Protein AF-0000000066310706 (afdb_homodimer)

Structure (mmCIF, N/CA/C/O backbone):
data_AF-0000000066310706-model_v1
#
loop_
_entity.id
_entity.type
_entity.pdbx_description
1 polymer 'Zinc-type alcohol dehydrogenase-like protein C337.11'
#
loop_
_atom_site.group_PDB
_atom_site.id
_atom_site.type_symbol
_atom_site.label_atom_id
_atom_site.label_alt_id
_atom_site.label_comp_id
_atom_site.label_asym_id
_atom_site.label_entity_id
_atom_site.label_seq_id
_atom_site.pdbx_PDB_ins_code
_atom_site.Cartn_x
_atom_site.Cartn_y
_atom_site.Cartn_z
_atom_site.occupancy
_atom_site.B_iso_or_equiv
_atom_site.auth_seq_id
_atom_site.auth_comp_id
_atom_site.auth_asym_id
_atom_site.auth_atom_id
_atom_site.pdbx_PDB_model_num
ATOM 1 N N . MET A 1 1 ? 26.797 -47.5 -22.453 1 39.91 1 MET A N 1
ATOM 2 C CA . MET A 1 1 ? 25.828 -46.438 -22.766 1 39.91 1 MET A CA 1
ATOM 3 C C . MET A 1 1 ? 24.766 -46.344 -21.688 1 39.91 1 MET A C 1
ATOM 5 O O . MET A 1 1 ? 24.047 -47.312 -21.422 1 39.91 1 MET A O 1
ATOM 9 N N . GLN A 1 2 ? 25 -45.625 -20.641 1 48.75 2 GLN A N 1
ATOM 10 C CA . GLN A 1 2 ? 24.094 -45.625 -19.484 1 48.75 2 GLN A CA 1
ATOM 11 C C . GLN A 1 2 ? 22.641 -45.406 -19.922 1 48.75 2 GLN A C 1
ATOM 13 O O . GLN A 1 2 ? 22.328 -44.438 -20.609 1 48.75 2 GLN A O 1
ATOM 18 N N . TYR A 1 3 ? 21.875 -46.469 -20.219 1 56.34 3 TYR A N 1
ATOM 19 C CA . TYR A 1 3 ? 20.484 -46.5 -20.656 1 56.34 3 TYR A CA 1
ATOM 20 C C . TYR A 1 3 ? 19.609 -45.625 -19.75 1 56.34 3 TYR A C 1
ATOM 22 O O . TYR A 1 3 ? 19.453 -45.938 -18.562 1 56.34 3 TYR A O 1
ATOM 30 N N . TYR A 1 4 ? 19.516 -44.25 -20.109 1 77.44 4 TYR A N 1
ATOM 31 C CA . TYR A 1 4 ? 18.641 -43.406 -19.297 1 77.44 4 TYR A CA 1
ATOM 32 C C . TYR A 1 4 ? 17.172 -43.688 -19.578 1 77.44 4 TYR A C 1
ATOM 34 O O . TYR A 1 4 ? 16.797 -43.938 -20.734 1 77.44 4 TYR A O 1
ATOM 42 N N . GLN A 1 5 ? 16.484 -44.031 -18.547 1 92 5 GLN A N 1
ATOM 43 C CA . GLN A 1 5 ? 15.039 -44.094 -18.703 1 92 5 GLN A CA 1
ATOM 44 C C . GLN A 1 5 ? 14.484 -42.75 -19.156 1 92 5 GLN A C 1
ATOM 46 O O . GLN A 1 5 ? 14.992 -41.688 -18.734 1 92 5 GLN A O 1
ATOM 51 N N . MET A 1 6 ? 13.594 -42.75 -20.109 1 96.88 6 MET A N 1
ATOM 52 C CA . MET A 1 6 ? 13.039 -41.531 -20.688 1 96.88 6 MET A CA 1
ATOM 53 C C . MET A 1 6 ? 11.656 -41.25 -20.125 1 96.88 6 MET A C 1
ATOM 55 O O . MET A 1 6 ? 10.992 -42.125 -19.594 1 96.88 6 MET A O 1
ATOM 59 N N . MET A 1 7 ? 11.289 -40.031 -20.219 1 96.75 7 MET A N 1
ATOM 60 C CA . MET A 1 7 ? 9.945 -39.625 -19.844 1 96.75 7 MET A CA 1
ATOM 61 C C . MET A 1 7 ? 9.367 -38.656 -20.859 1 96.75 7 MET A C 1
ATOM 63 O O . MET A 1 7 ? 10.117 -38 -21.578 1 96.75 7 MET A O 1
ATOM 67 N N . LYS A 1 8 ? 8.016 -38.594 -20.828 1 97.31 8 LYS A N 1
ATOM 68 C CA . LYS A 1 8 ? 7.316 -37.531 -21.562 1 97.31 8 LYS A CA 1
ATOM 69 C C . LYS A 1 8 ? 7.277 -36.219 -20.75 1 97.31 8 LYS A C 1
ATOM 71 O O . LYS A 1 8 ? 7.078 -36.25 -19.531 1 97.31 8 LYS A O 1
ATOM 76 N N . ALA A 1 9 ? 7.477 -35.125 -21.438 1 98.31 9 ALA A N 1
ATOM 77 C CA . ALA A 1 9 ? 7.414 -33.812 -20.812 1 98.31 9 ALA A CA 1
ATOM 78 C C . ALA A 1 9 ? 6.949 -32.75 -21.797 1 98.31 9 ALA A C 1
ATOM 80 O O . ALA A 1 9 ? 7.125 -32.875 -23 1 98.31 9 ALA A O 1
ATOM 81 N N . LEU A 1 10 ? 6.281 -31.766 -21.281 1 98.5 10 LEU A N 1
ATOM 82 C CA . LEU A 1 10 ? 5.934 -30.578 -22.047 1 98.5 10 LEU A CA 1
ATOM 83 C C . LEU A 1 10 ? 7.027 -29.516 -21.922 1 98.5 10 LEU A C 1
ATOM 85 O O . LEU A 1 10 ? 7.23 -28.953 -20.859 1 98.5 10 LEU A O 1
ATOM 89 N N . ARG A 1 11 ? 7.695 -29.172 -22.984 1 97.94 11 ARG A N 1
ATOM 90 C CA . ARG A 1 11 ? 8.93 -28.391 -22.922 1 97.94 11 ARG A CA 1
ATOM 91 C C . ARG A 1 11 ? 8.844 -27.172 -23.828 1 97.94 11 ARG A C 1
ATOM 93 O O . ARG A 1 11 ? 8.227 -27.219 -24.891 1 97.94 11 ARG A O 1
ATOM 100 N N . MET A 1 12 ? 9.398 -26.094 -23.359 1 97.88 12 MET A N 1
ATOM 101 C CA . MET A 1 12 ? 9.75 -24.938 -24.188 1 97.88 12 MET A CA 1
ATOM 102 C C . MET A 1 12 ? 11.219 -24.984 -24.578 1 97.88 12 MET A C 1
ATOM 104 O O . MET A 1 12 ? 12.102 -24.906 -23.719 1 97.88 12 MET A O 1
ATOM 108 N N . LEU A 1 13 ? 11.508 -25 -25.812 1 97.69 13 LEU A N 1
ATOM 109 C CA . LEU A 1 13 ? 12.883 -25.172 -26.266 1 97.69 13 LEU A CA 1
ATOM 110 C C . LEU A 1 13 ? 13.586 -23.812 -26.359 1 97.69 13 LEU A C 1
ATOM 112 O O . LEU A 1 13 ? 14.805 -23.734 -26.188 1 97.69 13 LEU A O 1
ATOM 116 N N . LYS A 1 14 ? 12.867 -22.812 -26.703 1 96.88 14 LYS A N 1
ATOM 117 C CA . LYS A 1 14 ? 13.336 -21.438 -26.797 1 96.88 14 LYS A CA 1
ATOM 118 C C . LYS A 1 14 ? 12.219 -20.453 -26.453 1 96.88 14 LYS A C 1
ATOM 120 O O . LYS A 1 14 ? 11.062 -20.844 -26.312 1 96.88 14 LYS A O 1
ATOM 125 N N . LYS A 1 15 ? 12.57 -19.234 -26.297 1 96.06 15 LYS A N 1
ATOM 126 C CA . LYS A 1 15 ? 11.562 -18.203 -26.031 1 96.06 15 LYS A CA 1
ATOM 127 C C . LYS A 1 15 ? 10.516 -18.156 -27.141 1 96.06 15 LYS A C 1
ATOM 129 O O . LYS A 1 15 ? 10.859 -18 -28.312 1 96.06 15 LYS A O 1
ATOM 134 N N . PRO A 1 16 ? 9.328 -18.328 -26.734 1 95.75 16 PRO A N 1
ATOM 135 C CA . PRO A 1 16 ? 8.289 -18.266 -27.781 1 95.75 16 PRO A CA 1
ATOM 136 C C . PRO A 1 16 ? 8.148 -16.859 -28.375 1 95.75 16 PRO A C 1
ATOM 138 O O . PRO A 1 16 ? 8.5 -15.867 -27.734 1 95.75 16 PRO A O 1
ATOM 141 N N . LYS A 1 17 ? 7.605 -16.844 -29.641 1 89.88 17 LYS A N 1
ATOM 142 C CA . LYS A 1 17 ? 7.184 -15.57 -30.203 1 89.88 17 LYS A CA 1
ATOM 143 C C . LYS A 1 17 ? 5.949 -15.031 -29.484 1 89.88 17 LYS A C 1
ATOM 145 O O . LYS A 1 17 ? 5.074 -15.797 -29.094 1 89.88 17 LYS A O 1
ATOM 150 N N . PRO A 1 18 ? 5.988 -13.789 -29.281 1 79 18 PRO A N 1
ATOM 151 C CA . PRO A 1 18 ? 4.832 -13.234 -28.562 1 79 18 PRO A CA 1
ATOM 152 C C . PRO A 1 18 ? 3.502 -13.695 -29.172 1 79 18 PRO A C 1
ATOM 154 O O . PRO A 1 18 ? 3.311 -13.617 -30.375 1 79 18 PRO A O 1
ATOM 157 N N . GLY A 1 19 ? 2.729 -14.18 -28.328 1 77.94 19 GLY A N 1
ATOM 158 C CA . GLY A 1 19 ? 1.392 -14.57 -28.75 1 77.94 19 GLY A CA 1
ATOM 159 C C . GLY A 1 19 ? 1.319 -16 -29.266 1 77.94 19 GLY A C 1
ATOM 160 O O . GLY A 1 19 ? 0.232 -16.5 -29.531 1 77.94 19 GLY A O 1
ATOM 161 N N . CYS A 1 20 ? 2.34 -16.672 -29.359 1 91.38 20 CYS A N 1
ATOM 162 C CA . CYS A 1 20 ? 2.381 -18.047 -29.828 1 91.38 20 CYS A CA 1
ATOM 163 C C . CYS A 1 20 ? 2.715 -19 -28.688 1 91.38 20 CYS A C 1
ATOM 165 O O . CYS A 1 20 ? 3.52 -18.688 -27.828 1 91.38 20 CYS A O 1
ATOM 167 N N . LEU A 1 21 ? 2.055 -20.125 -28.812 1 95.38 21 LEU A N 1
ATOM 168 C CA . LEU A 1 21 ? 2.385 -21.172 -27.844 1 95.38 21 LEU A CA 1
ATOM 169 C C . LEU A 1 21 ? 3.717 -21.828 -28.188 1 95.38 21 LEU A C 1
ATOM 171 O O . LEU A 1 21 ? 3.914 -22.281 -29.312 1 95.38 21 LEU A O 1
ATOM 175 N N . GLY A 1 22 ? 4.645 -21.812 -27.297 1 96.69 22 GLY A N 1
ATOM 176 C CA . GLY A 1 22 ? 5.973 -22.344 -27.547 1 96.69 22 GLY A CA 1
ATOM 177 C C . GLY A 1 22 ? 6.242 -23.656 -26.828 1 96.69 22 GLY A C 1
ATOM 178 O O . GLY A 1 22 ? 7.363 -23.906 -26.391 1 96.69 22 GLY A O 1
ATOM 179 N N . ILE A 1 23 ? 5.219 -24.484 -26.672 1 97.88 23 ILE A N 1
ATOM 180 C CA . ILE A 1 23 ? 5.406 -25.734 -25.938 1 97.88 23 ILE A CA 1
ATOM 181 C C . ILE A 1 23 ? 5.25 -26.922 -26.875 1 97.88 23 ILE A C 1
ATOM 183 O O . ILE A 1 23 ? 4.453 -26.875 -27.812 1 97.88 23 ILE A O 1
ATOM 187 N N . GLU A 1 24 ? 5.961 -27.969 -26.594 1 97.5 24 GLU A N 1
ATOM 188 C CA . GLU A 1 24 ? 5.879 -29.219 -27.344 1 97.5 24 GLU A CA 1
ATOM 189 C C . GLU A 1 24 ? 6.129 -30.422 -26.438 1 97.5 24 GLU A C 1
ATOM 191 O O . GLU A 1 24 ? 6.852 -30.312 -25.438 1 97.5 24 GLU A O 1
ATOM 196 N N . ILE A 1 25 ? 5.566 -31.562 -26.812 1 97.31 25 ILE A N 1
ATOM 197 C CA . ILE A 1 25 ? 5.812 -32.812 -26.094 1 97.31 25 ILE A CA 1
ATOM 198 C C . ILE A 1 25 ? 7.156 -33.406 -26.531 1 97.31 25 ILE A C 1
ATOM 200 O O . ILE A 1 25 ? 7.434 -33.5 -27.719 1 97.31 25 ILE A O 1
ATOM 204 N N . GLN A 1 26 ? 7.953 -33.719 -25.547 1 97.06 26 GLN A N 1
ATOM 205 C CA . GLN A 1 26 ? 9.258 -34.312 -25.812 1 97.06 26 GLN A CA 1
ATOM 206 C C . GLN A 1 26 ? 9.5 -35.531 -24.922 1 97.06 26 GLN A C 1
ATOM 208 O O . GLN A 1 26 ? 8.914 -35.656 -23.844 1 97.06 26 GLN A O 1
ATOM 213 N N . SER A 1 27 ? 10.305 -36.406 -25.5 1 96.81 27 SER A N 1
ATOM 214 C CA . SER A 1 27 ? 10.891 -37.469 -24.672 1 96.81 27 SER A CA 1
ATOM 215 C C . SER A 1 27 ? 12.266 -37.062 -24.141 1 96.81 27 SER A C 1
ATOM 217 O O . SER A 1 27 ? 13.172 -36.75 -24.922 1 96.81 27 SER A O 1
ATOM 219 N N . VAL A 1 28 ? 12.383 -36.969 -22.859 1 97.38 28 VAL A N 1
ATOM 220 C CA . VAL A 1 28 ? 13.633 -36.531 -22.25 1 97.38 28 VAL A CA 1
ATOM 221 C C . VAL A 1 28 ? 14.055 -37.531 -21.156 1 97.38 28 VAL A C 1
ATOM 223 O O . VAL A 1 28 ? 13.227 -38.281 -20.672 1 97.38 28 VAL A O 1
ATOM 226 N N . PRO A 1 29 ? 15.266 -37.531 -20.781 1 97.25 29 PRO A N 1
ATOM 227 C CA . PRO A 1 29 ? 15.688 -38.438 -19.703 1 97.25 29 PRO A CA 1
ATOM 228 C C . PRO A 1 29 ? 15.016 -38.156 -18.375 1 97.25 29 PRO A C 1
ATOM 230 O O . PRO A 1 29 ? 14.805 -36.969 -18.031 1 97.25 29 PRO A O 1
ATOM 233 N N . ILE A 1 30 ? 14.641 -39.219 -17.703 1 97.94 30 ILE A N 1
ATOM 234 C CA . ILE A 1 30 ? 14.188 -39.031 -16.328 1 97.94 30 ILE A CA 1
ATOM 235 C C . ILE A 1 30 ? 15.32 -38.438 -15.477 1 97.94 30 ILE A C 1
ATOM 237 O O . ILE A 1 30 ? 16.438 -39 -15.469 1 97.94 30 ILE A O 1
ATOM 241 N N . PRO A 1 31 ? 15.07 -37.375 -14.766 1 97.44 31 PRO A N 1
ATOM 242 C CA . PRO A 1 31 ? 16.156 -36.781 -13.977 1 97.44 31 PRO A CA 1
ATOM 243 C C . PRO A 1 31 ? 16.5 -37.625 -12.75 1 97.44 31 PRO A C 1
ATOM 245 O O . PRO A 1 31 ? 15.664 -38.375 -12.242 1 97.44 31 PRO A O 1
ATOM 248 N N . GLN A 1 32 ? 17.703 -37.469 -12.336 1 96.19 32 GLN A N 1
ATOM 249 C CA . GLN A 1 32 ? 18.188 -38.125 -11.125 1 96.19 32 GLN A CA 1
ATOM 250 C C . GLN A 1 32 ? 18.344 -37.094 -9.984 1 96.19 32 GLN A C 1
ATOM 252 O O . GLN A 1 32 ? 19.047 -36.094 -10.141 1 96.19 32 GLN A O 1
ATOM 257 N N . PRO A 1 33 ? 17.719 -37.406 -8.867 1 97.06 33 PRO A N 1
ATOM 258 C CA . PRO A 1 33 ? 17.844 -36.438 -7.762 1 97.06 33 PRO A CA 1
ATOM 259 C C . PRO A 1 33 ? 19.25 -36.406 -7.156 1 97.06 33 PRO A C 1
ATOM 261 O O . PRO A 1 33 ? 19.891 -37.469 -7.027 1 97.06 33 PRO A O 1
ATOM 264 N N . LYS A 1 34 ? 19.703 -35.219 -6.824 1 97 34 LYS A N 1
ATOM 265 C CA . LYS A 1 34 ? 20.922 -35.031 -6.039 1 97 34 LYS A CA 1
ATOM 266 C C . LYS A 1 34 ? 20.609 -35.062 -4.543 1 97 34 LYS A C 1
ATOM 268 O O . LYS A 1 34 ? 19.469 -35.281 -4.141 1 97 34 LYS A O 1
ATOM 273 N N . ASN A 1 35 ? 21.703 -34.938 -3.785 1 96.44 35 ASN A N 1
ATOM 274 C CA . ASN A 1 35 ? 21.5 -34.844 -2.344 1 96.44 35 ASN A CA 1
ATOM 275 C C . ASN A 1 35 ? 20.578 -33.688 -1.982 1 96.44 35 ASN A C 1
ATOM 277 O O . ASN A 1 35 ? 20.766 -32.562 -2.463 1 96.44 35 ASN A O 1
ATOM 281 N N . GLY A 1 36 ? 19.578 -34 -1.167 1 98 36 GLY A N 1
ATOM 282 C CA . GLY A 1 36 ? 18.656 -32.969 -0.749 1 98 36 GLY A CA 1
ATOM 283 C C . GLY A 1 36 ? 17.5 -32.781 -1.71 1 98 36 GLY A C 1
ATOM 284 O O . GLY A 1 36 ? 16.656 -31.891 -1.507 1 98 36 GLY A O 1
ATOM 285 N N . GLU A 1 37 ? 17.484 -33.656 -2.684 1 98.5 37 GLU A N 1
ATOM 286 C CA . GLU A 1 37 ? 16.422 -33.562 -3.684 1 98.5 37 GLU A CA 1
ATOM 287 C C . GLU A 1 37 ? 15.578 -34.844 -3.701 1 98.5 37 GLU A C 1
ATOM 289 O O . GLU A 1 37 ? 16.031 -35.906 -3.242 1 98.5 37 GLU A O 1
ATOM 294 N N . LEU A 1 38 ? 14.383 -34.75 -4.199 1 98.75 38 LEU A N 1
ATOM 295 C CA . LEU A 1 38 ? 13.445 -35.844 -4.371 1 98.75 38 LEU A CA 1
ATOM 296 C C . LEU A 1 38 ? 13.008 -35.969 -5.824 1 98.75 38 LEU A C 1
ATOM 298 O O . LEU A 1 38 ? 12.789 -34.969 -6.496 1 98.75 38 LEU A O 1
ATOM 302 N N . LEU A 1 39 ? 12.875 -37.156 -6.227 1 98.69 39 LEU A N 1
ATOM 303 C CA . LEU A 1 39 ? 12.172 -37.406 -7.48 1 98.69 39 LEU A CA 1
ATOM 304 C C . LEU A 1 39 ? 10.711 -37.75 -7.223 1 98.69 39 LEU A C 1
ATOM 306 O O . LEU A 1 39 ? 10.414 -38.688 -6.477 1 98.69 39 LEU A O 1
ATOM 310 N N . VAL A 1 40 ? 9.906 -37.031 -7.789 1 98.81 40 VAL A N 1
ATOM 311 C CA . VAL A 1 40 ? 8.469 -37.25 -7.629 1 98.81 40 VAL A CA 1
ATOM 312 C C . VAL A 1 40 ? 7.887 -37.812 -8.93 1 98.81 40 VAL A C 1
ATOM 314 O O . VAL A 1 40 ? 8.109 -37.219 -10 1 98.81 40 VAL A O 1
ATOM 317 N N . LYS A 1 41 ? 7.238 -38.906 -8.859 1 98.75 41 LYS A N 1
ATOM 318 C CA . LYS A 1 41 ? 6.375 -39.312 -9.953 1 98.75 41 LYS A CA 1
ATOM 319 C C . LYS A 1 41 ? 5.074 -38.531 -9.977 1 98.75 41 LYS A C 1
ATOM 321 O O . LYS A 1 41 ? 4.227 -38.688 -9.094 1 98.75 41 LYS A O 1
ATOM 326 N N . ILE A 1 42 ? 4.914 -37.719 -10.945 1 98.81 42 ILE A N 1
ATOM 327 C CA . ILE A 1 42 ? 3.766 -36.844 -11.016 1 98.81 42 ILE A CA 1
ATOM 328 C C . ILE A 1 42 ? 2.529 -37.625 -11.453 1 98.81 42 ILE A C 1
ATOM 330 O O . ILE A 1 42 ? 2.561 -38.312 -12.461 1 98.81 42 ILE A O 1
ATOM 334 N N . GLU A 1 43 ? 1.497 -37.469 -10.68 1 98.56 43 GLU A N 1
ATOM 335 C CA . GLU A 1 43 ? 0.221 -38.094 -11.031 1 98.56 43 GLU A CA 1
ATOM 336 C C . GLU A 1 43 ? -0.72 -37.062 -11.68 1 98.56 43 GLU A C 1
ATOM 338 O O . GLU A 1 43 ? -1.498 -37.438 -12.57 1 98.56 43 GLU A O 1
ATOM 343 N N . ALA A 1 44 ? -0.683 -35.906 -11.234 1 98.38 44 ALA A N 1
ATOM 344 C CA . ALA A 1 44 ? -1.513 -34.812 -11.75 1 98.38 44 ALA A CA 1
ATOM 345 C C . ALA A 1 44 ? -0.792 -33.469 -11.648 1 98.38 44 ALA A C 1
ATOM 347 O O . ALA A 1 44 ? -0.032 -33.25 -10.703 1 98.38 44 ALA A O 1
ATOM 348 N N . ALA A 1 45 ? -0.974 -32.562 -12.578 1 98.69 45 ALA A N 1
ATOM 349 C CA . ALA A 1 45 ? -0.413 -31.219 -12.625 1 98.69 45 ALA A CA 1
ATOM 350 C C . ALA A 1 45 ? -1.382 -30.234 -13.281 1 98.69 45 ALA A C 1
ATOM 352 O O . ALA A 1 45 ? -1.805 -30.453 -14.422 1 98.69 45 ALA A O 1
ATOM 353 N N . ALA A 1 46 ? -1.687 -29.203 -12.617 1 97.38 46 ALA A N 1
ATOM 354 C CA . ALA A 1 46 ? -2.688 -28.266 -13.125 1 97.38 46 ALA A CA 1
ATOM 355 C C . ALA A 1 46 ? -2.066 -27.266 -14.102 1 97.38 46 ALA A C 1
ATOM 357 O O . ALA A 1 46 ? -0.861 -27.016 -14.055 1 97.38 46 ALA A O 1
ATOM 358 N N . ILE A 1 47 ? -2.908 -26.75 -14.984 1 97.5 47 ILE A N 1
ATOM 359 C CA . ILE A 1 47 ? -2.537 -25.641 -15.859 1 97.5 47 ILE A CA 1
ATOM 360 C C . ILE A 1 47 ? -3.145 -24.344 -15.328 1 97.5 47 ILE A C 1
ATOM 362 O O . ILE A 1 47 ? -4.367 -24.188 -15.32 1 97.5 47 ILE A O 1
ATOM 366 N N . ASN A 1 48 ? -2.307 -23.469 -14.867 1 96.25 48 ASN A N 1
ATOM 367 C CA . ASN A 1 48 ? -2.73 -22.156 -14.367 1 96.25 48 ASN A CA 1
ATOM 368 C C . ASN A 1 48 ? -2.568 -21.078 -15.43 1 96.25 48 ASN A C 1
ATOM 370 O O . ASN A 1 48 ? -1.809 -21.234 -16.391 1 96.25 48 ASN A O 1
ATOM 374 N N . PRO A 1 49 ? -3.268 -19.938 -15.227 1 94.75 49 PRO A N 1
ATOM 375 C CA . PRO A 1 49 ? -3.041 -18.812 -16.141 1 94.75 49 PRO A CA 1
ATOM 376 C C . PRO A 1 49 ? -1.569 -18.422 -16.234 1 94.75 49 PRO A C 1
ATOM 378 O O . PRO A 1 49 ? -1.1 -18.031 -17.297 1 94.75 49 PRO A O 1
ATOM 381 N N . SER A 1 50 ? -0.84 -18.562 -15.164 1 95.88 50 SER A N 1
ATOM 382 C CA . SER A 1 50 ? 0.586 -18.25 -15.18 1 95.88 50 SER A CA 1
ATOM 383 C C . SER A 1 50 ? 1.357 -19.25 -16.047 1 95.88 50 SER A C 1
ATOM 385 O O . SER A 1 50 ? 2.396 -18.906 -16.609 1 95.88 50 SER A O 1
ATOM 387 N N . ASP A 1 51 ? 0.876 -20.484 -16.156 1 97.44 51 ASP A N 1
ATOM 388 C CA . ASP A 1 51 ? 1.49 -21.453 -17.062 1 97.44 51 ASP A CA 1
ATOM 389 C C . ASP A 1 51 ? 1.319 -21.031 -18.516 1 97.44 51 ASP A C 1
ATOM 391 O O . ASP A 1 51 ? 2.258 -21.141 -19.312 1 97.44 51 ASP A O 1
ATOM 395 N N . LEU A 1 52 ? 0.108 -20.625 -18.828 1 96.06 52 LEU A N 1
ATOM 396 C CA . LEU A 1 52 ? -0.135 -20.125 -20.172 1 96.06 52 LEU A CA 1
ATOM 397 C C . LEU A 1 52 ? 0.757 -18.938 -20.484 1 96.06 52 LEU A C 1
ATOM 399 O O . LEU A 1 52 ? 1.334 -18.844 -21.562 1 96.06 52 LEU A O 1
ATOM 403 N N . MET A 1 53 ? 0.876 -18.031 -19.516 1 94.31 53 MET A N 1
ATOM 404 C CA . MET A 1 53 ? 1.729 -16.859 -19.703 1 94.31 53 MET A CA 1
ATOM 405 C C . MET A 1 53 ? 3.174 -17.281 -19.953 1 94.31 53 MET A C 1
ATOM 407 O O . MET A 1 53 ? 3.84 -16.719 -20.828 1 94.31 53 MET A O 1
ATOM 411 N N . ASN A 1 54 ? 3.637 -18.203 -19.25 1 96.19 54 ASN A N 1
ATOM 412 C CA . ASN A 1 54 ? 4.996 -18.688 -19.469 1 96.19 54 ASN A CA 1
ATOM 413 C C . ASN A 1 54 ? 5.141 -19.344 -20.844 1 96.19 54 ASN A C 1
ATOM 415 O O . ASN A 1 54 ? 6.102 -19.078 -21.562 1 96.19 54 ASN A O 1
ATOM 419 N N . ALA A 1 55 ? 4.168 -20.109 -21.203 1 97.12 55 ALA A N 1
ATOM 420 C CA . ALA A 1 55 ? 4.18 -20.875 -22.453 1 97.12 55 ALA A CA 1
ATOM 421 C C . ALA A 1 55 ? 4.137 -19.938 -23.656 1 97.12 55 ALA A C 1
ATOM 423 O O . ALA A 1 55 ? 4.383 -20.359 -24.797 1 97.12 55 ALA A O 1
ATOM 424 N N . THR A 1 56 ? 3.818 -18.703 -23.406 1 95.25 56 THR A N 1
ATOM 425 C CA . THR A 1 56 ? 3.756 -17.719 -24.484 1 95.25 56 THR A CA 1
ATOM 426 C C . THR A 1 56 ? 4.848 -16.672 -24.312 1 95.25 56 THR A C 1
ATOM 428 O O . THR A 1 56 ? 4.781 -15.594 -24.922 1 95.25 56 THR A O 1
ATOM 431 N N . GLY A 1 57 ? 5.777 -16.859 -23.438 1 93.75 57 GLY A N 1
ATOM 432 C CA . GLY A 1 57 ? 6.965 -16.016 -23.328 1 93.75 57 GLY A CA 1
ATOM 433 C C . GLY A 1 57 ? 6.766 -14.828 -22.406 1 93.75 57 GLY A C 1
ATOM 434 O O . GLY A 1 57 ? 7.426 -13.805 -22.562 1 93.75 57 GLY A O 1
ATOM 435 N N . GLY A 1 58 ? 5.906 -14.961 -21.469 1 91.81 58 GLY A N 1
ATOM 436 C CA . GLY A 1 58 ? 5.508 -13.805 -20.672 1 91.81 58 GLY A CA 1
ATOM 437 C C . GLY A 1 58 ? 6.379 -13.594 -19.453 1 91.81 58 GLY A C 1
ATOM 438 O O . GLY A 1 58 ? 6.172 -12.641 -18.688 1 91.81 58 GLY A O 1
ATOM 439 N N . PHE A 1 59 ? 7.41 -14.453 -19.203 1 93.94 59 PHE A N 1
ATOM 440 C CA . PHE A 1 59 ? 8.312 -14.312 -18.078 1 93.94 59 PHE A CA 1
ATOM 441 C C . PHE A 1 59 ? 9.766 -14.242 -18.531 1 93.94 59 PHE A C 1
ATOM 443 O O . PHE A 1 59 ? 10.359 -15.266 -18.875 1 93.94 59 PHE A O 1
ATOM 450 N N . PRO A 1 60 ? 10.352 -13.062 -18.375 1 91.19 60 PRO A N 1
ATOM 451 C CA . PRO A 1 60 ? 11.672 -12.828 -18.969 1 91.19 60 PRO A CA 1
ATOM 452 C C . PRO A 1 60 ? 12.773 -13.625 -18.266 1 91.19 60 PRO A C 1
ATOM 454 O O . PRO A 1 60 ? 13.844 -13.844 -18.844 1 91.19 60 PRO A O 1
ATOM 457 N N . TYR A 1 61 ? 12.586 -14.125 -17.141 1 94.06 61 TYR A N 1
ATOM 458 C CA . TYR A 1 61 ? 13.664 -14.789 -16.406 1 94.06 61 TYR A CA 1
ATOM 459 C C . TYR A 1 61 ? 13.641 -16.297 -16.641 1 94.06 61 TYR A C 1
ATOM 461 O O . TYR A 1 61 ? 14.469 -17.031 -16.109 1 94.06 61 TYR A O 1
ATOM 469 N N . THR A 1 62 ? 12.688 -16.734 -17.453 1 97.31 62 THR A N 1
ATOM 470 C CA . THR A 1 62 ? 12.648 -18.156 -17.781 1 97.31 62 THR A CA 1
ATOM 471 C C . THR A 1 62 ? 13.898 -18.562 -18.562 1 97.31 62 THR A C 1
ATOM 473 O O . THR A 1 62 ? 14.328 -17.859 -19.469 1 97.31 62 THR A O 1
ATOM 476 N N . VAL A 1 63 ? 14.492 -19.672 -18.141 1 98.31 63 VAL A N 1
ATOM 477 C CA . VAL A 1 63 ? 15.656 -20.219 -18.812 1 98.31 63 VAL A CA 1
ATOM 478 C C . VAL A 1 63 ? 15.227 -21.375 -19.734 1 98.31 63 VAL A C 1
ATOM 480 O O . VAL A 1 63 ? 14.414 -22.203 -19.344 1 98.31 63 VAL A O 1
ATOM 483 N N . TYR A 1 64 ? 15.812 -21.422 -20.891 1 97.5 64 TYR A N 1
ATOM 484 C CA . TYR A 1 64 ? 15.43 -22.422 -21.891 1 97.5 64 TYR A CA 1
ATOM 485 C C . TYR A 1 64 ? 16.578 -23.406 -22.125 1 97.5 64 TYR A C 1
ATOM 487 O O . TYR A 1 64 ? 17.75 -23.031 -22.031 1 97.5 64 TYR A O 1
ATOM 495 N N . PRO A 1 65 ? 16.359 -24.688 -22.547 1 98.19 65 PRO A N 1
ATOM 496 C CA . PRO A 1 65 ? 15.016 -25.281 -22.594 1 98.19 65 PRO A CA 1
ATOM 497 C C . PRO A 1 65 ? 14.422 -25.516 -21.203 1 98.19 65 PRO A C 1
ATOM 499 O O . PRO A 1 65 ? 15.164 -25.641 -20.219 1 98.19 65 PRO A O 1
ATOM 502 N N . ARG A 1 66 ? 13.07 -25.531 -21.125 1 98.56 66 ARG A N 1
ATOM 503 C CA . ARG A 1 66 ? 12.422 -25.609 -19.828 1 98.56 66 ARG A CA 1
ATOM 504 C C . ARG A 1 66 ? 11.156 -26.453 -19.891 1 98.56 66 ARG A C 1
ATOM 506 O O . ARG A 1 66 ? 10.328 -26.266 -20.797 1 98.56 66 ARG A O 1
ATOM 513 N N . ILE A 1 67 ? 11.023 -27.453 -19 1 98.81 67 ILE A N 1
ATOM 514 C CA . ILE A 1 67 ? 9.727 -28.062 -18.781 1 98.81 67 ILE A CA 1
ATOM 515 C C . ILE A 1 67 ? 8.812 -27.109 -18.031 1 98.81 67 ILE A C 1
ATOM 517 O O . ILE A 1 67 ? 9.211 -26.547 -17 1 98.81 67 ILE A O 1
ATOM 521 N N . VAL A 1 68 ? 7.566 -26.922 -18.5 1 98.56 68 VAL A N 1
ATOM 522 C CA . VAL A 1 68 ? 6.664 -25.953 -17.891 1 98.56 68 VAL A CA 1
ATOM 523 C C . VAL A 1 68 ? 5.809 -26.641 -16.844 1 98.56 68 VAL A C 1
ATOM 525 O O . VAL A 1 68 ? 5.941 -27.844 -16.609 1 98.56 68 VAL A O 1
ATOM 528 N N . GLY A 1 69 ? 5.008 -25.812 -16.125 1 98.81 69 GLY A N 1
ATOM 529 C CA . GLY A 1 69 ? 4.098 -26.312 -15.102 1 98.81 69 GLY A CA 1
ATOM 530 C C . GLY A 1 69 ? 4.508 -25.906 -13.703 1 98.81 69 GLY A C 1
ATOM 531 O O . GLY A 1 69 ? 5.676 -26.016 -13.328 1 98.81 69 GLY A O 1
ATOM 532 N N . ARG A 1 70 ? 3.521 -25.5 -12.891 1 98.88 70 ARG A N 1
ATOM 533 C CA . ARG A 1 70 ? 3.791 -25.016 -11.539 1 98.88 70 ARG A CA 1
ATOM 534 C C . ARG A 1 70 ? 3.229 -25.969 -10.492 1 98.88 70 ARG A C 1
ATOM 536 O O . ARG A 1 70 ? 3.967 -26.484 -9.648 1 98.88 70 ARG A O 1
ATOM 543 N N . ASP A 1 71 ? 2.016 -26.344 -10.539 1 98.75 71 ASP A N 1
ATOM 544 C CA . ASP A 1 71 ? 1.323 -27.141 -9.523 1 98.75 71 ASP A CA 1
ATOM 545 C C . ASP A 1 71 ? 1.479 -28.625 -9.781 1 98.75 71 ASP A C 1
ATOM 547 O O . ASP A 1 71 ? 1.522 -29.062 -10.938 1 98.75 71 ASP A O 1
ATOM 551 N N . TYR A 1 72 ? 1.47 -29.406 -8.641 1 98.69 72 TYR A N 1
ATOM 552 C CA . TYR A 1 72 ? 1.654 -30.844 -8.844 1 98.69 72 TYR A CA 1
ATOM 553 C C . TYR A 1 72 ? 1.129 -31.641 -7.652 1 98.69 72 TYR A C 1
ATOM 555 O O . TYR A 1 72 ? 0.989 -31.094 -6.555 1 98.69 72 TYR A O 1
ATOM 563 N N . ALA A 1 73 ? 0.812 -32.875 -7.883 1 98.75 73 ALA A N 1
ATOM 564 C CA . ALA A 1 73 ? 0.605 -33.938 -6.898 1 98.75 73 ALA A CA 1
ATOM 565 C C . ALA A 1 73 ? 1.142 -35.281 -7.406 1 98.75 73 ALA A C 1
ATOM 567 O O . ALA A 1 73 ? 0.999 -35.594 -8.586 1 98.75 73 ALA A O 1
ATOM 568 N N . GLY A 1 74 ? 1.783 -35.969 -6.547 1 98.62 74 GLY A N 1
ATOM 569 C CA . GLY A 1 74 ? 2.383 -37.25 -6.941 1 98.62 74 GLY A CA 1
ATOM 570 C C . GLY A 1 74 ? 2.988 -38 -5.777 1 98.62 74 GLY A C 1
ATOM 571 O O . GLY A 1 74 ? 2.621 -37.781 -4.621 1 98.62 74 GLY A O 1
ATOM 572 N N . THR A 1 75 ? 3.873 -38.938 -6.164 1 98.69 75 THR A N 1
ATOM 573 C CA . THR A 1 75 ? 4.484 -39.812 -5.168 1 98.69 75 THR A CA 1
ATOM 574 C C . THR A 1 75 ? 6.008 -39.719 -5.23 1 98.69 75 THR A C 1
ATOM 576 O O . THR A 1 75 ? 6.59 -39.75 -6.316 1 98.69 75 THR A O 1
ATOM 579 N N . VAL A 1 76 ? 6.594 -39.562 -4.062 1 98.81 76 VAL A N 1
ATOM 580 C CA . VAL A 1 76 ? 8.055 -39.594 -4.012 1 98.81 76 VAL A CA 1
ATOM 581 C C . VAL A 1 76 ? 8.562 -41 -4.336 1 98.81 76 VAL A C 1
ATOM 583 O O . VAL A 1 76 ? 8.164 -41.969 -3.693 1 98.81 76 VAL A O 1
ATOM 586 N N . ILE A 1 77 ? 9.523 -41.094 -5.285 1 98.31 77 ILE A N 1
ATOM 587 C CA . ILE A 1 77 ? 9.969 -42.438 -5.668 1 98.31 77 ILE A CA 1
ATOM 588 C C . ILE A 1 77 ? 11.477 -42.562 -5.441 1 98.31 77 ILE A C 1
ATOM 590 O O . ILE A 1 77 ? 12.023 -43.688 -5.469 1 98.31 77 ILE A O 1
ATOM 594 N N . SER A 1 78 ? 12.188 -41.469 -5.289 1 97.81 78 SER A N 1
ATOM 595 C CA . SER A 1 78 ? 13.617 -41.5 -5.012 1 97.81 78 SER A CA 1
ATOM 596 C C . SER A 1 78 ? 14.039 -40.281 -4.191 1 97.81 78 SER A C 1
ATOM 598 O O . SER A 1 78 ? 13.406 -39.25 -4.262 1 97.81 78 SER A O 1
ATOM 600 N N . GLY A 1 79 ? 15.18 -40.375 -3.443 1 97.12 79 GLY A N 1
ATOM 601 C CA . GLY A 1 79 ? 15.695 -39.375 -2.527 1 97.12 79 GLY A CA 1
ATOM 602 C C . GLY A 1 79 ? 15.812 -39.844 -1.1 1 97.12 79 GLY A C 1
ATOM 603 O O . GLY A 1 79 ? 16.297 -40.969 -0.859 1 97.12 79 GLY A O 1
ATOM 604 N N . ALA A 1 80 ? 15.375 -39 -0.127 1 96.12 80 ALA A N 1
ATOM 605 C CA . ALA A 1 80 ? 15.43 -39.375 1.276 1 96.12 80 ALA A CA 1
ATOM 606 C C . ALA A 1 80 ? 14.539 -40.594 1.531 1 96.12 80 ALA A C 1
ATOM 608 O O . ALA A 1 80 ? 13.336 -40.562 1.289 1 96.12 80 ALA A O 1
ATOM 609 N N . SER A 1 81 ? 15.07 -41.562 2.152 1 96.31 81 SER A N 1
ATOM 610 C CA . SER A 1 81 ? 14.422 -42.875 2.283 1 96.31 81 SER A CA 1
ATOM 611 C C . SER A 1 81 ? 13.109 -42.75 3.051 1 96.31 81 SER A C 1
ATOM 613 O O . SER A 1 81 ? 12.133 -43.438 2.715 1 96.31 81 SER A O 1
ATOM 615 N N . HIS A 1 82 ? 13.078 -41.938 4 1 97 82 HIS A N 1
ATOM 616 C CA . HIS A 1 82 ? 11.898 -41.844 4.855 1 97 82 HIS A CA 1
ATOM 617 C C . HIS A 1 82 ? 10.734 -41.188 4.121 1 97 82 HIS A C 1
ATOM 619 O O . HIS A 1 82 ? 9.594 -41.219 4.582 1 97 82 HIS A O 1
ATOM 625 N N . LEU A 1 83 ? 10.977 -40.562 2.943 1 98.06 83 LEU A N 1
ATOM 626 C CA . LEU A 1 83 ? 9.922 -39.875 2.197 1 98.06 83 LEU A CA 1
ATOM 627 C C . LEU A 1 83 ? 9.484 -40.688 0.995 1 98.06 83 LEU A C 1
ATOM 629 O O . LEU A 1 83 ? 8.453 -40.406 0.381 1 98.06 83 LEU A O 1
ATOM 633 N N . VAL A 1 84 ? 10.258 -41.719 0.615 1 98.25 84 VAL A N 1
ATOM 634 C CA . VAL A 1 84 ? 9.891 -42.562 -0.524 1 98.25 84 VAL A CA 1
ATOM 635 C C . VAL A 1 84 ? 8.539 -43.219 -0.265 1 98.25 84 VAL A C 1
ATOM 637 O O . VAL A 1 84 ? 8.312 -43.781 0.812 1 98.25 84 VAL A O 1
ATOM 640 N N . GLY A 1 85 ? 7.637 -43.062 -1.227 1 98.38 85 GLY A N 1
ATOM 641 C CA . GLY A 1 85 ? 6.293 -43.625 -1.096 1 98.38 85 GLY A CA 1
ATOM 642 C C . GLY A 1 85 ? 5.277 -42.594 -0.633 1 98.38 85 GLY A C 1
ATOM 643 O O . GLY A 1 85 ? 4.07 -42.812 -0.739 1 98.38 85 GLY A O 1
ATOM 644 N N . THR A 1 86 ? 5.758 -41.469 -0.114 1 98.5 86 THR A N 1
ATOM 645 C CA . THR A 1 86 ? 4.875 -40.438 0.399 1 98.5 86 THR A CA 1
ATOM 646 C C . THR A 1 86 ? 4.18 -39.688 -0.745 1 98.5 86 THR A C 1
ATOM 648 O O . THR A 1 86 ? 4.812 -39.344 -1.745 1 98.5 86 THR A O 1
ATOM 651 N N . ARG A 1 87 ? 2.848 -39.5 -0.642 1 98.75 87 ARG A N 1
ATOM 652 C CA . ARG A 1 87 ? 2.096 -38.656 -1.552 1 98.75 87 ARG A CA 1
ATOM 653 C C . ARG A 1 87 ? 2.299 -37.188 -1.21 1 98.75 87 ARG A C 1
ATOM 655 O O . ARG A 1 87 ? 2.059 -36.75 -0.076 1 98.75 87 ARG A O 1
ATOM 662 N N . VAL A 1 88 ? 2.764 -36.406 -2.18 1 98.88 88 VAL A N 1
ATOM 663 C CA . VAL A 1 88 ? 3.082 -35 -1.942 1 98.88 88 VAL A CA 1
ATOM 664 C C . VAL A 1 88 ? 2.344 -34.125 -2.951 1 98.88 88 VAL A C 1
ATOM 666 O O . VAL A 1 88 ? 1.88 -34.594 -3.984 1 98.88 88 VAL A O 1
ATOM 669 N N . PHE A 1 89 ? 2.131 -32.906 -2.635 1 98.88 89 PHE A N 1
ATOM 670 C CA . PHE A 1 89 ? 1.637 -31.875 -3.535 1 98.88 89 PHE A CA 1
ATOM 671 C C . PHE A 1 89 ? 2.35 -30.547 -3.285 1 98.88 89 PHE A C 1
ATOM 673 O O . PHE A 1 89 ? 3.047 -30.391 -2.281 1 98.88 89 PHE A O 1
ATOM 680 N N . GLY A 1 90 ? 2.256 -29.656 -4.223 1 98.81 90 GLY A N 1
ATOM 681 C CA . GLY A 1 90 ? 2.924 -28.375 -4.062 1 98.81 90 GLY A CA 1
ATOM 682 C C . GLY A 1 90 ? 2.801 -27.469 -5.281 1 98.81 90 GLY A C 1
ATOM 683 O O . GLY A 1 90 ? 1.941 -27.703 -6.137 1 98.81 90 GLY A O 1
ATOM 684 N N . THR A 1 91 ? 3.596 -26.375 -5.25 1 98.81 91 THR A N 1
ATOM 685 C CA . THR A 1 91 ? 3.658 -25.391 -6.332 1 98.81 91 THR A CA 1
ATOM 686 C C . THR A 1 91 ? 5.094 -24.922 -6.555 1 98.81 91 THR A C 1
ATOM 688 O O . THR A 1 91 ? 6.012 -25.375 -5.871 1 98.81 91 THR A O 1
ATOM 691 N N . SER A 1 92 ? 5.316 -24.078 -7.457 1 97.88 92 SER A N 1
ATOM 692 C CA . SER A 1 92 ? 6.617 -23.844 -8.078 1 97.88 92 SER A CA 1
ATOM 693 C C . SER A 1 92 ? 7.434 -22.828 -7.297 1 97.88 92 SER A C 1
ATOM 695 O O . SER A 1 92 ? 8.664 -22.859 -7.324 1 97.88 92 SER A O 1
ATOM 697 N N . GLY A 1 93 ? 6.758 -21.922 -6.59 1 95.62 93 GLY A N 1
ATOM 698 C CA . GLY A 1 93 ? 7.465 -20.688 -6.301 1 95.62 93 GLY A CA 1
ATOM 699 C C . GLY A 1 93 ? 8.062 -20.031 -7.535 1 95.62 93 GLY A C 1
ATOM 700 O O . GLY A 1 93 ? 7.457 -20.062 -8.609 1 95.62 93 GLY A O 1
ATOM 701 N N . SER A 1 94 ? 9.242 -19.516 -7.355 1 96.69 94 SER A N 1
ATOM 702 C CA . SER A 1 94 ? 9.891 -18.812 -8.461 1 96.69 94 SER A CA 1
ATOM 703 C C . SER A 1 94 ? 10.742 -19.766 -9.289 1 96.69 94 SER A C 1
ATOM 705 O O . SER A 1 94 ? 11.414 -19.328 -10.234 1 96.69 94 SER A O 1
ATOM 707 N N . GLU A 1 95 ? 10.742 -21.078 -9.008 1 98.12 95 GLU A N 1
ATOM 708 C CA . GLU A 1 95 ? 11.781 -21.953 -9.547 1 98.12 95 GLU A CA 1
ATOM 709 C C . GLU A 1 95 ? 11.219 -22.891 -10.609 1 98.12 95 GLU A C 1
ATOM 711 O O . GLU A 1 95 ? 11.602 -22.812 -11.781 1 98.12 95 GLU A O 1
ATOM 716 N N . LEU A 1 96 ? 10.312 -23.812 -10.203 1 98.44 96 LEU A N 1
ATOM 717 C CA . LEU A 1 96 ? 9.789 -24.766 -11.172 1 98.44 96 LEU A CA 1
ATOM 718 C C . LEU A 1 96 ? 9.094 -24.047 -12.328 1 98.44 96 LEU A C 1
ATOM 720 O O . LEU A 1 96 ? 8.367 -23.062 -12.109 1 98.44 96 LEU A O 1
ATOM 724 N N . SER A 1 97 ? 9.281 -24.547 -13.586 1 98.5 97 SER A N 1
ATOM 725 C CA . SER A 1 97 ? 8.664 -24.016 -14.789 1 98.5 97 SER A CA 1
ATOM 726 C C . SER A 1 97 ? 9.469 -22.844 -15.352 1 98.5 97 SER A C 1
ATOM 728 O O . SER A 1 97 ? 9.273 -22.438 -16.5 1 98.5 97 SER A O 1
ATOM 730 N N . PHE A 1 98 ? 10.438 -22.219 -14.523 1 98.38 98 PHE A N 1
ATOM 731 C CA . PHE A 1 98 ? 11.078 -20.969 -14.914 1 98.38 98 PHE A CA 1
ATOM 732 C C . PHE A 1 98 ? 12.594 -21.141 -14.961 1 98.38 98 PHE A C 1
ATOM 734 O O . PHE A 1 98 ? 13.203 -21.016 -16.031 1 98.38 98 PHE A O 1
ATOM 741 N N . THR A 1 99 ? 13.219 -21.5 -13.812 1 98.25 99 THR A N 1
ATOM 742 C CA . THR A 1 99 ? 14.664 -21.656 -13.766 1 98.25 99 THR A CA 1
ATOM 743 C C . THR A 1 99 ? 15.039 -23.125 -13.5 1 98.25 99 THR A C 1
ATOM 745 O O . THR A 1 99 ? 16.203 -23.5 -13.633 1 98.25 99 THR A O 1
ATOM 748 N N . LYS A 1 100 ? 14.109 -23.891 -13.102 1 98.38 100 LYS A N 1
ATOM 749 C CA . LYS A 1 100 ? 14.188 -25.344 -12.992 1 98.38 100 LYS A CA 1
ATOM 750 C C . LYS A 1 100 ? 13.039 -26.016 -13.742 1 98.38 100 LYS A C 1
ATOM 752 O O . LYS A 1 100 ? 11.992 -25.406 -13.961 1 98.38 100 LYS A O 1
ATOM 757 N N . ASP A 1 101 ? 13.203 -27.203 -14.094 1 98.75 101 ASP A N 1
ATOM 758 C CA . ASP A 1 101 ? 12.172 -27.922 -14.844 1 98.75 101 ASP A CA 1
ATOM 759 C C . ASP A 1 101 ? 10.906 -28.078 -14.008 1 98.75 101 ASP A C 1
ATOM 761 O O . ASP A 1 101 ? 10.977 -28.375 -12.805 1 98.75 101 ASP A O 1
ATOM 765 N N . GLY A 1 102 ? 9.766 -27.969 -14.711 1 98.81 102 GLY A N 1
ATOM 766 C CA . GLY A 1 102 ? 8.484 -27.906 -14.023 1 98.81 102 GLY A CA 1
ATOM 767 C C . GLY A 1 102 ? 7.77 -29.234 -13.953 1 98.81 102 GLY A C 1
ATOM 768 O O . GLY A 1 102 ? 8.414 -30.297 -13.969 1 98.81 102 GLY A O 1
ATOM 769 N N . THR A 1 103 ? 6.48 -29.156 -13.812 1 98.88 103 THR A N 1
ATOM 770 C CA . THR A 1 103 ? 5.719 -30.297 -13.328 1 98.88 103 THR A CA 1
ATOM 771 C C . THR A 1 103 ? 4.875 -30.906 -14.453 1 98.88 103 THR A C 1
ATOM 773 O O . THR A 1 103 ? 4.219 -31.922 -14.266 1 98.88 103 THR A O 1
ATOM 776 N N . HIS A 1 104 ? 4.816 -30.25 -15.594 1 98.81 104 HIS A N 1
ATOM 777 C CA . HIS A 1 104 ? 4.137 -30.859 -16.734 1 98.81 104 HIS A CA 1
ATOM 778 C C . HIS A 1 104 ? 5.016 -31.922 -17.391 1 98.81 104 HIS A C 1
ATOM 780 O O . HIS A 1 104 ? 5.352 -31.812 -18.562 1 98.81 104 HIS A O 1
ATOM 786 N N . ALA A 1 105 ? 5.301 -32.938 -16.641 1 98.62 105 ALA A N 1
ATOM 787 C CA . ALA A 1 105 ? 6.156 -34.062 -16.953 1 98.62 105 ALA A CA 1
ATOM 788 C C . ALA A 1 105 ? 5.801 -35.281 -16.094 1 98.62 105 ALA A C 1
ATOM 790 O O . ALA A 1 105 ? 5.145 -35.125 -15.055 1 98.62 105 ALA A O 1
ATOM 791 N N . GLU A 1 106 ? 6.242 -36.406 -16.516 1 98.44 106 GLU A N 1
ATOM 792 C CA . GLU A 1 106 ? 5.938 -37.625 -15.766 1 98.44 106 GLU A CA 1
ATOM 793 C C . GLU A 1 106 ? 6.699 -37.656 -14.445 1 98.44 106 GLU A C 1
ATOM 795 O O . GLU A 1 106 ? 6.25 -38.281 -13.484 1 98.44 106 GLU A O 1
ATOM 800 N N . TYR A 1 107 ? 7.855 -37 -14.406 1 98.5 107 TYR A N 1
ATOM 801 C CA . TYR A 1 107 ? 8.672 -36.906 -13.203 1 98.5 107 TYR A CA 1
ATOM 802 C C . TYR A 1 107 ? 9.203 -35.469 -13.008 1 98.5 107 TYR A C 1
ATOM 804 O O . TYR A 1 107 ? 9.445 -34.781 -13.984 1 98.5 107 TYR A O 1
ATOM 812 N N . CYS A 1 108 ? 9.422 -35.125 -11.789 1 98.69 108 CYS A N 1
ATOM 813 C CA . CYS A 1 108 ? 9.961 -33.812 -11.469 1 98.69 108 CYS A CA 1
ATOM 814 C C . CYS A 1 108 ? 10.828 -33.875 -10.211 1 98.69 108 CYS A C 1
ATOM 816 O O . CYS A 1 108 ? 10.516 -34.625 -9.273 1 98.69 108 CYS A O 1
ATOM 818 N N . ILE A 1 109 ? 11.859 -33.094 -10.219 1 98.75 109 ILE A N 1
ATOM 819 C CA . ILE A 1 109 ? 12.711 -32.969 -9.039 1 98.75 109 ILE A CA 1
ATOM 820 C C . ILE A 1 109 ? 12.211 -31.828 -8.156 1 98.75 109 ILE A C 1
ATOM 822 O O . ILE A 1 109 ? 11.953 -30.719 -8.633 1 98.75 109 ILE A O 1
ATOM 826 N N . ILE A 1 110 ? 12.086 -32.062 -6.816 1 98.62 110 ILE A N 1
ATOM 827 C CA . ILE A 1 110 ? 11.836 -31 -5.859 1 98.62 110 ILE A CA 1
ATOM 828 C C . ILE A 1 110 ? 12.828 -31.109 -4.699 1 98.62 110 ILE A C 1
ATOM 830 O O . ILE A 1 110 ? 13.336 -32.188 -4.406 1 98.62 110 ILE A O 1
ATOM 834 N N . PRO A 1 111 ? 13.109 -29.938 -4.059 1 98.44 111 PRO A N 1
ATOM 835 C CA . PRO A 1 111 ? 13.906 -30.016 -2.834 1 98.44 111 PRO A CA 1
ATOM 836 C C . PRO A 1 111 ? 13.195 -30.781 -1.721 1 98.44 111 PRO A C 1
ATOM 838 O O . PRO A 1 111 ? 11.984 -30.656 -1.557 1 98.44 111 PRO A O 1
ATOM 841 N N . GLU A 1 112 ? 13.961 -31.547 -1.021 1 98.56 112 GLU A N 1
ATOM 842 C CA . GLU A 1 112 ? 13.406 -32.281 0.113 1 98.56 112 GLU A CA 1
ATOM 843 C C . GLU A 1 112 ? 12.68 -31.344 1.074 1 98.56 112 GLU A C 1
ATOM 845 O O . GLU A 1 112 ? 11.617 -31.688 1.592 1 98.56 112 GLU A O 1
ATOM 850 N N . LYS A 1 113 ? 13.195 -30.156 1.279 1 98.19 113 LYS A N 1
ATOM 851 C CA . LYS A 1 113 ? 12.664 -29.172 2.227 1 98.19 113 LYS A CA 1
ATOM 852 C C . LYS A 1 113 ? 11.312 -28.641 1.758 1 98.19 113 LYS A C 1
ATOM 854 O O . LYS A 1 113 ? 10.578 -28.031 2.535 1 98.19 113 LYS A O 1
ATOM 859 N N . ALA A 1 114 ? 11 -28.906 0.501 1 98.31 114 ALA A N 1
ATOM 860 C CA . ALA A 1 114 ? 9.766 -28.375 -0.061 1 98.31 114 ALA A CA 1
ATOM 861 C C . ALA A 1 114 ? 8.664 -29.422 -0.066 1 98.31 114 ALA A C 1
ATOM 863 O O . ALA A 1 114 ? 7.531 -29.156 -0.475 1 98.31 114 ALA A O 1
ATOM 864 N N . ALA A 1 115 ? 8.945 -30.625 0.367 1 98.69 115 ALA A N 1
ATOM 865 C CA . ALA A 1 115 ? 7.973 -31.703 0.322 1 98.69 115 ALA A CA 1
ATOM 866 C C . ALA A 1 115 ? 6.84 -31.469 1.315 1 98.69 115 ALA A C 1
ATOM 868 O O . ALA A 1 115 ? 7.086 -31.203 2.494 1 98.69 115 ALA A O 1
ATOM 869 N N . VAL A 1 116 ? 5.656 -31.484 0.86 1 98.88 116 VAL A N 1
ATOM 870 C CA . VAL A 1 116 ? 4.457 -31.391 1.683 1 98.88 116 VAL A CA 1
ATOM 871 C C . VAL A 1 116 ? 3.553 -32.594 1.437 1 98.88 116 VAL A C 1
ATOM 873 O O . VAL A 1 116 ? 3.16 -32.875 0.298 1 98.88 116 VAL A O 1
ATOM 876 N N . ARG A 1 117 ? 3.229 -33.281 2.461 1 98.69 117 ARG A N 1
ATOM 877 C CA . ARG A 1 117 ? 2.279 -34.375 2.326 1 98.69 117 ARG A CA 1
ATOM 878 C C . ARG A 1 117 ? 0.912 -33.875 1.883 1 98.69 117 ARG A C 1
ATOM 880 O O . ARG A 1 117 ? 0.404 -32.906 2.422 1 98.69 117 ARG A O 1
ATOM 887 N N . MET A 1 118 ? 0.379 -34.5 0.908 1 98 118 MET A N 1
ATOM 888 C CA . MET A 1 118 ? -0.918 -34.031 0.443 1 98 118 MET A CA 1
ATOM 889 C C . MET A 1 118 ? -2.021 -34.375 1.428 1 98 118 MET A C 1
ATOM 891 O O . MET A 1 118 ? -1.916 -35.375 2.137 1 98 118 MET A O 1
ATOM 895 N N . PRO A 1 119 ? -3.066 -33.625 1.533 1 98.5 119 PRO A N 1
ATOM 896 C CA . PRO A 1 119 ? -4.211 -34 2.367 1 98.5 119 PRO A CA 1
ATOM 897 C C . PRO A 1 119 ? -4.758 -35.375 2.027 1 98.5 119 PRO A C 1
ATOM 899 O O . PRO A 1 119 ? -4.914 -35.719 0.849 1 98.5 119 PRO A O 1
ATOM 902 N N . SER A 1 120 ? -5.121 -36.125 3.01 1 97.75 120 SER A N 1
ATOM 903 C CA . SER A 1 120 ? -5.488 -37.531 2.838 1 97.75 120 SER A CA 1
ATOM 904 C C . SER A 1 120 ? -6.816 -37.688 2.105 1 97.75 120 SER A C 1
ATOM 906 O O . SER A 1 120 ? -7.086 -38.719 1.49 1 97.75 120 SER A O 1
ATOM 908 N N . ASN A 1 121 ? -7.594 -36.656 2.158 1 97.44 121 ASN A N 1
ATOM 909 C CA . ASN A 1 121 ? -8.938 -36.75 1.596 1 97.44 121 ASN A CA 1
ATOM 910 C C . ASN A 1 121 ? -9.008 -36.125 0.205 1 97.44 121 ASN A C 1
ATOM 912 O O . ASN A 1 121 ? -10.102 -35.969 -0.344 1 97.44 121 ASN A O 1
ATOM 916 N N . LEU A 1 122 ? -7.922 -35.75 -0.374 1 97.06 122 LEU A N 1
ATOM 917 C CA . LEU A 1 122 ? -7.93 -35.188 -1.721 1 97.06 122 LEU A CA 1
ATOM 918 C C . LEU A 1 122 ? -7.371 -36.188 -2.727 1 97.06 122 LEU A C 1
ATOM 920 O O . LEU A 1 122 ? -6.41 -36.906 -2.432 1 97.06 122 LEU A O 1
ATOM 924 N N . SER A 1 123 ? -8.023 -36.219 -3.918 1 96.44 123 SER A N 1
ATOM 925 C CA . SER A 1 123 ? -7.43 -36.938 -5.043 1 96.44 123 SER A CA 1
ATOM 926 C C . SER A 1 123 ? -6.199 -36.188 -5.57 1 96.44 123 SER A C 1
ATOM 928 O O . SER A 1 123 ? -5.98 -35.031 -5.25 1 96.44 123 SER A O 1
ATOM 930 N N . PHE A 1 124 ? -5.379 -36.875 -6.328 1 97 124 PHE A N 1
ATOM 931 C CA . PHE A 1 124 ? -4.227 -36.219 -6.945 1 97 124 PHE A CA 1
ATOM 932 C C . PHE A 1 124 ? -4.656 -35.031 -7.785 1 97 124 PHE A C 1
ATOM 934 O O . PHE A 1 124 ? -4.016 -34 -7.75 1 97 124 PHE A O 1
ATOM 941 N N . THR A 1 125 ? -5.773 -35.219 -8.523 1 96.25 125 THR A N 1
ATOM 942 C CA . THR A 1 125 ? -6.281 -34.125 -9.375 1 96.25 125 THR A CA 1
ATOM 943 C C . THR A 1 125 ? -6.695 -32.938 -8.539 1 96.25 125 THR A C 1
ATOM 945 O O . THR A 1 125 ? -6.355 -31.797 -8.867 1 96.25 125 THR A O 1
ATOM 948 N N . GLU A 1 126 ? -7.363 -33.156 -7.477 1 96.19 126 GLU A N 1
ATOM 949 C CA . GLU A 1 126 ? -7.762 -32.094 -6.582 1 96.19 126 GLU A CA 1
ATOM 950 C C . GLU A 1 126 ? -6.543 -31.406 -5.953 1 96.19 126 GLU A C 1
ATOM 952 O O . GLU A 1 126 ? -6.441 -30.188 -5.953 1 96.19 126 GLU A O 1
ATOM 957 N N . ALA A 1 127 ? -5.637 -32.219 -5.461 1 97.5 127 ALA A N 1
ATOM 958 C CA . ALA A 1 127 ? -4.449 -31.672 -4.789 1 97.5 127 ALA A CA 1
ATOM 959 C C . ALA A 1 127 ? -3.611 -30.828 -5.738 1 97.5 127 ALA A C 1
ATOM 961 O O . ALA A 1 127 ? -3.088 -29.781 -5.352 1 97.5 127 ALA A O 1
ATOM 962 N N . ALA A 1 128 ? -3.52 -31.25 -6.973 1 97.56 128 ALA A N 1
ATOM 963 C CA . ALA A 1 128 ? -2.729 -30.531 -7.973 1 97.56 128 ALA A CA 1
ATOM 964 C C . ALA A 1 128 ? -3.359 -29.188 -8.312 1 97.56 128 ALA A C 1
ATOM 966 O O . ALA A 1 128 ? -2.725 -28.344 -8.945 1 97.56 128 ALA A O 1
ATOM 967 N N . SER A 1 129 ? -4.582 -28.984 -7.898 1 96.62 129 SER A N 1
ATOM 968 C CA . SER A 1 129 ? -5.297 -27.75 -8.234 1 96.62 129 SER A CA 1
ATOM 969 C C . SER A 1 129 ? -5.254 -26.75 -7.082 1 96.62 129 SER A C 1
ATOM 971 O O . SER A 1 129 ? -5.867 -25.688 -7.156 1 96.62 129 SER A O 1
ATOM 973 N N . VAL A 1 130 ? -4.469 -27.016 -6.051 1 97.75 130 VAL A N 1
ATOM 974 C CA . VAL A 1 130 ? -4.5 -26.234 -4.824 1 97.75 130 VAL A CA 1
ATOM 975 C C . VAL A 1 130 ? -3.389 -25.188 -4.852 1 97.75 130 VAL A C 1
ATOM 977 O O . VAL A 1 130 ? -3.584 -24.047 -4.402 1 97.75 130 VAL A O 1
ATOM 980 N N . GLY A 1 131 ? -2.215 -25.453 -5.371 1 98.25 131 GLY A N 1
ATOM 981 C CA . GLY A 1 131 ? -0.958 -24.75 -5.18 1 98.25 131 GLY A CA 1
ATOM 982 C C . GLY A 1 131 ? -1.062 -23.266 -5.457 1 98.25 131 GLY A C 1
ATOM 983 O O . GLY A 1 131 ? -1.234 -22.453 -4.531 1 98.25 131 GLY A O 1
ATOM 984 N N . VAL A 1 132 ? -1.121 -22.906 -6.707 1 98.19 132 VAL A N 1
ATOM 985 C CA . VAL A 1 132 ? -1.111 -21.5 -7.125 1 98.19 132 VAL A CA 1
ATOM 986 C C . VAL A 1 132 ? -2.342 -20.781 -6.57 1 98.19 132 VAL A C 1
ATOM 988 O O . VAL A 1 132 ? -2.227 -19.734 -5.945 1 98.19 132 VAL A O 1
ATOM 991 N N . PRO A 1 133 ? -3.537 -21.375 -6.645 1 97.62 133 PRO A N 1
ATOM 992 C CA . PRO A 1 133 ? -4.723 -20.656 -6.176 1 97.62 133 PRO A CA 1
ATOM 993 C C . PRO A 1 133 ? -4.648 -20.297 -4.691 1 97.62 133 PRO A C 1
ATOM 995 O O . PRO A 1 133 ? -4.816 -19.125 -4.324 1 97.62 133 PRO A O 1
ATOM 998 N N . PHE A 1 134 ? -4.25 -21.203 -3.854 1 98.62 134 PHE A N 1
ATOM 999 C CA . PHE A 1 134 ? -4.34 -20.969 -2.418 1 98.62 134 PHE A CA 1
ATOM 1000 C C . PHE A 1 134 ? -3.143 -20.156 -1.922 1 98.62 134 PHE A C 1
ATOM 1002 O O . PHE A 1 134 ? -3.268 -19.344 -1.002 1 98.62 134 PHE A O 1
ATOM 1009 N N . THR A 1 135 ? -1.935 -20.391 -2.504 1 98.75 135 THR A N 1
ATOM 1010 C CA . THR A 1 135 ? -0.787 -19.594 -2.08 1 98.75 135 THR A CA 1
ATOM 1011 C C . THR A 1 135 ? -0.935 -18.141 -2.535 1 98.75 135 THR A C 1
ATOM 1013 O O . THR A 1 135 ? -0.587 -17.219 -1.799 1 98.75 135 THR A O 1
ATOM 1016 N N . THR A 1 136 ? -1.47 -17.953 -3.73 1 98.75 136 THR A N 1
ATOM 1017 C CA . THR A 1 136 ? -1.712 -16.609 -4.23 1 98.75 136 THR A CA 1
ATOM 1018 C C . THR A 1 136 ? -2.785 -15.906 -3.402 1 98.75 136 THR A C 1
ATOM 1020 O O . THR A 1 136 ? -2.648 -14.727 -3.068 1 98.75 136 THR A O 1
ATOM 1023 N N . ALA A 1 137 ? -3.834 -16.641 -3.074 1 98.88 137 ALA A N 1
ATOM 1024 C CA . ALA A 1 137 ? -4.898 -16.094 -2.232 1 98.88 137 ALA A CA 1
ATOM 1025 C C . ALA A 1 137 ? -4.352 -15.672 -0.873 1 98.88 137 ALA A C 1
ATOM 1027 O O . ALA A 1 137 ? -4.629 -14.555 -0.412 1 98.88 137 ALA A O 1
ATOM 1028 N N . TYR A 1 138 ? -3.615 -16.578 -0.275 1 98.88 138 TYR A N 1
ATOM 1029 C CA . TYR A 1 138 ? -3.029 -16.266 1.024 1 98.88 138 TYR A CA 1
ATOM 1030 C C . TYR A 1 138 ? -2.154 -15.023 0.943 1 98.88 138 TYR A C 1
ATOM 1032 O O . TYR A 1 138 ? -2.227 -14.148 1.809 1 98.88 138 TYR A O 1
ATOM 1040 N N . LEU A 1 139 ? -1.346 -14.969 -0.07 1 98.81 139 LEU A N 1
ATOM 1041 C CA . LEU A 1 139 ? -0.445 -13.836 -0.256 1 98.81 139 LEU A CA 1
ATOM 1042 C C . LEU A 1 139 ? -1.229 -12.539 -0.39 1 98.81 139 LEU A C 1
ATOM 1044 O O . LEU A 1 139 ? -0.88 -11.531 0.23 1 98.81 139 LEU A O 1
ATOM 1048 N N . ALA A 1 140 ? -2.256 -12.523 -1.199 1 98.94 140 ALA A N 1
ATOM 1049 C CA . ALA A 1 140 ? -3.053 -11.32 -1.43 1 98.94 140 ALA A CA 1
ATOM 1050 C C . ALA A 1 140 ? -3.686 -10.82 -0.132 1 98.94 140 ALA A C 1
ATOM 1052 O O . ALA A 1 140 ? -3.689 -9.617 0.145 1 98.94 140 ALA A O 1
ATOM 1053 N N . LEU A 1 141 ? -4.184 -11.742 0.661 1 98.94 141 LEU A N 1
ATOM 1054 C CA . LEU A 1 141 ? -4.797 -11.391 1.935 1 98.94 141 LEU A CA 1
ATOM 1055 C C . LEU A 1 141 ? -3.748 -10.883 2.92 1 98.94 141 LEU A C 1
ATOM 1057 O O . LEU A 1 141 ? -3.965 -9.875 3.602 1 98.94 141 LEU A O 1
ATOM 1061 N N . SER A 1 142 ? -2.654 -11.602 2.986 1 98.88 142 SER A N 1
ATOM 1062 C CA . SER A 1 142 ? -1.601 -11.242 3.932 1 98.88 142 SER A CA 1
ATOM 1063 C C . SER A 1 142 ? -0.998 -9.883 3.598 1 98.88 142 SER A C 1
ATOM 1065 O O . SER A 1 142 ? -0.861 -9.031 4.473 1 98.88 142 SER A O 1
ATOM 1067 N N . ARG A 1 143 ? -0.68 -9.656 2.338 1 98.81 143 ARG A N 1
ATOM 1068 C CA . ARG A 1 143 ? -0.124 -8.367 1.933 1 98.81 143 ARG A CA 1
ATOM 1069 C C . ARG A 1 143 ? -1.151 -7.25 2.094 1 98.81 143 ARG A C 1
ATOM 1071 O O . ARG A 1 143 ? -0.791 -6.102 2.357 1 98.81 143 ARG A O 1
ATOM 1078 N N . GLY A 1 144 ? -2.404 -7.613 1.95 1 98.81 144 GLY A N 1
ATOM 1079 C CA . GLY A 1 144 ? -3.479 -6.668 2.211 1 98.81 144 GLY A CA 1
ATOM 1080 C C . GLY A 1 144 ? -3.684 -6.387 3.688 1 98.81 144 GLY A C 1
ATOM 1081 O O . GLY A 1 144 ? -4.617 -5.68 4.066 1 98.81 144 GLY A O 1
ATOM 1082 N N . GLU A 1 145 ? -2.855 -7.004 4.539 1 98.75 145 GLU A N 1
ATOM 1083 C CA . GLU A 1 145 ? -2.932 -6.816 5.988 1 98.75 145 GLU A CA 1
ATOM 1084 C C . GLU A 1 145 ? -4.32 -7.168 6.516 1 98.75 145 GLU A C 1
ATOM 1086 O O . GLU A 1 145 ? -4.867 -6.457 7.363 1 98.75 145 GLU A O 1
ATOM 1091 N N . THR A 1 146 ? -4.926 -8.18 6.004 1 98.88 146 THR A N 1
ATOM 1092 C CA . THR A 1 146 ? -6.293 -8.555 6.332 1 98.88 146 THR A CA 1
ATOM 1093 C C . THR A 1 146 ? -6.379 -9.102 7.754 1 98.88 146 THR A C 1
ATOM 1095 O O . THR A 1 146 ? -5.539 -9.898 8.164 1 98.88 146 THR A O 1
ATOM 1098 N N . LYS A 1 147 ? -7.398 -8.633 8.469 1 98.44 147 LYS A N 1
ATOM 1099 C CA . LYS A 1 147 ? -7.684 -9.086 9.828 1 98.44 147 LYS A CA 1
ATOM 1100 C C . LYS A 1 147 ? -9.094 -9.656 9.93 1 98.44 147 LYS A C 1
ATOM 1102 O O . LYS A 1 147 ? -9.945 -9.367 9.094 1 98.44 147 LYS A O 1
ATOM 1107 N N . GLY A 1 148 ? -9.297 -10.453 10.961 1 98.31 148 GLY A N 1
ATOM 1108 C CA . GLY A 1 148 ? -10.57 -11.133 11.141 1 98.31 148 GLY A CA 1
ATOM 1109 C C . GLY A 1 148 ? -11.758 -10.188 11.195 1 98.31 148 GLY A C 1
ATOM 1110 O O . GLY A 1 148 ? -12.859 -10.547 10.781 1 98.31 148 GLY A O 1
ATOM 1111 N N . SER A 1 149 ? -11.594 -8.961 11.633 1 97.75 149 SER A N 1
ATOM 1112 C CA . SER A 1 149 ? -12.672 -7.996 11.773 1 97.75 149 SER A CA 1
ATOM 1113 C C . SER A 1 149 ? -12.984 -7.309 10.445 1 97.75 149 SER A C 1
ATOM 1115 O O . SER A 1 149 ? -13.953 -6.559 10.344 1 97.75 149 SER A O 1
ATOM 1117 N N . ASP A 1 150 ? -12.227 -7.598 9.398 1 98.75 150 ASP A N 1
ATOM 1118 C CA . ASP A 1 150 ? -12.352 -6.867 8.141 1 98.75 150 ASP A CA 1
ATOM 1119 C C . ASP A 1 150 ? -13.531 -7.379 7.32 1 98.75 150 ASP A C 1
ATOM 1121 O O . ASP A 1 150 ? -13.875 -8.562 7.395 1 98.75 150 ASP A O 1
ATOM 1125 N N . ILE A 1 151 ? -14.117 -6.492 6.594 1 98.94 151 ILE A N 1
ATOM 1126 C CA . ILE A 1 151 ? -15.008 -6.832 5.488 1 98.94 151 ILE A CA 1
ATOM 1127 C C . ILE A 1 151 ? -14.219 -6.887 4.188 1 98.94 151 ILE A C 1
ATOM 1129 O O . ILE A 1 151 ? -13.641 -5.883 3.76 1 98.94 151 ILE A O 1
ATOM 1133 N N . VAL A 1 152 ? -14.203 -8.062 3.549 1 98.94 152 VAL A N 1
ATOM 1134 C CA . VAL A 1 152 ? -13.383 -8.297 2.365 1 98.94 152 VAL A CA 1
ATOM 1135 C C . VAL A 1 152 ? -14.273 -8.406 1.131 1 98.94 152 VAL A C 1
ATOM 1137 O O . VAL A 1 152 ? -15.164 -9.258 1.072 1 98.94 152 VAL A O 1
ATOM 1140 N N . LEU A 1 153 ? -14.102 -7.508 0.184 1 98.94 153 LEU A N 1
ATOM 1141 C CA . LEU A 1 153 ? -14.734 -7.578 -1.128 1 98.94 153 LEU A CA 1
ATOM 1142 C C . LEU A 1 153 ? -13.867 -8.352 -2.111 1 98.94 153 LEU A C 1
ATOM 1144 O O . LEU A 1 153 ? -12.734 -7.945 -2.404 1 98.94 153 LEU A O 1
ATOM 1148 N N . VAL A 1 154 ? -14.367 -9.453 -2.609 1 98.88 154 VAL A N 1
ATOM 1149 C CA . VAL A 1 154 ? -13.578 -10.312 -3.479 1 98.88 154 VAL A CA 1
ATOM 1150 C C . VAL A 1 154 ? -14.078 -10.203 -4.914 1 98.88 154 VAL A C 1
ATOM 1152 O O . VAL A 1 154 ? -15.156 -10.703 -5.242 1 98.88 154 VAL A O 1
ATOM 1155 N N . VAL A 1 155 ? -13.289 -9.578 -5.773 1 98.62 155 VAL A N 1
ATOM 1156 C CA . VAL A 1 155 ? -13.586 -9.469 -7.199 1 98.62 155 VAL A CA 1
ATOM 1157 C C . VAL A 1 155 ? -13.039 -10.688 -7.938 1 98.62 155 VAL A C 1
ATOM 1159 O O . VAL A 1 155 ? -11.836 -10.938 -7.93 1 98.62 155 VAL A O 1
ATOM 1162 N N . GLY A 1 156 ? -13.922 -11.414 -8.617 1 96.62 156 GLY A N 1
ATOM 1163 C CA . GLY A 1 156 ? -13.562 -12.695 -9.195 1 96.62 156 GLY A CA 1
ATOM 1164 C C . GLY A 1 156 ? -13.711 -13.852 -8.227 1 96.62 156 GLY A C 1
ATOM 1165 O O . GLY A 1 156 ? -12.898 -14.773 -8.219 1 96.62 156 GLY A O 1
ATOM 1166 N N . ALA A 1 157 ? -14.789 -13.875 -7.473 1 96.75 157 ALA A N 1
ATOM 1167 C CA . ALA A 1 157 ? -14.945 -14.734 -6.305 1 96.75 157 ALA A CA 1
ATOM 1168 C C . ALA A 1 157 ? -15.156 -16.188 -6.723 1 96.75 157 ALA A C 1
ATOM 1170 O O . ALA A 1 157 ? -14.977 -17.109 -5.918 1 96.75 157 ALA A O 1
ATOM 1171 N N . LEU A 1 158 ? -15.5 -16.406 -7.953 1 93.44 158 LEU A N 1
ATOM 1172 C CA . LEU A 1 158 ? -15.836 -17.766 -8.367 1 93.44 158 LEU A CA 1
ATOM 1173 C C . LEU A 1 158 ? -14.664 -18.422 -9.094 1 93.44 158 LEU A C 1
ATOM 1175 O O . LEU A 1 158 ? -14.719 -19.609 -9.438 1 93.44 158 LEU A O 1
ATOM 1179 N N . GLY A 1 159 ? -13.602 -17.656 -9.297 1 93.5 159 GLY A N 1
ATOM 1180 C CA . GLY A 1 159 ? -12.414 -18.219 -9.914 1 93.5 159 GLY A CA 1
ATOM 1181 C C . GLY A 1 159 ? -11.57 -19.031 -8.945 1 93.5 159 GLY A C 1
ATOM 1182 O O . GLY A 1 159 ? -11.898 -19.125 -7.758 1 93.5 159 GLY A O 1
ATOM 1183 N N . ALA A 1 160 ? -10.508 -19.578 -9.484 1 94.5 160 ALA A N 1
ATOM 1184 C CA . ALA A 1 160 ? -9.648 -20.453 -8.68 1 94.5 160 ALA A CA 1
ATOM 1185 C C . ALA A 1 160 ? -9.039 -19.688 -7.508 1 94.5 160 ALA A C 1
ATOM 1187 O O . ALA A 1 160 ? -9.188 -20.109 -6.355 1 94.5 160 ALA A O 1
ATOM 1188 N N . VAL A 1 161 ? -8.422 -18.547 -7.801 1 97 161 VAL A N 1
ATOM 1189 C CA . VAL A 1 161 ? -7.801 -17.781 -6.73 1 97 161 VAL A CA 1
ATOM 1190 C C . VAL A 1 161 ? -8.883 -17.078 -5.902 1 97 161 VAL A C 1
ATOM 1192 O O . VAL A 1 161 ? -8.805 -17.062 -4.672 1 97 161 VAL A O 1
ATOM 1195 N N . GLY A 1 162 ? -9.906 -16.562 -6.555 1 97 162 GLY A N 1
ATOM 1196 C CA . GLY A 1 162 ? -10.969 -15.867 -5.863 1 97 162 GLY A CA 1
ATOM 1197 C C . GLY A 1 162 ? -11.695 -16.734 -4.848 1 97 162 GLY A C 1
ATOM 1198 O O . GLY A 1 162 ? -11.953 -16.297 -3.725 1 97 162 GLY A O 1
ATOM 1199 N N . SER A 1 163 ? -12.039 -17.938 -5.234 1 96.38 163 SER A N 1
ATOM 1200 C CA . SER A 1 163 ? -12.727 -18.828 -4.312 1 96.38 163 SER A CA 1
ATOM 1201 C C . SER A 1 163 ? -11.836 -19.203 -3.137 1 96.38 163 SER A C 1
ATOM 1203 O O . SER A 1 163 ? -12.312 -19.391 -2.014 1 96.38 163 SER A O 1
ATOM 1205 N N . ALA A 1 164 ? -10.531 -19.344 -3.412 1 98.12 164 ALA A N 1
ATOM 1206 C CA . ALA A 1 164 ? -9.578 -19.594 -2.332 1 98.12 164 ALA A CA 1
ATOM 1207 C C . ALA A 1 164 ? -9.516 -18.406 -1.374 1 98.12 164 ALA A C 1
ATOM 1209 O O . ALA A 1 164 ? -9.461 -18.594 -0.155 1 98.12 164 ALA A O 1
ATOM 1210 N N . VAL A 1 165 ? -9.547 -17.188 -1.886 1 98.75 165 VAL A N 1
ATOM 1211 C CA . VAL A 1 165 ? -9.562 -15.977 -1.065 1 98.75 165 VAL A CA 1
ATOM 1212 C C . VAL A 1 165 ? -10.773 -16 -0.133 1 98.75 165 VAL A C 1
ATOM 1214 O O . VAL A 1 165 ? -10.641 -15.75 1.067 1 98.75 165 VAL A O 1
ATOM 1217 N N . CYS A 1 166 ? -11.93 -16.344 -0.697 1 98.5 166 CYS A N 1
ATOM 1218 C CA . CYS A 1 166 ? -13.148 -16.375 0.101 1 98.5 166 CYS A CA 1
ATOM 1219 C C . CYS A 1 166 ? -13.008 -17.344 1.271 1 98.5 166 CYS A C 1
ATOM 1221 O O . CYS A 1 166 ? -13.312 -17 2.412 1 98.5 166 CYS A O 1
ATOM 1223 N N . GLN A 1 167 ? -12.508 -18.5 1.017 1 98.62 167 GLN A N 1
ATOM 1224 C CA . GLN A 1 167 ? -12.398 -19.531 2.043 1 98.62 167 GLN A CA 1
ATOM 1225 C C . GLN A 1 167 ? -11.398 -19.141 3.121 1 98.62 167 GLN A C 1
ATOM 1227 O O . GLN A 1 167 ? -11.672 -19.266 4.312 1 98.62 167 GLN A O 1
ATOM 1232 N N . ILE A 1 168 ? -10.227 -18.641 2.719 1 98.81 168 ILE A N 1
ATOM 1233 C CA . ILE A 1 168 ? -9.188 -18.266 3.672 1 98.81 168 ILE A CA 1
ATOM 1234 C C . ILE A 1 168 ? -9.656 -17.078 4.5 1 98.81 168 ILE A C 1
ATOM 1236 O O . ILE A 1 168 ? -9.484 -17.047 5.723 1 98.81 168 ILE A O 1
ATOM 1240 N N . ALA A 1 169 ? -10.273 -16.062 3.859 1 98.94 169 ALA A N 1
ATOM 1241 C CA . ALA A 1 169 ? -10.781 -14.891 4.574 1 98.94 169 ALA A CA 1
ATOM 1242 C C . ALA A 1 169 ? -11.828 -15.289 5.605 1 98.94 169 ALA A C 1
ATOM 1244 O O . ALA A 1 169 ? -11.812 -14.812 6.742 1 98.94 169 ALA A O 1
ATOM 1245 N N . GLU A 1 170 ? -12.742 -16.172 5.199 1 98.75 170 GLU A N 1
ATOM 1246 C CA . GLU A 1 170 ? -13.75 -16.656 6.137 1 98.75 170 GLU A CA 1
ATOM 1247 C C . GLU A 1 170 ? -13.109 -17.391 7.305 1 98.75 170 GLU A C 1
ATOM 1249 O O . GLU A 1 170 ? -13.516 -17.219 8.453 1 98.75 170 GLU A O 1
ATOM 1254 N N . ASP A 1 171 ? -12.172 -18.188 6.977 1 98.62 171 ASP A N 1
ATOM 1255 C CA . ASP A 1 171 ? -11.453 -18.922 8.016 1 98.62 171 ASP A CA 1
ATOM 1256 C C . ASP A 1 171 ? -10.773 -17.969 8.992 1 98.62 171 ASP A C 1
ATOM 1258 O O . ASP A 1 171 ? -10.633 -18.281 10.18 1 98.62 171 ASP A O 1
ATOM 1262 N N . TRP A 1 172 ? -10.32 -16.781 8.484 1 98.62 172 TRP A N 1
ATOM 1263 C CA . TRP A 1 172 ? -9.664 -15.781 9.312 1 98.62 172 TRP A CA 1
ATOM 1264 C C . TRP A 1 172 ? -10.68 -14.992 10.125 1 98.62 172 TRP A C 1
ATOM 1266 O O . TRP A 1 172 ? -10.312 -14.172 10.977 1 98.62 172 TRP A O 1
ATOM 1276 N N . GLY A 1 173 ? -11.938 -15.164 9.867 1 98.69 173 GLY A N 1
ATOM 1277 C CA . GLY A 1 173 ? -12.984 -14.516 10.641 1 98.69 173 GLY A CA 1
ATOM 1278 C C . GLY A 1 173 ? -13.602 -13.328 9.922 1 98.69 173 GLY A C 1
ATOM 1279 O O . GLY A 1 173 ? -14.445 -12.633 10.484 1 98.69 173 GLY A O 1
ATOM 1280 N N . CYS A 1 174 ? -13.305 -13.133 8.695 1 98.81 174 CYS A N 1
ATOM 1281 C CA . CYS A 1 174 ? -13.766 -11.961 7.953 1 98.81 174 CYS A CA 1
ATOM 1282 C C . CYS A 1 174 ? -15.195 -12.156 7.461 1 98.81 174 CYS A C 1
ATOM 1284 O O . CYS A 1 174 ? -15.633 -13.289 7.242 1 98.81 174 CYS A O 1
ATOM 1286 N N . LYS A 1 175 ? -15.922 -11.07 7.297 1 98.75 175 LYS A N 1
ATOM 1287 C CA . LYS A 1 175 ? -17.094 -11.047 6.43 1 98.75 175 LYS A CA 1
ATOM 1288 C C . LYS A 1 175 ? -16.688 -10.875 4.969 1 98.75 175 LYS A C 1
ATOM 1290 O O . LYS A 1 175 ? -15.906 -9.992 4.629 1 98.75 175 LYS A O 1
ATOM 1295 N N . VAL A 1 176 ? -17.266 -11.727 4.117 1 98.81 176 VAL A N 1
ATOM 1296 C CA . VAL A 1 176 ? -16.859 -11.727 2.713 1 98.81 176 VAL A CA 1
ATOM 1297 C C . VAL A 1 176 ? -18.047 -11.305 1.837 1 98.81 176 VAL A C 1
ATOM 1299 O O . VAL A 1 176 ? -19.156 -11.789 2.016 1 98.81 176 VAL A O 1
ATOM 1302 N N . ILE A 1 177 ? -17.797 -10.391 0.942 1 98.81 177 ILE A N 1
ATOM 1303 C CA . ILE A 1 177 ? -18.734 -10.016 -0.121 1 98.81 177 ILE A CA 1
ATOM 1304 C C . ILE A 1 177 ? -18.188 -10.484 -1.469 1 98.81 177 ILE A C 1
ATOM 1306 O O . ILE A 1 177 ? -17.109 -10.055 -1.887 1 98.81 177 ILE A O 1
ATOM 1310 N N . THR A 1 178 ? -18.969 -11.281 -2.186 1 98.5 178 THR A N 1
ATOM 1311 C CA . THR A 1 178 ? -18.484 -11.914 -3.406 1 98.5 178 THR A CA 1
ATOM 1312 C C . THR A 1 178 ? -18.969 -11.156 -4.637 1 98.5 178 THR A C 1
ATOM 1314 O O . THR A 1 178 ? -20.109 -10.711 -4.691 1 98.5 178 THR A O 1
ATOM 1317 N N . VAL A 1 179 ? -18.062 -10.945 -5.578 1 98.25 179 VAL A N 1
ATOM 1318 C CA . VAL A 1 179 ? -18.328 -10.266 -6.84 1 98.25 179 VAL A CA 1
ATOM 1319 C C . VAL A 1 179 ? -17.938 -11.164 -8.008 1 98.25 179 VAL A C 1
ATOM 1321 O O . VAL A 1 179 ? -16.844 -11.727 -8.023 1 98.25 179 VAL A O 1
ATOM 1324 N N . SER A 1 180 ? -18.766 -11.375 -8.961 1 95.5 180 SER A N 1
ATOM 1325 C CA . SER A 1 180 ? -18.453 -12.117 -10.18 1 95.5 180 SER A CA 1
ATOM 1326 C C . SER A 1 180 ? -19.328 -11.68 -11.344 1 95.5 180 SER A C 1
ATOM 1328 O O . SER A 1 180 ? -20.219 -10.844 -11.172 1 95.5 180 SER A O 1
ATOM 1330 N N . ARG A 1 181 ? -19 -12.102 -12.562 1 92.56 181 ARG A N 1
ATOM 1331 C CA . ARG A 1 181 ? -19.797 -11.82 -13.75 1 92.56 181 ARG A CA 1
ATOM 1332 C C . ARG A 1 181 ? -20.953 -12.797 -13.875 1 92.56 181 ARG A C 1
ATOM 1334 O O . ARG A 1 181 ? -21.875 -12.578 -14.664 1 92.56 181 ARG A O 1
ATOM 1341 N N . SER A 1 182 ? -20.938 -13.875 -13.148 1 83.56 182 SER A N 1
ATOM 1342 C CA . SER A 1 182 ? -21.938 -14.93 -13.266 1 83.56 182 SER A CA 1
ATOM 1343 C C . SER A 1 182 ? -22.188 -15.617 -11.93 1 83.56 182 SER A C 1
ATOM 1345 O O . SER A 1 182 ? -21.5 -15.32 -10.938 1 83.56 182 SER A O 1
ATOM 1347 N N . GLY A 1 183 ? -23.188 -16.391 -12.008 1 78.25 183 GLY A N 1
ATOM 1348 C CA . GLY A 1 183 ? -23.453 -17.234 -10.852 1 78.25 183 GLY A CA 1
ATOM 1349 C C . GLY A 1 183 ? -24.156 -16.5 -9.727 1 78.25 183 GLY A C 1
ATOM 1350 O O . GLY A 1 183 ? -24.75 -15.453 -9.945 1 78.25 183 GLY A O 1
ATOM 1351 N N . SER A 1 184 ? -24.156 -17.234 -8.594 1 87.19 184 SER A N 1
ATOM 1352 C CA . SER A 1 184 ? -24.844 -16.734 -7.414 1 87.19 184 SER A CA 1
ATOM 1353 C C . SER A 1 184 ? -23.891 -16.031 -6.465 1 87.19 184 SER A C 1
ATOM 1355 O O . SER A 1 184 ? -23.406 -16.625 -5.496 1 87.19 184 SER A O 1
ATOM 1357 N N . THR A 1 185 ? -23.391 -14.859 -6.816 1 95.06 185 THR A N 1
ATOM 1358 C CA . THR A 1 185 ? -22.594 -14.031 -5.926 1 95.06 185 THR A CA 1
ATOM 1359 C C . THR A 1 185 ? -23.422 -12.859 -5.391 1 95.06 185 THR A C 1
ATOM 1361 O O . THR A 1 185 ? -24.531 -12.617 -5.848 1 95.06 185 THR A O 1
ATOM 1364 N N . ASP A 1 186 ? -22.906 -12.266 -4.359 1 97.81 186 ASP A N 1
ATOM 1365 C CA . ASP A 1 186 ? -23.594 -11.125 -3.76 1 97.81 186 ASP A CA 1
ATOM 1366 C C . ASP A 1 186 ? -23.812 -10.008 -4.785 1 97.81 186 ASP A C 1
ATOM 1368 O O . ASP A 1 186 ? -24.828 -9.336 -4.77 1 97.81 186 ASP A O 1
ATOM 1372 N N . ILE A 1 187 ? -22.828 -9.867 -5.695 1 98 187 ILE A N 1
ATOM 1373 C CA . ILE A 1 187 ? -22.906 -8.805 -6.695 1 98 187 ILE A CA 1
ATOM 1374 C C . ILE A 1 187 ? -22.531 -9.359 -8.07 1 98 187 ILE A C 1
ATOM 1376 O O . ILE A 1 187 ? -21.469 -9.977 -8.227 1 98 187 ILE A O 1
ATOM 1380 N N . ASN A 1 188 ? -23.359 -9.164 -9.031 1 97.44 188 ASN A N 1
ATOM 1381 C CA . ASN A 1 188 ? -23.109 -9.492 -10.43 1 97.44 188 ASN A CA 1
ATOM 1382 C C . ASN A 1 188 ? -22.688 -8.266 -11.234 1 97.44 188 ASN A C 1
ATOM 1384 O O . ASN A 1 188 ? -23.453 -7.32 -11.383 1 97.44 188 ASN A O 1
ATOM 1388 N N . THR A 1 189 ? -21.516 -8.266 -11.75 1 96.31 189 THR A N 1
ATOM 1389 C CA . THR A 1 189 ? -20.922 -7.074 -12.344 1 96.31 189 THR A CA 1
ATOM 1390 C C . THR A 1 189 ? -21.578 -6.742 -13.68 1 96.31 189 THR A C 1
ATOM 1392 O O . THR A 1 189 ? -21.438 -5.629 -14.188 1 96.31 189 THR A O 1
ATOM 1395 N N . VAL A 1 190 ? -22.234 -7.742 -14.312 1 95.12 190 VAL A N 1
ATOM 1396 C CA . VAL A 1 190 ? -22.953 -7.492 -15.562 1 95.12 190 VAL A CA 1
ATOM 1397 C C . VAL A 1 190 ? -24.094 -6.516 -15.312 1 95.12 190 VAL A C 1
ATOM 1399 O O . VAL A 1 190 ? -24.359 -5.633 -16.141 1 95.12 190 VAL A O 1
ATOM 1402 N N . VAL A 1 191 ? -24.719 -6.684 -14.219 1 94.88 191 VAL A N 1
ATOM 1403 C CA . VAL A 1 191 ? -25.875 -5.852 -13.875 1 94.88 191 VAL A CA 1
ATOM 1404 C C . VAL A 1 191 ? -25.406 -4.641 -13.07 1 94.88 191 VAL A C 1
ATOM 1406 O O . VAL A 1 191 ? -26.016 -3.57 -13.133 1 94.88 191 VAL A O 1
ATOM 1409 N N . ASP A 1 192 ? -24.281 -4.762 -12.344 1 97 192 ASP A N 1
ATOM 1410 C CA . ASP A 1 192 ? -23.797 -3.725 -11.438 1 97 192 ASP A CA 1
ATOM 1411 C C . ASP A 1 192 ? -22.281 -3.537 -11.57 1 97 192 ASP A C 1
ATOM 1413 O O . ASP A 1 192 ? -21.547 -3.799 -10.625 1 97 192 ASP A O 1
ATOM 1417 N N . PRO A 1 193 ? -21.859 -3.014 -12.688 1 96.75 193 PRO A N 1
ATOM 1418 C CA . PRO A 1 193 ? -20.406 -2.863 -12.906 1 96.75 193 PRO A CA 1
ATOM 1419 C C . PRO A 1 193 ? -19.781 -1.843 -11.969 1 96.75 193 PRO A C 1
ATOM 1421 O O . PRO A 1 193 ? -18.562 -1.853 -11.773 1 96.75 193 PRO A O 1
ATOM 1424 N N . GLU A 1 194 ? -20.531 -0.958 -11.367 1 97.81 194 GLU A N 1
ATOM 1425 C CA . GLU A 1 194 ? -20 0.061 -10.469 1 97.81 194 GLU A CA 1
ATOM 1426 C C . GLU A 1 194 ? -20.047 -0.41 -9.016 1 97.81 194 GLU A C 1
ATOM 1428 O O . GLU A 1 194 ? -19.609 0.305 -8.117 1 97.81 194 GLU A O 1
ATOM 1433 N N . LEU A 1 195 ? -20.562 -1.571 -8.773 1 98.19 195 LEU A N 1
ATOM 1434 C CA . LEU A 1 195 ? -20.625 -2.221 -7.465 1 98.19 195 LEU A CA 1
ATOM 1435 C C . LEU A 1 195 ? -21.406 -1.369 -6.473 1 98.19 195 LEU A C 1
ATOM 1437 O O . LEU A 1 195 ? -21.016 -1.247 -5.309 1 98.19 195 LEU A O 1
ATOM 1441 N N . LYS A 1 196 ? -22.438 -0.769 -6.859 1 97.19 196 LYS A N 1
ATOM 1442 C CA . LYS A 1 196 ? -23.281 0.093 -6.023 1 97.19 196 LYS A CA 1
ATOM 1443 C C . LYS A 1 196 ? -23.953 -0.706 -4.91 1 97.19 196 LYS A C 1
ATOM 1445 O O . LYS A 1 196 ? -24.188 -0.181 -3.822 1 97.19 196 LYS A O 1
ATOM 1450 N N . ARG A 1 197 ? -24.25 -2.004 -5.18 1 97.12 197 ARG A N 1
ATOM 1451 C CA . ARG A 1 197 ? -24.953 -2.865 -4.234 1 97.12 197 ARG A CA 1
ATOM 1452 C C . ARG A 1 197 ? -24.156 -3.021 -2.941 1 97.12 197 ARG A C 1
ATOM 1454 O O . ARG A 1 197 ? -24.703 -3.422 -1.913 1 97.12 197 ARG A O 1
ATOM 1461 N N . VAL A 1 198 ? -22.844 -2.715 -2.975 1 98.19 198 VAL A N 1
ATOM 1462 C CA . VAL A 1 198 ? -22 -2.855 -1.795 1 98.19 198 VAL A CA 1
ATOM 1463 C C . VAL A 1 198 ? -22.609 -2.07 -0.631 1 98.19 198 VAL A C 1
ATOM 1465 O O . VAL A 1 198 ? -22.672 -2.568 0.496 1 98.19 198 VAL A O 1
ATOM 1468 N N . HIS A 1 199 ? -23.125 -0.916 -0.853 1 96.75 199 HIS A N 1
ATOM 1469 C CA . HIS A 1 199 ? -23.609 -0.02 0.19 1 96.75 199 HIS A CA 1
ATOM 1470 C C . HIS A 1 199 ? -24.906 -0.541 0.804 1 96.75 199 HIS A C 1
ATOM 1472 O O . HIS A 1 199 ? -25.312 -0.105 1.888 1 96.75 199 HIS A O 1
ATOM 1478 N N . GLU A 1 200 ? -25.594 -1.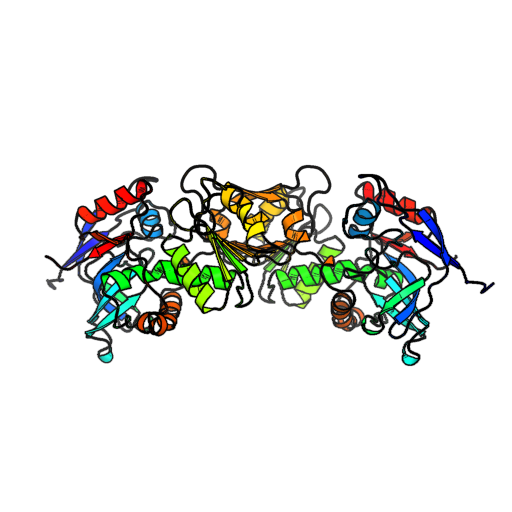415 0.1 1 97.31 200 GLU A N 1
ATOM 1479 C CA . GLU A 1 200 ? -26.781 -2.066 0.643 1 97.31 200 GLU A CA 1
ATOM 1480 C C . GLU A 1 200 ? -26.406 -3.213 1.575 1 97.31 200 GLU A C 1
ATOM 1482 O O . GLU A 1 200 ? -27.203 -3.625 2.416 1 97.31 200 GLU A O 1
ATOM 1487 N N . LEU A 1 201 ? -25.234 -3.713 1.38 1 97.75 201 LEU A N 1
ATOM 1488 C CA . LEU A 1 201 ? -24.828 -4.914 2.102 1 97.75 201 LEU A CA 1
ATOM 1489 C C . LEU A 1 201 ? -24 -4.559 3.334 1 97.75 201 LEU A C 1
ATOM 1491 O O . LEU A 1 201 ? -24.078 -5.246 4.355 1 97.75 201 LEU A O 1
ATOM 1495 N N . VAL A 1 202 ? -23.156 -3.586 3.213 1 97.62 202 VAL A N 1
ATOM 1496 C CA . VAL A 1 202 ? -22.266 -3.209 4.297 1 97.62 202 VAL A CA 1
ATOM 1497 C C . VAL A 1 202 ? -22.062 -1.695 4.297 1 97.62 202 VAL A C 1
ATOM 1499 O O . VAL A 1 202 ? -22.266 -1.034 3.277 1 97.62 202 VAL A O 1
ATOM 1502 N N . GLU A 1 203 ? -21.531 -1.152 5.418 1 93.88 203 GLU A N 1
ATOM 1503 C CA . GLU A 1 203 ? -21.266 0.277 5.551 1 93.88 203 GLU A CA 1
ATOM 1504 C C . GLU A 1 203 ? -19.953 0.66 4.891 1 93.88 203 GLU A C 1
ATOM 1506 O O . GLU A 1 203 ? -19.812 1.773 4.379 1 93.88 203 GLU A O 1
ATOM 1511 N N . LYS A 1 204 ? -19.031 -0.233 5.016 1 92.56 204 LYS A N 1
ATOM 1512 C CA . LYS A 1 204 ? -17.719 0.027 4.438 1 92.56 204 LYS A CA 1
ATOM 1513 C C . LYS A 1 204 ? -17.016 -1.274 4.062 1 92.56 204 LYS A C 1
ATOM 1515 O O . LYS A 1 204 ? -17.359 -2.342 4.578 1 92.56 204 LYS A O 1
ATOM 1520 N N . VAL A 1 205 ? -16.125 -1.186 3.115 1 98.69 205 VAL A N 1
ATOM 1521 C CA . VAL A 1 205 ? -15.211 -2.26 2.754 1 98.69 205 VAL A CA 1
ATOM 1522 C C . VAL A 1 205 ? -13.812 -1.95 3.291 1 98.69 205 VAL A C 1
ATOM 1524 O O . VAL A 1 205 ? -13.328 -0.823 3.164 1 98.69 205 VAL A O 1
ATOM 1527 N N . ASP A 1 206 ? -13.203 -2.918 3.941 1 98.88 206 ASP A N 1
ATOM 1528 C CA . ASP A 1 206 ? -11.875 -2.713 4.504 1 98.88 206 ASP A CA 1
ATOM 1529 C C . ASP A 1 206 ? -10.789 -3.154 3.521 1 98.88 206 ASP A C 1
ATOM 1531 O O . ASP A 1 206 ? -9.727 -2.535 3.443 1 98.88 206 ASP A O 1
ATOM 1535 N N . VAL A 1 207 ? -11.07 -4.242 2.836 1 98.94 207 VAL A N 1
ATOM 1536 C CA . VAL A 1 207 ? -10.086 -4.824 1.937 1 98.94 207 VAL A CA 1
ATOM 1537 C C . VAL A 1 207 ? -10.758 -5.254 0.635 1 98.94 207 VAL A C 1
ATOM 1539 O O . VAL A 1 207 ? -11.836 -5.859 0.656 1 98.94 207 VAL A O 1
ATOM 1542 N N . VAL A 1 208 ? -10.203 -4.887 -0.455 1 98.94 208 VAL A N 1
ATOM 1543 C CA . VAL A 1 208 ? -10.555 -5.418 -1.767 1 98.94 208 VAL A CA 1
ATOM 1544 C C . VAL A 1 208 ? -9.469 -6.375 -2.252 1 98.94 208 VAL A C 1
ATOM 1546 O O . VAL A 1 208 ? -8.289 -6.031 -2.25 1 98.94 208 VAL A O 1
ATOM 1549 N N . ILE A 1 209 ? -9.836 -7.574 -2.535 1 98.94 209 ILE A N 1
ATOM 1550 C CA . ILE A 1 209 ? -8.961 -8.492 -3.258 1 98.94 209 ILE A CA 1
ATOM 1551 C C . ILE A 1 209 ? -9.445 -8.641 -4.699 1 98.94 209 ILE A C 1
ATOM 1553 O O . ILE A 1 209 ? -10.531 -9.156 -4.945 1 98.94 209 ILE A O 1
ATOM 1557 N N . ASP A 1 210 ? -8.664 -8.195 -5.641 1 98.94 210 ASP A N 1
ATOM 1558 C CA . ASP A 1 210 ? -9.039 -8.25 -7.055 1 98.94 210 ASP A CA 1
ATOM 1559 C C . ASP A 1 210 ? -8.242 -9.32 -7.789 1 98.94 210 ASP A C 1
ATOM 1561 O O . ASP A 1 210 ? -7.031 -9.188 -7.977 1 98.94 210 ASP A O 1
ATOM 1565 N N . THR A 1 211 ? -8.93 -10.344 -8.25 1 97.81 211 THR A N 1
ATOM 1566 C CA . THR A 1 211 ? -8.258 -11.43 -8.953 1 97.81 211 THR A CA 1
ATOM 1567 C C . THR A 1 211 ? -8.57 -11.391 -10.445 1 97.81 211 THR A C 1
ATOM 1569 O O . THR A 1 211 ? -8.25 -12.32 -11.18 1 97.81 211 THR A O 1
ATOM 1572 N N . VAL A 1 212 ? -9.188 -10.32 -10.914 1 95.94 212 VAL A N 1
ATOM 1573 C CA . VAL A 1 212 ? -9.617 -10.211 -12.305 1 95.94 212 VAL A CA 1
ATOM 1574 C C . VAL A 1 212 ? -8.688 -9.273 -13.07 1 95.94 212 VAL A C 1
ATOM 1576 O O . VAL A 1 212 ? -8.242 -9.602 -14.172 1 95.94 212 VAL A O 1
ATOM 1579 N N . GLY A 1 213 ? -8.43 -8.109 -12.5 1 96.94 213 GLY A N 1
ATOM 1580 C CA . GLY A 1 213 ? -7.484 -7.184 -13.109 1 96.94 213 GLY A CA 1
ATOM 1581 C C . GLY A 1 213 ? -8.109 -6.305 -14.172 1 96.94 213 GLY A C 1
ATOM 1582 O O . GLY A 1 213 ? -7.406 -5.797 -15.055 1 96.94 213 GLY A O 1
ATOM 1583 N N . ASP A 1 214 ? -9.398 -6.195 -14.203 1 96.62 214 ASP A N 1
ATOM 1584 C CA . ASP A 1 214 ? -10.055 -5.223 -15.07 1 96.62 214 ASP A CA 1
ATOM 1585 C C . ASP A 1 214 ? -9.984 -3.818 -14.469 1 96.62 214 ASP A C 1
ATOM 1587 O O . ASP A 1 214 ? -10.5 -3.574 -13.375 1 96.62 214 ASP A O 1
ATOM 1591 N N . PRO A 1 215 ? -9.383 -2.85 -15.242 1 97.81 215 PRO A N 1
ATOM 1592 C CA . PRO A 1 215 ? -9.133 -1.536 -14.648 1 97.81 215 PRO A CA 1
ATOM 1593 C C . PRO A 1 215 ? -10.414 -0.827 -14.219 1 97.81 215 PRO A C 1
ATOM 1595 O O . PRO A 1 215 ? -10.438 -0.171 -13.172 1 97.81 215 PRO A O 1
ATOM 1598 N N . LEU A 1 216 ? -11.453 -0.92 -14.992 1 97.06 216 LEU A N 1
ATOM 1599 C CA . LEU A 1 216 ? -12.703 -0.245 -14.648 1 97.06 216 LEU A CA 1
ATOM 1600 C C . LEU A 1 216 ? -13.344 -0.884 -13.422 1 97.06 216 LEU A C 1
ATOM 1602 O O . LEU A 1 216 ? -13.82 -0.18 -12.531 1 97.06 216 LEU A O 1
ATOM 1606 N N . LEU A 1 217 ? -13.375 -2.164 -13.414 1 97.69 217 LEU A N 1
ATOM 1607 C CA . LEU A 1 217 ? -13.93 -2.875 -12.273 1 97.69 217 LEU A CA 1
ATOM 1608 C C . LEU A 1 217 ? -13.086 -2.635 -11.023 1 97.69 217 LEU A C 1
ATOM 1610 O O . LEU A 1 217 ? -13.633 -2.457 -9.93 1 97.69 217 LEU A O 1
ATOM 1614 N N . MET A 1 218 ? -11.789 -2.633 -11.172 1 98.5 218 MET A N 1
ATOM 1615 C CA . MET A 1 218 ? -10.898 -2.365 -10.047 1 98.5 218 MET A CA 1
ATOM 1616 C C . MET A 1 218 ? -11.141 -0.971 -9.477 1 98.5 218 MET A C 1
ATOM 1618 O O . MET A 1 218 ? -11.117 -0.779 -8.266 1 98.5 218 MET A O 1
ATOM 1622 N N . LYS A 1 219 ? -11.328 -0.01 -10.344 1 98.5 219 LYS A N 1
ATOM 1623 C CA . LYS A 1 219 ? -11.641 1.344 -9.891 1 98.5 219 LYS A CA 1
ATOM 1624 C C . LYS A 1 219 ? -12.945 1.376 -9.102 1 98.5 219 LYS A C 1
ATOM 1626 O O . LYS A 1 219 ? -13.031 2.029 -8.062 1 98.5 219 LYS A O 1
ATOM 1631 N N . SER A 1 220 ? -13.977 0.672 -9.641 1 98.44 220 SER A N 1
ATOM 1632 C CA . SER A 1 220 ? -15.242 0.58 -8.922 1 98.44 220 SER A CA 1
ATOM 1633 C C . SER A 1 220 ? -15.055 -0.021 -7.539 1 98.44 220 SER A C 1
ATOM 1635 O O . SER A 1 220 ? -15.656 0.438 -6.566 1 98.44 220 SER A O 1
ATOM 1637 N N . ALA A 1 221 ? -14.219 -1.034 -7.445 1 98.75 221 ALA A N 1
ATOM 1638 C CA . ALA A 1 221 ? -13.938 -1.675 -6.16 1 98.75 221 ALA A CA 1
ATOM 1639 C C . ALA A 1 221 ? -13.172 -0.738 -5.234 1 98.75 221 ALA A C 1
ATOM 1641 O O . ALA A 1 221 ? -13.461 -0.656 -4.039 1 98.75 221 ALA A O 1
ATOM 1642 N N . LEU A 1 222 ? -12.203 -0.052 -5.77 1 98.75 222 LEU A N 1
ATOM 1643 C CA . LEU A 1 222 ? -11.43 0.934 -5.023 1 98.75 222 LEU A CA 1
ATOM 1644 C C . LEU A 1 222 ? -12.344 1.961 -4.367 1 98.75 222 LEU A C 1
ATOM 1646 O O . LEU A 1 222 ? -12.141 2.33 -3.209 1 98.75 222 LEU A O 1
ATOM 1650 N N . ASN A 1 223 ? -13.305 2.348 -5.086 1 98.25 223 ASN A N 1
ATOM 1651 C CA . ASN A 1 223 ? -14.227 3.387 -4.633 1 98.25 223 ASN A CA 1
ATOM 1652 C C . ASN A 1 223 ? -15.078 2.91 -3.467 1 98.25 223 ASN A C 1
ATOM 1654 O O . ASN A 1 223 ? -15.734 3.715 -2.797 1 98.25 223 ASN A O 1
ATOM 1658 N N . GLN A 1 224 ? -15.094 1.61 -3.191 1 98.5 224 GLN A N 1
ATOM 1659 C CA . GLN A 1 224 ? -15.914 1.072 -2.107 1 98.5 224 GLN A CA 1
ATOM 1660 C C . GLN A 1 224 ? -15.148 1.09 -0.785 1 98.5 224 GLN A C 1
ATOM 1662 O O . GLN A 1 224 ? -15.742 0.89 0.28 1 98.5 224 GLN A O 1
ATOM 1667 N N . LEU A 1 225 ? -13.883 1.364 -0.819 1 98.75 225 LEU A N 1
ATOM 1668 C CA . LEU A 1 225 ? -13.039 1.27 0.367 1 98.75 225 LEU A CA 1
ATOM 1669 C C . LEU A 1 225 ? -13.32 2.42 1.327 1 98.75 225 LEU A C 1
ATOM 1671 O O . LEU A 1 225 ? -13.5 3.561 0.899 1 98.75 225 LEU A O 1
ATOM 1675 N N . GLY A 1 226 ? -13.383 2.09 2.615 1 98.25 226 GLY A N 1
ATOM 1676 C CA . GLY A 1 226 ? -13.398 3.104 3.658 1 98.25 226 GLY A CA 1
ATOM 1677 C C . GLY A 1 226 ? -12.016 3.609 4.02 1 98.25 226 GLY A C 1
ATOM 1678 O O . GLY A 1 226 ? -11.023 3.227 3.395 1 98.25 226 GLY A O 1
ATOM 1679 N N . ILE A 1 227 ? -11.906 4.457 5.039 1 98 227 ILE A N 1
ATOM 1680 C CA . ILE A 1 227 ? -10.648 5 5.531 1 98 227 ILE A CA 1
ATOM 1681 C C . ILE A 1 227 ? -9.727 3.859 5.953 1 98 227 ILE A C 1
ATOM 1683 O O . ILE A 1 227 ? -10.156 2.916 6.621 1 98 227 ILE A O 1
ATOM 1687 N N . GLY A 1 228 ? -8.5 3.896 5.527 1 98.38 228 GLY A N 1
ATOM 1688 C CA . GLY A 1 228 ? -7.531 2.869 5.875 1 98.38 228 GLY A CA 1
ATOM 1689 C C . GLY A 1 228 ? -7.645 1.626 5.012 1 98.38 228 GLY A C 1
ATOM 1690 O O . GLY A 1 228 ? -7.008 0.61 5.293 1 98.38 228 GLY A O 1
ATOM 1691 N N . GLY A 1 229 ? -8.5 1.669 3.961 1 98.81 229 GLY A N 1
ATOM 1692 C CA . GLY A 1 229 ? -8.758 0.521 3.104 1 98.81 229 GLY A CA 1
ATOM 1693 C C . GLY A 1 229 ? -7.535 0.089 2.311 1 98.81 229 GLY A C 1
ATOM 1694 O O . GLY A 1 229 ? -6.613 0.881 2.098 1 98.81 229 GLY A O 1
ATOM 1695 N N . ARG A 1 230 ? -7.496 -1.18 1.898 1 98.94 230 ARG A N 1
ATOM 1696 C CA . ARG A 1 230 ? -6.426 -1.768 1.099 1 98.94 230 ARG A CA 1
ATOM 1697 C C . ARG A 1 230 ? -6.984 -2.473 -0.131 1 98.94 230 ARG A C 1
ATOM 1699 O O . ARG A 1 230 ? -7.977 -3.201 -0.039 1 98.94 230 ARG A O 1
ATOM 1706 N N . LEU A 1 231 ? -6.434 -2.186 -1.232 1 98.94 231 LEU A N 1
ATOM 1707 C CA . LEU A 1 231 ? -6.711 -2.916 -2.465 1 98.94 231 LEU A CA 1
ATOM 1708 C C . LEU A 1 231 ? -5.516 -3.77 -2.871 1 98.94 231 LEU A C 1
ATOM 1710 O O . LEU A 1 231 ? -4.461 -3.238 -3.227 1 98.94 231 LEU A O 1
ATOM 1714 N N . SER A 1 232 ? -5.641 -5.047 -2.816 1 98.94 232 SER A N 1
ATOM 1715 C CA . SER A 1 232 ? -4.637 -6.004 -3.266 1 98.94 232 SER A CA 1
ATOM 1716 C C . SER A 1 232 ? -5.059 -6.68 -4.566 1 98.94 232 SER A C 1
ATOM 1718 O O . SER A 1 232 ? -6.203 -7.117 -4.703 1 98.94 232 SER A O 1
ATOM 1720 N N . TYR A 1 233 ? -4.168 -6.742 -5.508 1 98.88 233 TYR A N 1
ATOM 1721 C CA . TYR A 1 233 ? -4.578 -7.355 -6.77 1 98.88 233 TYR A CA 1
ATOM 1722 C C . TYR A 1 233 ? -3.443 -8.18 -7.367 1 98.88 233 TYR A C 1
ATOM 1724 O O . TYR A 1 233 ? -2.277 -7.988 -7.016 1 98.88 233 TYR A O 1
ATOM 1732 N N . ILE A 1 234 ? -3.789 -9.109 -8.297 1 98.56 234 ILE A N 1
ATOM 1733 C CA . ILE A 1 234 ? -2.826 -10.117 -8.727 1 98.56 234 ILE A CA 1
ATOM 1734 C C . ILE A 1 234 ? -2.809 -10.195 -10.25 1 98.56 234 ILE A C 1
ATOM 1736 O O . ILE A 1 234 ? -2.131 -11.047 -10.82 1 98.56 234 ILE A O 1
ATOM 1740 N N . SER A 1 235 ? -3.576 -9.414 -10.953 1 97.06 235 SER A N 1
ATOM 1741 C CA . SER A 1 235 ? -3.729 -9.586 -12.398 1 97.06 235 SER A CA 1
ATOM 1742 C C . SER A 1 235 ? -3.906 -8.25 -13.102 1 97.06 235 SER A C 1
ATOM 1744 O O . SER A 1 235 ? -4.141 -7.227 -12.453 1 97.06 235 SER A O 1
ATOM 1746 N N . ALA A 1 236 ? -3.689 -8.211 -14.375 1 96.69 236 ALA A N 1
ATOM 1747 C CA . ALA A 1 236 ? -3.879 -7.094 -15.289 1 96.69 236 ALA A CA 1
ATOM 1748 C C . ALA A 1 236 ? -4.461 -7.57 -16.625 1 96.69 236 ALA A C 1
ATOM 1750 O O . ALA A 1 236 ? -4.484 -8.766 -16.906 1 96.69 236 ALA A O 1
ATOM 1751 N N . PRO A 1 237 ? -4.945 -6.637 -17.359 1 93 237 PRO A N 1
ATOM 1752 C CA . PRO A 1 237 ? -5.523 -7.047 -18.641 1 93 237 PRO A CA 1
ATOM 1753 C C . PRO A 1 237 ? -4.52 -7.77 -19.531 1 93 237 PRO A C 1
ATOM 1755 O O . PRO A 1 237 ? -3.344 -7.395 -19.578 1 93 237 PRO A O 1
ATOM 1758 N N . LYS A 1 238 ? -5.09 -8.797 -20.156 1 83.06 238 LYS A N 1
ATOM 1759 C CA . LYS A 1 238 ? -4.273 -9.539 -21.109 1 83.06 238 LYS A CA 1
ATOM 1760 C C . LYS A 1 238 ? -4.281 -8.859 -22.469 1 83.06 238 LYS A C 1
ATOM 1762 O O . LYS A 1 238 ? -3.336 -9.016 -23.25 1 83.06 238 LYS A O 1
ATOM 1767 N N . GLN A 1 239 ? -5.363 -8.219 -22.719 1 82 239 GLN A N 1
ATOM 1768 C CA . GLN A 1 239 ? -5.535 -7.445 -23.953 1 82 239 GLN A CA 1
ATOM 1769 C C . GLN A 1 239 ? -5.988 -6.023 -23.641 1 82 239 GLN A C 1
ATOM 1771 O O . GLN A 1 239 ? -6.656 -5.781 -22.641 1 82 239 GLN A O 1
ATOM 1776 N N . GLY A 1 240 ? -5.566 -5.168 -24.406 1 87.31 240 GLY A N 1
ATOM 1777 C CA . GLY A 1 240 ? -5.945 -3.777 -24.203 1 87.31 240 GLY A CA 1
ATOM 1778 C C . GLY A 1 240 ? -5.016 -3.039 -23.25 1 87.31 240 GLY A C 1
ATOM 1779 O O . GLY A 1 240 ? -3.869 -3.445 -23.062 1 87.31 240 GLY A O 1
ATOM 1780 N N . SER A 1 241 ? -5.531 -1.914 -22.719 1 91.88 241 SER A N 1
ATOM 1781 C CA . SER A 1 241 ? -4.695 -1.075 -21.859 1 91.88 241 SER A CA 1
ATOM 1782 C C . SER A 1 241 ? -4.477 -1.725 -20.5 1 91.88 241 SER A C 1
ATOM 1784 O O . SER A 1 241 ? -5.418 -2.236 -19.891 1 91.88 241 SER A O 1
ATOM 1786 N N . ILE A 1 242 ? -3.295 -1.646 -20.047 1 94.75 242 ILE A N 1
ATOM 1787 C CA . ILE A 1 242 ? -2.941 -2.178 -18.734 1 94.75 242 ILE A CA 1
ATOM 1788 C C . ILE A 1 242 ? -2.766 -1.031 -17.734 1 94.75 242 ILE A C 1
ATOM 1790 O O . ILE A 1 242 ? -2.223 -1.224 -16.641 1 94.75 242 ILE A O 1
ATOM 1794 N N . GLU A 1 243 ? -3.209 0.167 -18.109 1 97.06 243 GLU A N 1
ATOM 1795 C CA . GLU A 1 243 ? -3.084 1.346 -17.266 1 97.06 243 GLU A CA 1
ATOM 1796 C C . GLU A 1 243 ? -4.238 1.43 -16.266 1 97.06 243 GLU A C 1
ATOM 1798 O O . GLU A 1 243 ? -5.402 1.311 -16.641 1 97.06 243 GLU A O 1
ATOM 1803 N N . PHE A 1 244 ? -3.918 1.608 -15.055 1 98.56 244 PHE A N 1
ATOM 1804 C CA . PHE A 1 244 ? -4.902 1.886 -14.016 1 98.56 244 PHE A CA 1
ATOM 1805 C C . PHE A 1 244 ? -4.785 3.324 -13.523 1 98.56 244 PHE A C 1
ATOM 1807 O O . PHE A 1 244 ? -3.684 3.803 -13.25 1 98.56 244 PHE A O 1
ATOM 1814 N N . SER A 1 245 ? -5.883 4.016 -13.422 1 97.94 245 SER A N 1
ATOM 1815 C CA . SER A 1 245 ? -5.898 5.41 -13 1 97.94 245 SER A CA 1
ATOM 1816 C C . SER A 1 245 ? -6.832 5.621 -11.812 1 97.94 245 SER A C 1
ATOM 1818 O O . SER A 1 245 ? -7.891 4.996 -11.734 1 97.94 245 SER A O 1
ATOM 1820 N N . TYR A 1 246 ? -6.473 6.477 -10.922 1 98.38 246 TYR A N 1
ATOM 1821 C CA . TYR A 1 246 ? -7.293 6.812 -9.758 1 98.38 246 TYR A CA 1
ATOM 1822 C C . TYR A 1 246 ? -7.082 8.266 -9.344 1 98.38 246 TYR A C 1
ATOM 1824 O O . TYR A 1 246 ? -6.145 8.914 -9.805 1 98.38 246 TYR A O 1
ATOM 1832 N N . ASP A 1 247 ? -7.973 8.812 -8.586 1 97.75 247 ASP A N 1
ATOM 1833 C CA . ASP A 1 247 ? -7.898 10.141 -7.973 1 97.75 247 ASP A CA 1
ATOM 1834 C C . ASP A 1 247 ? -6.891 10.156 -6.82 1 97.75 247 ASP A C 1
ATOM 1836 O O . ASP A 1 247 ? -7.121 9.539 -5.777 1 97.75 247 ASP A O 1
ATOM 1840 N N . MET A 1 248 ? -5.809 10.914 -6.961 1 98.38 248 MET A N 1
ATOM 1841 C CA . MET A 1 248 ? -4.742 10.945 -5.965 1 98.38 248 MET A CA 1
ATOM 1842 C C . MET A 1 248 ? -5.277 11.406 -4.613 1 98.38 248 MET A C 1
ATOM 1844 O O . MET A 1 248 ? -4.805 10.953 -3.568 1 98.38 248 MET A O 1
ATOM 1848 N N . LYS A 1 249 ? -6.207 12.266 -4.57 1 96.62 249 LYS A N 1
ATOM 1849 C CA . LYS A 1 249 ? -6.754 12.805 -3.33 1 96.62 249 LYS A CA 1
ATOM 1850 C C . LYS A 1 249 ? -7.512 11.727 -2.553 1 96.62 249 LYS A C 1
ATOM 1852 O O . LYS A 1 249 ? -7.445 11.68 -1.323 1 96.62 249 LYS A O 1
ATOM 1857 N N . GLN A 1 250 ? -8.164 10.875 -3.281 1 96.88 250 GLN A N 1
ATOM 1858 C CA . GLN A 1 250 ? -8.906 9.805 -2.621 1 96.88 250 GLN A CA 1
ATOM 1859 C C . GLN A 1 250 ? -7.973 8.898 -1.824 1 96.88 250 GLN A C 1
ATOM 1861 O O . GLN A 1 250 ? -8.273 8.531 -0.688 1 96.88 250 GLN A O 1
ATOM 1866 N N . ILE A 1 251 ? -6.812 8.602 -2.418 1 98.44 251 ILE A N 1
ATOM 1867 C CA . ILE A 1 251 ? -5.895 7.633 -1.829 1 98.44 251 ILE A CA 1
ATOM 1868 C C . ILE A 1 251 ? -5.258 8.219 -0.573 1 98.44 251 ILE A C 1
ATOM 1870 O O . ILE A 1 251 ? -5.312 7.617 0.501 1 98.44 251 ILE A O 1
ATOM 1874 N N . TYR A 1 252 ? -4.703 9.422 -0.615 1 97.5 252 TYR A N 1
ATOM 1875 C CA . TYR A 1 252 ? -3.99 9.875 0.571 1 97.5 252 TYR A CA 1
ATOM 1876 C C . TYR A 1 252 ? -4.957 10.406 1.624 1 97.5 252 TYR A C 1
ATOM 1878 O O . TYR A 1 252 ? -4.719 10.266 2.824 1 97.5 252 TYR A O 1
ATOM 1886 N N . ARG A 1 253 ? -6.176 10.969 1.221 1 97.12 253 ARG A N 1
ATOM 1887 C CA . ARG A 1 253 ? -7.121 11.469 2.211 1 97.12 253 ARG A CA 1
ATOM 1888 C C . ARG A 1 253 ? -7.715 10.328 3.027 1 97.12 253 ARG A C 1
ATOM 1890 O O . ARG A 1 253 ? -8.023 10.5 4.211 1 97.12 253 ARG A O 1
ATOM 1897 N N . LYS A 1 254 ? -7.801 9.156 2.395 1 98 254 LYS A N 1
ATOM 1898 C CA . LYS A 1 254 ? -8.414 8.016 3.074 1 98 254 LYS A CA 1
ATOM 1899 C C . LYS A 1 254 ? -7.348 7.062 3.607 1 98 254 LYS A C 1
ATOM 1901 O O . LYS A 1 254 ? -7.676 5.992 4.121 1 98 254 LYS A O 1
ATOM 1906 N N . ASN A 1 255 ? -6.078 7.414 3.438 1 98.56 255 ASN A N 1
ATOM 1907 C CA . ASN A 1 255 ? -5.008 6.516 3.859 1 98.56 255 ASN A CA 1
ATOM 1908 C C . ASN A 1 255 ? -5.129 5.148 3.193 1 98.56 255 ASN A C 1
ATOM 1910 O O . ASN A 1 255 ? -5 4.117 3.855 1 98.56 255 ASN A O 1
ATOM 1914 N N . LEU A 1 256 ? -5.43 5.117 1.922 1 98.88 256 LEU A N 1
ATOM 1915 C CA . LEU A 1 256 ? -5.586 3.846 1.224 1 98.88 256 LEU A CA 1
ATOM 1916 C C . LEU A 1 256 ? -4.23 3.287 0.803 1 98.88 256 LEU A C 1
ATOM 1918 O O . LEU A 1 256 ? -3.24 4.02 0.753 1 98.88 256 LEU A O 1
ATOM 1922 N N . LYS A 1 257 ? -4.18 1.981 0.587 1 98.94 257 LYS A N 1
ATOM 1923 C CA . LYS A 1 257 ? -3.047 1.299 -0.031 1 98.94 257 LYS A CA 1
ATOM 1924 C C . LYS A 1 257 ? -3.48 0.533 -1.277 1 98.94 257 LYS A C 1
ATOM 1926 O O . LYS A 1 257 ? -4.547 -0.083 -1.294 1 98.94 257 LYS A O 1
ATOM 1931 N N . ILE A 1 258 ? -2.723 0.628 -2.295 1 98.94 258 ILE A N 1
ATOM 1932 C CA . ILE A 1 258 ? -2.812 -0.242 -3.461 1 98.94 258 ILE A CA 1
ATOM 1933 C C . ILE A 1 258 ? -1.61 -1.183 -3.498 1 98.94 258 ILE A C 1
ATOM 1935 O O . ILE A 1 258 ? -0.462 -0.732 -3.502 1 98.94 258 ILE A O 1
ATOM 1939 N N . ILE A 1 259 ? -1.923 -2.486 -3.59 1 98.94 259 ILE A N 1
ATOM 1940 C CA . ILE A 1 259 ? -0.904 -3.494 -3.32 1 98.94 259 ILE A CA 1
ATOM 1941 C C . ILE A 1 259 ? -0.874 -4.516 -4.457 1 98.94 259 ILE A C 1
ATOM 1943 O O . ILE A 1 259 ? -1.868 -5.199 -4.711 1 98.94 259 ILE A O 1
ATOM 1947 N N . GLY A 1 260 ? 0.272 -4.574 -5.094 1 98.88 260 GLY A N 1
ATOM 1948 C CA . GLY A 1 260 ? 0.487 -5.641 -6.055 1 98.88 260 GLY A CA 1
ATOM 1949 C C . GLY A 1 260 ? 0.994 -6.922 -5.418 1 98.88 260 GLY A C 1
ATOM 1950 O O . GLY A 1 260 ? 1.801 -6.883 -4.488 1 98.88 260 GLY A O 1
ATOM 1951 N N . CYS A 1 261 ? 0.552 -8.062 -5.961 1 98.75 261 CYS A N 1
ATOM 1952 C CA . CYS A 1 261 ? 0.917 -9.352 -5.391 1 98.75 261 CYS A CA 1
ATOM 1953 C C . CYS A 1 261 ? 1.407 -10.312 -6.473 1 98.75 261 CYS A C 1
ATOM 1955 O O . CYS A 1 261 ? 0.724 -10.523 -7.473 1 98.75 261 CYS A O 1
ATOM 1957 N N . ASN A 1 262 ? 2.555 -10.859 -6.211 1 98.06 262 ASN A N 1
ATOM 1958 C CA . ASN A 1 262 ? 3.162 -11.828 -7.117 1 98.06 262 ASN A CA 1
ATOM 1959 C C . ASN A 1 262 ? 3.619 -13.086 -6.371 1 98.06 262 ASN A C 1
ATOM 1961 O O . ASN A 1 262 ? 4.676 -13.078 -5.738 1 98.06 262 ASN A O 1
ATOM 1965 N N . SER A 1 263 ? 2.885 -14.117 -6.547 1 97.38 263 SER A N 1
ATOM 1966 C CA . SER A 1 263 ? 3.23 -15.359 -5.852 1 97.38 263 SER A CA 1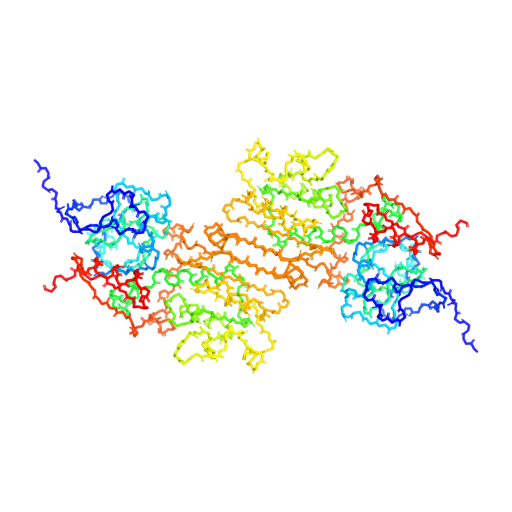
ATOM 1967 C C . SER A 1 263 ? 4.539 -15.938 -6.371 1 97.38 263 SER A C 1
ATOM 1969 O O . SER A 1 263 ? 5.141 -16.797 -5.727 1 97.38 263 SER A O 1
ATOM 1971 N N . LEU A 1 264 ? 5.027 -15.469 -7.496 1 97.5 264 LEU A N 1
ATOM 1972 C CA . LEU A 1 264 ? 6.25 -15.992 -8.094 1 97.5 264 LEU A CA 1
ATOM 1973 C C . LEU A 1 264 ? 7.484 -15.383 -7.438 1 97.5 264 LEU A C 1
ATOM 1975 O O . LEU A 1 264 ? 8.617 -15.766 -7.758 1 97.5 264 LEU A O 1
ATOM 1979 N N . LEU A 1 265 ? 7.281 -14.516 -6.551 1 97.44 265 LEU A N 1
ATOM 1980 C CA . LEU A 1 265 ? 8.422 -13.977 -5.816 1 97.44 265 LEU A CA 1
ATOM 1981 C C . LEU A 1 265 ? 8.719 -14.812 -4.578 1 97.44 265 LEU A C 1
ATOM 1983 O O . LEU A 1 265 ? 9.758 -14.633 -3.939 1 97.44 265 LEU A O 1
ATOM 1987 N N . LEU A 1 266 ? 7.875 -15.727 -4.219 1 97.88 266 LEU A N 1
ATOM 1988 C CA . LEU A 1 266 ? 8.164 -16.703 -3.18 1 97.88 266 LEU A CA 1
ATOM 1989 C C . LEU A 1 266 ? 9.047 -17.828 -3.721 1 97.88 266 LEU A C 1
ATOM 1991 O O . LEU A 1 266 ? 8.883 -18.25 -4.867 1 97.88 266 LEU A O 1
ATOM 1995 N N . SER A 1 267 ? 9.906 -18.297 -2.869 1 98.19 267 SER A N 1
ATOM 1996 C CA . SER A 1 267 ? 10.633 -19.516 -3.221 1 98.19 267 SER A CA 1
ATOM 1997 C C . SER A 1 267 ? 9.719 -20.734 -3.186 1 98.19 267 SER A C 1
ATOM 1999 O O . SER A 1 267 ? 8.625 -20.672 -2.615 1 98.19 267 SER A O 1
ATOM 2001 N N . LEU A 1 268 ? 10.188 -21.75 -3.828 1 98.38 268 LEU A N 1
ATOM 2002 C CA . LEU A 1 268 ? 9.469 -23.031 -3.801 1 98.38 268 LEU A CA 1
ATOM 2003 C C . LEU A 1 268 ? 9.227 -23.484 -2.367 1 98.38 268 LEU A C 1
ATOM 2005 O O . LEU A 1 268 ? 8.102 -23.859 -2.014 1 98.38 268 LEU A O 1
ATOM 2009 N N . VAL A 1 269 ? 10.211 -23.375 -1.549 1 98.62 269 VAL A N 1
ATOM 2010 C CA . VAL A 1 269 ? 10.125 -23.812 -0.159 1 98.62 269 VAL A CA 1
ATOM 2011 C C . VAL A 1 269 ? 9.133 -22.922 0.598 1 98.62 269 VAL A C 1
ATOM 2013 O O . VAL A 1 269 ? 8.312 -23.422 1.364 1 98.62 269 VAL A O 1
ATOM 2016 N N . GLU A 1 270 ? 9.141 -21.609 0.37 1 98.69 270 GLU A N 1
ATOM 2017 C CA . GLU A 1 270 ? 8.211 -20.688 1.02 1 98.69 270 GLU A CA 1
ATOM 2018 C C . GLU A 1 270 ? 6.773 -20.969 0.601 1 98.69 270 GLU A C 1
ATOM 2020 O O . GLU A 1 270 ? 5.871 -20.984 1.439 1 98.69 270 GLU A O 1
ATOM 2025 N N . SER A 1 271 ? 6.613 -21.141 -0.671 1 98.69 271 SER A N 1
ATOM 2026 C CA . SER A 1 271 ? 5.273 -21.422 -1.181 1 98.69 271 SER A CA 1
ATOM 2027 C C . SER A 1 271 ? 4.715 -22.719 -0.592 1 98.69 271 SER A C 1
ATOM 2029 O O . SER A 1 271 ? 3.568 -22.75 -0.143 1 98.69 271 SER A O 1
ATOM 2031 N N . ASN A 1 272 ? 5.516 -23.719 -0.568 1 98.75 272 ASN A N 1
ATOM 2032 C CA . ASN A 1 272 ? 5.039 -25 -0.076 1 98.75 272 ASN A CA 1
ATOM 2033 C C . ASN A 1 272 ? 4.871 -25 1.44 1 98.75 272 ASN A C 1
ATOM 2035 O O . ASN A 1 272 ? 4.039 -25.734 1.981 1 98.75 272 ASN A O 1
ATOM 2039 N N . SER A 1 273 ? 5.605 -24.141 2.107 1 98.75 273 SER A N 1
ATOM 2040 C CA . SER A 1 273 ? 5.375 -23.984 3.539 1 98.75 273 SER A CA 1
ATOM 2041 C C . SER A 1 273 ? 3.975 -23.438 3.812 1 98.75 273 SER A C 1
ATOM 2043 O O . SER A 1 273 ? 3.33 -23.828 4.785 1 98.75 273 SER A O 1
ATOM 2045 N N . LEU A 1 274 ? 3.541 -22.531 3.006 1 98.75 274 LEU A N 1
ATOM 2046 C CA . LEU A 1 274 ? 2.172 -22.047 3.129 1 98.75 274 LEU A CA 1
ATOM 2047 C C . LEU A 1 274 ? 1.17 -23.188 2.957 1 98.75 274 LEU A C 1
ATOM 2049 O O . LEU A 1 274 ? 0.208 -23.281 3.721 1 98.75 274 LEU A O 1
ATOM 2053 N N . LEU A 1 275 ? 1.396 -24.016 1.989 1 98.81 275 LEU A N 1
ATOM 2054 C CA . LEU A 1 275 ? 0.506 -25.141 1.731 1 98.81 275 LEU A CA 1
ATOM 2055 C C . LEU A 1 275 ? 0.511 -26.125 2.904 1 98.81 275 LEU A C 1
ATOM 2057 O O . LEU A 1 275 ? -0.535 -26.656 3.273 1 98.81 275 LEU A O 1
ATOM 2061 N N . LYS A 1 276 ? 1.695 -26.359 3.424 1 98.81 276 LYS A N 1
ATOM 2062 C CA . LYS A 1 276 ? 1.815 -27.25 4.574 1 98.81 276 LYS A CA 1
ATOM 2063 C C . LYS A 1 276 ? 0.89 -26.812 5.707 1 98.81 276 LYS A C 1
ATOM 2065 O O . LYS A 1 276 ? 0.229 -27.641 6.332 1 98.81 276 LYS A O 1
ATOM 2070 N N . ASN A 1 277 ? 0.8 -25.516 5.883 1 98.38 277 ASN A N 1
ATOM 2071 C CA . ASN A 1 277 ? -0.006 -24.953 6.957 1 98.38 277 ASN A CA 1
ATOM 2072 C C . ASN A 1 277 ? -1.498 -25.062 6.66 1 98.38 277 ASN A C 1
ATOM 2074 O O . ASN A 1 277 ? -2.33 -24.812 7.535 1 98.38 277 ASN A O 1
ATOM 2078 N N . MET A 1 278 ? -1.842 -25.531 5.453 1 98.56 278 MET A N 1
ATOM 2079 C CA . MET A 1 278 ? -3.246 -25.594 5.059 1 98.56 278 MET A CA 1
ATOM 2080 C C . MET A 1 278 ? -3.738 -27.031 5.008 1 98.56 278 MET A C 1
ATOM 2082 O O . MET A 1 278 ? -4.938 -27.281 4.855 1 98.56 278 MET A O 1
ATOM 2086 N N . VAL A 1 279 ? -2.883 -27.984 5.141 1 98.75 279 VAL A N 1
ATOM 2087 C CA . VAL A 1 279 ? -3.199 -29.406 4.961 1 98.75 279 VAL A CA 1
ATOM 2088 C C . VAL A 1 279 ? -4.32 -29.812 5.918 1 98.75 279 VAL A C 1
ATOM 2090 O O . VAL A 1 279 ? -5.32 -30.391 5.5 1 98.75 279 VAL A O 1
ATOM 2093 N N . ALA A 1 280 ? -4.199 -29.406 7.145 1 98.62 280 ALA A N 1
ATOM 2094 C CA . ALA A 1 280 ? -5.176 -29.812 8.156 1 98.62 280 ALA A CA 1
ATOM 2095 C C . ALA A 1 280 ? -6.551 -29.219 7.844 1 98.62 280 ALA A C 1
ATOM 2097 O O . ALA A 1 280 ? -7.578 -29.844 8.133 1 98.62 280 ALA A O 1
ATOM 2098 N N . LYS A 1 281 ? -6.57 -28.062 7.281 1 98.56 281 LYS A N 1
ATOM 2099 C CA . LYS A 1 281 ? -7.832 -27.406 6.934 1 98.56 281 LYS A CA 1
ATOM 2100 C C . LYS A 1 281 ? -8.539 -28.156 5.809 1 98.56 281 LYS A C 1
ATOM 2102 O O . LYS A 1 281 ? -9.773 -28.266 5.805 1 98.56 281 LYS A O 1
ATOM 2107 N N . PHE A 1 282 ? -7.773 -28.641 4.902 1 98.38 282 PHE A N 1
ATOM 2108 C CA . PHE A 1 282 ? -8.359 -29.453 3.85 1 98.38 282 PHE A CA 1
ATOM 2109 C C . PHE A 1 282 ? -8.875 -30.781 4.418 1 98.38 282 PHE A C 1
ATOM 2111 O O . PHE A 1 282 ? -9.984 -31.203 4.094 1 98.38 282 PHE A O 1
ATOM 2118 N N . GLU A 1 283 ? -8.109 -31.375 5.242 1 98.38 283 GLU A N 1
ATOM 2119 C CA . GLU A 1 283 ? -8.484 -32.656 5.816 1 98.38 283 GLU A CA 1
ATOM 2120 C C . GLU A 1 283 ? -9.75 -32.562 6.668 1 98.38 283 GLU A C 1
ATOM 2122 O O . GLU A 1 283 ? -10.562 -33.469 6.715 1 98.38 283 GLU A O 1
ATOM 2127 N N . ALA A 1 284 ? -9.914 -31.406 7.277 1 97.94 284 ALA A N 1
ATOM 2128 C CA . ALA A 1 284 ? -11.078 -31.156 8.125 1 97.94 284 ALA A CA 1
ATOM 2129 C C . ALA A 1 284 ? -12.281 -30.75 7.289 1 97.94 284 ALA A C 1
ATOM 2131 O O . ALA A 1 284 ? -13.383 -30.562 7.82 1 97.94 284 ALA A O 1
ATOM 2132 N N . GLY A 1 285 ? -12.078 -30.484 6.039 1 96.5 285 GLY A N 1
ATOM 2133 C CA . GLY A 1 285 ? -13.156 -30.078 5.152 1 96.5 285 GLY A CA 1
ATOM 2134 C C . GLY A 1 285 ? -13.453 -28.594 5.203 1 96.5 285 GLY A C 1
ATOM 2135 O O . GLY A 1 285 ? -14.438 -28.125 4.621 1 96.5 285 GLY A O 1
ATOM 2136 N N . LYS A 1 286 ? -12.609 -27.906 5.867 1 97.31 286 LYS A N 1
ATOM 2137 C CA . LYS A 1 286 ? -12.789 -26.453 5.973 1 97.31 286 LYS A CA 1
ATOM 2138 C C . LYS A 1 286 ? -12.453 -25.766 4.656 1 97.31 286 LYS A C 1
ATOM 2140 O O . LYS A 1 286 ? -13.125 -24.812 4.254 1 97.31 286 LYS A O 1
ATOM 2145 N N . TYR A 1 287 ? -11.352 -26.156 4.086 1 98 287 TYR A N 1
ATOM 2146 C CA . TYR A 1 287 ? -11.008 -25.703 2.738 1 98 287 TYR A CA 1
ATOM 2147 C C . TYR A 1 287 ? -11.422 -26.734 1.7 1 98 287 TYR A C 1
ATOM 2149 O O . TYR A 1 287 ? -11.328 -27.953 1.943 1 98 287 TYR A O 1
ATOM 2157 N N . LYS A 1 288 ? -11.875 -26.219 0.546 1 95.44 288 LYS A N 1
ATOM 2158 C CA . LYS A 1 288 ? -12.305 -27.062 -0.56 1 95.44 288 LYS A CA 1
ATOM 2159 C C . LYS A 1 288 ? -11.695 -26.609 -1.879 1 95.44 288 LYS A C 1
ATOM 2161 O O . LYS A 1 288 ? -11.484 -25.406 -2.086 1 95.44 288 LYS A O 1
ATOM 2166 N N . VAL A 1 289 ? -11.422 -27.562 -2.719 1 91.94 289 VAL A N 1
ATOM 2167 C CA . VAL A 1 289 ? -10.953 -27.281 -4.07 1 91.94 289 VAL A CA 1
ATOM 2168 C C . VAL A 1 289 ? -12.141 -26.891 -4.953 1 91.94 289 VAL A C 1
ATOM 2170 O O . VAL A 1 289 ? -13.234 -27.422 -4.801 1 91.94 289 VAL A O 1
ATOM 2173 N N . LEU A 1 290 ? -11.914 -25.859 -5.816 1 76.38 290 LEU A N 1
ATOM 2174 C CA . LEU A 1 290 ? -12.961 -25.5 -6.766 1 76.38 290 LEU A CA 1
ATOM 2175 C C . LEU A 1 290 ? -13.305 -26.688 -7.664 1 76.38 290 LEU A C 1
ATOM 2177 O O . LEU A 1 290 ? -12.422 -27.281 -8.289 1 76.38 290 LEU A O 1
ATOM 2181 N N . ASN A 1 291 ? -14.328 -27.453 -7.52 1 63.66 291 ASN A N 1
ATOM 2182 C CA . ASN A 1 291 ? -14.602 -28.719 -8.195 1 63.66 291 ASN A CA 1
ATOM 2183 C C . ASN A 1 291 ? -15.297 -28.484 -9.539 1 63.66 291 ASN A C 1
ATOM 2185 O O . ASN A 1 291 ? -14.992 -29.172 -10.523 1 63.66 291 ASN A O 1
ATOM 2189 N N . LYS A 1 292 ? -16.375 -27.672 -9.625 1 61.09 292 LYS A N 1
ATOM 2190 C CA . LYS A 1 292 ? -17.312 -27.766 -10.742 1 61.09 292 LYS A CA 1
ATOM 2191 C C . LYS A 1 292 ? -16.625 -27.406 -12.055 1 61.09 292 LYS A C 1
ATOM 2193 O O . LYS A 1 292 ? -17.125 -27.719 -13.133 1 61.09 292 LYS A O 1
ATOM 2198 N N . LYS A 1 293 ? -15.25 -27.328 -12.016 1 73.81 293 LYS A N 1
ATOM 2199 C CA . LYS A 1 293 ? -14.797 -26.859 -13.328 1 73.81 293 LYS A CA 1
ATOM 2200 C C . LYS A 1 293 ? -13.383 -27.344 -13.617 1 73.81 293 LYS A C 1
ATOM 2202 O O . LYS A 1 293 ? -12.664 -26.734 -14.414 1 73.81 293 LYS A O 1
ATOM 2207 N N . ILE A 1 294 ? -13.156 -28.641 -13 1 88 294 ILE A N 1
ATOM 2208 C CA . ILE A 1 294 ? -11.844 -29.188 -13.328 1 88 294 ILE A CA 1
ATOM 2209 C C . ILE A 1 294 ? -11.977 -30.156 -14.5 1 88 294 ILE A C 1
ATOM 2211 O O . ILE A 1 294 ? -12.758 -31.109 -14.445 1 88 294 ILE A O 1
ATOM 2215 N N . ALA A 1 295 ? -11.305 -29.953 -15.523 1 92.81 295 ALA A N 1
ATOM 2216 C CA . ALA A 1 295 ? -11.227 -30.828 -16.688 1 92.81 295 ALA A CA 1
ATOM 2217 C C . ALA A 1 295 ? -9.875 -31.531 -16.766 1 92.81 295 ALA A C 1
ATOM 2219 O O . ALA A 1 295 ? -8.828 -30.875 -16.766 1 92.81 295 ALA A O 1
ATOM 2220 N N . GLU A 1 296 ? -9.977 -32.844 -16.859 1 94.5 296 GLU A N 1
ATOM 2221 C CA . GLU A 1 296 ? -8.734 -33.594 -16.969 1 94.5 296 GLU A CA 1
ATOM 2222 C C . GLU A 1 296 ? -8.266 -33.688 -18.422 1 94.5 296 GLU A C 1
ATOM 2224 O O . GLU A 1 296 ? -9.078 -33.75 -19.344 1 94.5 296 GLU A O 1
ATOM 2229 N N . THR A 1 297 ? -7.012 -33.625 -18.594 1 95.62 297 THR A N 1
ATOM 2230 C CA . THR A 1 297 ? -6.352 -33.812 -19.891 1 95.62 297 THR A CA 1
ATOM 2231 C C . THR A 1 297 ? -5.102 -34.688 -19.734 1 95.62 297 THR A C 1
ATOM 2233 O O . THR A 1 297 ? -4.66 -34.969 -18.625 1 95.62 297 THR A O 1
ATOM 2236 N N . SER A 1 298 ? -4.555 -35.219 -20.906 1 96.75 298 SER A N 1
ATOM 2237 C CA . SER A 1 298 ? -3.389 -36.094 -20.859 1 96.75 298 SER A CA 1
ATOM 2238 C C . SER A 1 298 ? -2.141 -35.375 -21.375 1 96.75 298 SER A C 1
ATOM 2240 O O . SER A 1 298 ? -2.242 -34.406 -22.109 1 96.75 298 SER A O 1
ATOM 2242 N N . LEU A 1 299 ? -1.008 -35.875 -20.891 1 97.31 299 LEU A N 1
ATOM 2243 C CA . LEU A 1 299 ? 0.268 -35.312 -21.344 1 97.31 299 LEU A CA 1
ATOM 2244 C C . LEU A 1 299 ? 0.573 -35.719 -22.766 1 97.31 299 LEU A C 1
ATOM 2246 O O . LEU A 1 299 ? 1.555 -36.438 -23.031 1 97.31 299 LEU A O 1
ATOM 2250 N N . THR A 1 300 ? -0.248 -35.406 -23.688 1 95.75 300 THR A N 1
ATOM 2251 C CA . THR A 1 300 ? -0.214 -35.562 -25.141 1 95.75 300 THR A CA 1
ATOM 2252 C C . THR A 1 300 ? -0.66 -34.281 -25.844 1 95.75 300 THR A C 1
ATOM 2254 O O . THR A 1 300 ? -0.625 -33.188 -25.25 1 95.75 300 THR A O 1
ATOM 2257 N N . ASP A 1 301 ? -1.05 -34.375 -27.016 1 95.62 301 ASP A N 1
ATOM 2258 C CA . ASP A 1 301 ? -1.559 -33.219 -27.734 1 95.62 301 ASP A CA 1
ATOM 2259 C C . ASP A 1 301 ? -2.807 -32.656 -27.047 1 95.62 301 ASP A C 1
ATOM 2261 O O . ASP A 1 301 ? -3.148 -31.484 -27.234 1 95.62 301 ASP A O 1
ATOM 2265 N N . GLU A 1 302 ? -3.352 -33.438 -26.25 1 96.19 302 GLU A N 1
ATOM 2266 C CA . GLU A 1 302 ? -4.559 -33.031 -25.547 1 96.19 302 GLU A CA 1
ATOM 2267 C C . GLU A 1 302 ? -4.266 -31.844 -24.609 1 96.19 302 GLU A C 1
ATOM 2269 O O . GLU A 1 302 ? -5.055 -30.906 -24.531 1 96.19 302 GLU A O 1
ATOM 2274 N N . CYS A 1 303 ? -3.16 -31.922 -23.906 1 96.75 303 CYS A N 1
ATOM 2275 C CA . CYS A 1 303 ? -2.863 -30.828 -23 1 96.75 303 CYS A CA 1
ATOM 2276 C C . CYS A 1 303 ? -2.451 -29.578 -23.781 1 96.75 303 CYS A C 1
ATOM 2278 O O . CYS A 1 303 ? -2.701 -28.453 -23.328 1 96.75 303 CYS A O 1
ATOM 2280 N N . ILE A 1 304 ? -1.858 -29.734 -24.906 1 97.19 304 ILE A N 1
ATOM 2281 C CA . ILE A 1 304 ? -1.554 -28.578 -25.75 1 97.19 304 ILE A CA 1
ATOM 2282 C C . ILE A 1 304 ? -2.85 -27.906 -26.188 1 97.19 304 ILE A C 1
ATOM 2284 O O . ILE A 1 304 ? -2.949 -26.672 -26.188 1 97.19 304 ILE A O 1
ATOM 2288 N N . ASN A 1 305 ? -3.832 -28.719 -26.516 1 96.12 305 ASN A N 1
ATOM 2289 C CA . ASN A 1 305 ? -5.148 -28.188 -26.859 1 96.12 305 ASN A CA 1
ATOM 2290 C C . ASN A 1 305 ? -5.781 -27.453 -25.672 1 96.12 305 ASN A C 1
ATOM 2292 O O . ASN A 1 305 ? -6.48 -26.453 -25.859 1 96.12 305 ASN A O 1
ATOM 2296 N N . SER A 1 306 ? -5.598 -28 -24.5 1 96.5 306 SER A N 1
ATOM 2297 C CA . SER A 1 306 ? -6.098 -27.328 -23.312 1 96.5 306 SER A CA 1
ATOM 2298 C C . SER A 1 306 ? -5.469 -25.953 -23.156 1 96.5 306 SER A C 1
ATOM 2300 O O . SER A 1 306 ? -6.156 -24.984 -22.812 1 96.5 306 SER A O 1
ATOM 2302 N N . TYR A 1 307 ? -4.137 -25.812 -23.406 1 96.69 307 TYR A N 1
ATOM 2303 C CA . TYR A 1 307 ? -3.482 -24.5 -23.406 1 96.69 307 TYR A CA 1
ATOM 2304 C C . TYR A 1 307 ? -4.125 -23.578 -24.438 1 96.69 307 TYR A C 1
ATOM 2306 O O . TYR A 1 307 ? -4.359 -22.391 -24.141 1 96.69 307 TYR A O 1
ATOM 2314 N N . ARG A 1 308 ? -4.457 -24.047 -25.578 1 95.19 308 ARG A N 1
ATOM 2315 C CA . ARG A 1 308 ? -5.074 -23.25 -26.625 1 95.19 308 ARG A CA 1
ATOM 2316 C C . ARG A 1 308 ? -6.457 -22.766 -26.219 1 95.19 308 ARG A C 1
ATOM 2318 O O . ARG A 1 308 ? -6.84 -21.625 -26.5 1 95.19 308 ARG A O 1
ATOM 2325 N N . LYS A 1 309 ? -7.168 -23.625 -25.578 1 93.75 309 LYS A N 1
ATOM 2326 C CA . LYS A 1 309 ? -8.484 -23.234 -25.094 1 93.75 309 LYS A CA 1
ATOM 2327 C C . LYS A 1 309 ? -8.383 -22.094 -24.078 1 93.75 309 LYS A C 1
ATOM 2329 O O . LYS A 1 309 ? -9.219 -21.188 -24.078 1 93.75 309 LYS A O 1
ATOM 2334 N N . LEU A 1 310 ? -7.383 -22.156 -23.234 1 91.94 310 LEU A N 1
ATOM 2335 C CA . LEU A 1 310 ? -7.184 -21.109 -22.234 1 91.94 310 LEU A CA 1
ATOM 2336 C C . LEU A 1 310 ? -6.828 -19.781 -22.891 1 91.94 310 LEU A C 1
ATOM 2338 O O . LEU A 1 310 ? -7.188 -18.719 -22.375 1 91.94 310 LEU A O 1
ATOM 2342 N N . MET A 1 311 ? -6.133 -19.828 -23.953 1 88.75 311 MET A N 1
ATOM 2343 C CA . MET A 1 311 ? -5.789 -18.625 -24.703 1 88.75 311 MET A CA 1
ATOM 2344 C C . MET A 1 311 ? -7.047 -17.906 -25.172 1 88.75 311 MET A C 1
ATOM 2346 O O . MET A 1 311 ? -7.043 -16.688 -25.328 1 88.75 311 MET A O 1
ATOM 2350 N N . ASN A 1 312 ? -8.164 -18.641 -25.328 1 81.75 312 ASN A N 1
ATOM 2351 C CA . ASN A 1 312 ? -9.43 -18.078 -25.766 1 81.75 312 ASN A CA 1
ATOM 2352 C C . ASN A 1 312 ? -10.344 -17.766 -24.594 1 81.75 312 ASN A C 1
ATOM 2354 O O . ASN A 1 312 ? -11.57 -17.812 -24.734 1 81.75 312 ASN A O 1
ATOM 2358 N N . GLU A 1 313 ? -9.828 -17.578 -23.484 1 72.44 313 GLU A N 1
ATOM 2359 C CA . GLU A 1 313 ? -10.461 -17.078 -22.266 1 72.44 313 GLU A CA 1
ATOM 2360 C C . GLU A 1 313 ? -11.555 -18.031 -21.797 1 72.44 313 GLU A C 1
ATOM 2362 O O . GLU A 1 313 ? -12.656 -17.594 -21.438 1 72.44 313 GLU A O 1
ATOM 2367 N N . CYS A 1 314 ? -11.195 -19.188 -21.719 1 72.81 314 CYS A N 1
ATOM 2368 C CA . CYS A 1 314 ? -12.07 -20.172 -21.094 1 72.81 314 CYS A CA 1
ATOM 2369 C C . CYS A 1 314 ? -11.859 -20.203 -19.594 1 72.81 314 CYS A C 1
ATOM 2371 O O . CYS A 1 314 ? -10.742 -20.031 -19.109 1 72.81 314 CYS A O 1
ATOM 2373 N N . SER A 1 315 ? -12.891 -20.422 -18.797 1 78.88 315 SER A N 1
ATOM 2374 C CA . SER A 1 315 ? -12.844 -20.406 -17.344 1 78.88 315 SER A CA 1
ATOM 2375 C C . SER A 1 315 ? -12.609 -21.797 -16.781 1 78.88 315 SER A C 1
ATOM 2377 O O . SER A 1 315 ? -12.578 -21.984 -15.555 1 78.88 315 SER A O 1
ATOM 2379 N N . THR A 1 316 ? -12.281 -22.703 -17.609 1 86.19 316 THR A N 1
ATOM 2380 C CA . THR A 1 316 ? -12.102 -24.094 -17.188 1 86.19 316 THR A CA 1
ATOM 2381 C C . THR A 1 316 ? -10.727 -24.281 -16.547 1 86.19 316 THR A C 1
ATOM 2383 O O . THR A 1 316 ? -9.727 -23.75 -17.031 1 86.19 316 THR A O 1
ATOM 2386 N N . LYS A 1 317 ? -10.711 -25 -15.461 1 92.31 317 LYS A N 1
ATOM 2387 C CA . LYS A 1 317 ? -9.453 -25.453 -14.867 1 92.31 317 LYS A CA 1
ATOM 2388 C C . LYS A 1 317 ? -9.016 -26.781 -15.453 1 92.31 317 LYS A C 1
ATOM 2390 O O . LYS A 1 317 ? -9.711 -27.797 -15.305 1 92.31 317 LYS A O 1
ATOM 2395 N N . PHE A 1 318 ? -7.902 -26.828 -16.094 1 95.62 318 PHE A N 1
ATOM 2396 C CA . PHE A 1 318 ? -7.391 -28.062 -16.672 1 95.62 318 PHE A CA 1
ATOM 2397 C C . PHE A 1 318 ? -6.312 -28.672 -15.789 1 95.62 318 PHE A C 1
ATOM 2399 O O . PHE A 1 318 ? -5.469 -27.953 -15.25 1 95.62 318 PHE A O 1
ATOM 2406 N N . VAL A 1 319 ? -6.395 -30 -15.641 1 97.19 319 VAL A N 1
ATOM 2407 C CA . VAL A 1 319 ? -5.383 -30.75 -14.914 1 97.19 319 VAL A CA 1
ATOM 2408 C C . VAL A 1 319 ? -4.859 -31.891 -15.789 1 97.19 319 VAL A C 1
ATOM 2410 O O . VAL A 1 319 ? -5.637 -32.688 -16.297 1 97.19 319 VAL A O 1
ATOM 2413 N N . ILE A 1 320 ? -3.561 -31.922 -15.984 1 98.38 320 ILE A N 1
ATOM 2414 C CA . ILE A 1 320 ? -2.916 -33 -16.719 1 98.38 320 ILE A CA 1
ATOM 2415 C C . ILE A 1 320 ? -2.783 -34.25 -15.812 1 98.38 320 ILE A C 1
ATOM 2417 O O . ILE A 1 320 ? -2.172 -34.156 -14.742 1 98.38 320 ILE A O 1
ATOM 2421 N N . THR A 1 321 ? -3.324 -35.344 -16.203 1 97.75 321 THR A N 1
ATOM 2422 C CA . THR A 1 321 ? -3.162 -36.594 -15.492 1 97.75 321 THR A CA 1
ATOM 2423 C C . THR A 1 321 ? -2.195 -37.531 -16.234 1 97.75 321 THR A C 1
ATOM 2425 O O . THR A 1 321 ? -2.217 -37.594 -17.469 1 97.75 321 THR A O 1
ATOM 2428 N N . MET A 1 322 ? -1.243 -38.094 -15.531 1 94.25 322 MET A N 1
ATOM 2429 C CA . MET A 1 322 ? -0.193 -38.906 -16.141 1 94.25 322 MET A CA 1
ATOM 2430 C C . MET A 1 322 ? -0.661 -40.344 -16.328 1 94.25 322 MET A C 1
ATOM 2432 O O . MET A 1 322 ? -0.065 -41.094 -17.109 1 94.25 322 MET A O 1
ATOM 2436 N N . SER A 1 323 ? -1.657 -40.938 -15.57 1 74.19 323 SER A N 1
ATOM 2437 C CA . SER A 1 323 ? -2.061 -42.344 -15.641 1 74.19 323 SER A CA 1
ATOM 2438 C C . SER A 1 323 ? -2.598 -42.688 -17.031 1 74.19 323 SER A C 1
ATOM 2440 O O . SER A 1 323 ? -3.271 -41.875 -17.656 1 74.19 323 SER A O 1
ATOM 2442 N N . THR A 1 324 ? -1.697 -43.438 -17.875 1 51.84 324 THR A N 1
ATOM 2443 C CA . THR A 1 324 ? -2.127 -44.125 -19.094 1 51.84 324 THR A CA 1
ATOM 2444 C C . THR A 1 324 ? -3.451 -44.844 -18.859 1 51.84 324 THR A C 1
ATOM 2446 O O . THR A 1 324 ? -3.588 -45.625 -17.922 1 51.84 324 THR A O 1
ATOM 2449 N N . ASN A 1 325 ? -4.57 -44.156 -19.047 1 38.22 325 ASN A N 1
ATOM 2450 C CA . ASN A 1 325 ? -5.59 -45.188 -19.297 1 38.22 325 ASN A CA 1
ATOM 2451 C C . ASN A 1 325 ? -5.094 -46.25 -20.281 1 38.22 325 ASN A C 1
ATOM 2453 O O . ASN A 1 325 ? -4.395 -45.906 -21.25 1 38.22 325 ASN A O 1
ATOM 2457 N N . MET B 1 1 ? -22.609 41.188 34.344 1 39.41 1 MET B N 1
ATOM 2458 C CA . MET B 1 1 ? -22.172 40.969 32.969 1 39.41 1 MET B CA 1
ATOM 2459 C C . MET B 1 1 ? -20.766 40.375 32.906 1 39.41 1 MET B C 1
ATOM 2461 O O . MET B 1 1 ? -19.828 40.969 33.438 1 39.41 1 MET B O 1
ATOM 2465 N N . GLN B 1 2 ? -20.641 39.094 33 1 47.69 2 GLN B N 1
ATOM 2466 C CA . GLN B 1 2 ? -19.328 38.5 33.188 1 47.69 2 GLN B CA 1
ATOM 2467 C C . GLN B 1 2 ? -18.344 38.969 32.125 1 47.69 2 GLN B C 1
ATOM 2469 O O . GLN B 1 2 ? -18.625 38.875 30.938 1 47.69 2 GLN B O 1
ATOM 2474 N N . TYR B 1 3 ? -17.594 40.062 32.375 1 57.06 3 TYR B N 1
ATOM 2475 C CA . TYR B 1 3 ? -16.594 40.688 31.516 1 57.06 3 TYR B CA 1
ATOM 2476 C C . TYR B 1 3 ? -15.617 39.688 30.953 1 57.06 3 TYR B C 1
ATOM 2478 O O . TYR B 1 3 ? -14.844 39.062 31.703 1 57.06 3 TYR B O 1
ATOM 2486 N N . TYR B 1 4 ? -16.031 38.969 29.719 1 76.75 4 TYR B N 1
ATOM 2487 C CA . TYR B 1 4 ? -15.094 38.031 29.125 1 76.75 4 TYR B CA 1
ATOM 2488 C C . TYR B 1 4 ? -13.914 38.781 28.484 1 76.75 4 TYR B C 1
ATOM 2490 O O . TYR B 1 4 ? -14.086 39.812 27.859 1 76.75 4 TYR B O 1
ATOM 2498 N N . GLN B 1 5 ? -12.75 38.438 28.953 1 91.81 5 GLN B N 1
ATOM 2499 C CA . GLN B 1 5 ? -11.586 38.906 28.219 1 91.81 5 GLN B CA 1
ATOM 2500 C C . GLN B 1 5 ? -11.617 38.438 26.766 1 91.81 5 GLN B C 1
ATOM 2502 O O . GLN B 1 5 ? -12.078 37.344 26.484 1 91.81 5 GLN B O 1
ATOM 2507 N N . MET B 1 6 ? -11.305 39.312 25.844 1 96.81 6 MET B N 1
ATOM 2508 C CA . MET B 1 6 ? -11.383 39.031 24.422 1 96.81 6 MET B CA 1
ATOM 2509 C C . MET B 1 6 ? -10 38.75 23.844 1 96.81 6 MET B C 1
ATOM 2511 O O . MET B 1 6 ? -8.984 39.094 24.453 1 96.81 6 MET B O 1
ATOM 2515 N N . MET B 1 7 ? -10 38.094 22.781 1 96.81 7 MET B N 1
ATOM 2516 C CA . MET B 1 7 ? -8.758 37.844 22.047 1 96.81 7 MET B CA 1
ATOM 2517 C C . MET B 1 7 ? -8.961 38.031 20.547 1 96.81 7 MET B C 1
ATOM 2519 O O . MET B 1 7 ? -10.086 37.938 20.062 1 96.81 7 MET B O 1
ATOM 2523 N N . LYS B 1 8 ? -7.809 38.25 19.891 1 97.31 8 LYS B N 1
ATOM 2524 C CA . LYS B 1 8 ? -7.789 38.219 18.422 1 97.31 8 LYS B CA 1
ATOM 2525 C C . LYS B 1 8 ? -7.664 36.781 17.906 1 97.31 8 LYS B C 1
ATOM 2527 O O . LYS B 1 8 ? -6.914 36 18.469 1 97.31 8 LYS B O 1
ATOM 2532 N N . ALA B 1 9 ? -8.398 36.5 16.844 1 98.31 9 ALA B N 1
ATOM 2533 C CA . ALA B 1 9 ? -8.336 35.188 16.219 1 98.31 9 ALA B CA 1
ATOM 2534 C C . ALA B 1 9 ? -8.641 35.281 14.734 1 98.31 9 ALA B C 1
ATOM 2536 O O . ALA B 1 9 ? -9.328 36.188 14.289 1 98.31 9 ALA B O 1
ATOM 2537 N N . LEU B 1 10 ? -8.039 34.406 13.992 1 98.5 10 LEU B N 1
ATOM 2538 C CA . LEU B 1 10 ? -8.367 34.219 12.586 1 98.5 10 LEU B CA 1
ATOM 2539 C C . LEU B 1 10 ? -9.484 33.188 12.406 1 98.5 10 LEU B C 1
ATOM 2541 O O . LEU B 1 10 ? -9.273 32 12.656 1 98.5 10 LEU B O 1
ATOM 2545 N N . ARG B 1 11 ? -10.625 33.594 11.93 1 97.94 11 ARG B N 1
ATOM 2546 C CA . ARG B 1 11 ? -11.812 32.75 11.992 1 97.94 11 ARG B CA 1
ATOM 2547 C C . ARG B 1 11 ? -12.445 32.594 10.617 1 97.94 11 ARG B C 1
ATOM 2549 O O . ARG B 1 11 ? -12.414 33.5 9.797 1 97.94 11 ARG B O 1
ATOM 2556 N N . MET B 1 12 ? -12.945 31.406 10.359 1 97.94 12 MET B N 1
ATOM 2557 C CA . MET B 1 12 ? -13.891 31.141 9.281 1 97.94 12 MET B CA 1
ATOM 2558 C C . MET B 1 12 ? -15.32 31.125 9.797 1 97.94 12 MET B C 1
ATOM 2560 O O . MET B 1 12 ? -15.688 30.281 10.609 1 97.94 12 MET B O 1
ATOM 2564 N N . LEU B 1 13 ? -16.141 31.969 9.289 1 97.69 13 LEU B N 1
ATOM 2565 C CA . LEU B 1 13 ? -17.5 32.094 9.82 1 97.69 13 LEU B CA 1
ATOM 2566 C C . LEU B 1 13 ? -18.438 31.094 9.141 1 97.69 13 LEU B C 1
ATOM 2568 O O . LEU B 1 13 ? -19.406 30.641 9.75 1 97.69 13 LEU B O 1
ATOM 2572 N N . LYS B 1 14 ? -18.203 30.828 7.918 1 96.88 14 LYS B N 1
ATOM 2573 C CA . LYS B 1 14 ? -18.953 29.875 7.105 1 96.88 14 LYS B CA 1
ATOM 2574 C C . LYS B 1 14 ? -18.047 29.219 6.062 1 96.88 14 LYS B C 1
ATOM 2576 O O . LYS B 1 14 ? -16.906 29.609 5.879 1 96.88 14 LYS B O 1
ATOM 2581 N N . LYS B 1 15 ? -18.531 28.203 5.449 1 95.88 15 LYS B N 1
ATOM 2582 C CA . LYS B 1 15 ? -17.781 27.531 4.387 1 95.88 15 LYS B CA 1
ATOM 2583 C C . LYS B 1 15 ? -17.422 28.516 3.277 1 95.88 15 LYS B C 1
ATOM 2585 O O . LYS B 1 15 ? -18.297 29.172 2.701 1 95.88 15 LYS B O 1
ATOM 2590 N N . PRO B 1 16 ? -16.188 28.625 3.033 1 95.75 16 PRO B N 1
ATOM 2591 C CA . PRO B 1 16 ? -15.805 29.547 1.955 1 95.75 16 PRO B CA 1
ATOM 2592 C C . PRO B 1 16 ? -16.266 29.062 0.581 1 95.75 16 PRO B C 1
ATOM 2594 O O . PRO B 1 16 ? -16.469 27.859 0.38 1 95.75 16 PRO B O 1
ATOM 2597 N N . LYS B 1 17 ? -16.406 30.047 -0.345 1 89.81 17 LYS B N 1
ATOM 2598 C CA . LYS B 1 17 ? -16.594 29.672 -1.747 1 89.81 17 LYS B CA 1
ATOM 2599 C C . LYS B 1 17 ? -15.305 29.078 -2.328 1 89.81 17 LYS B C 1
ATOM 2601 O O . LYS B 1 17 ? -14.203 29.516 -1.983 1 89.81 17 LYS B O 1
ATOM 2606 N N . PRO B 1 18 ? -15.516 28.094 -3.076 1 79.06 18 PRO B N 1
ATOM 2607 C CA . PRO B 1 18 ? -14.312 27.469 -3.635 1 79.06 18 PRO B CA 1
ATOM 2608 C C . PRO B 1 18 ? -13.359 28.484 -4.258 1 79.06 18 PRO B C 1
ATOM 2610 O O . PRO B 1 18 ? -13.789 29.344 -5.043 1 79.06 18 PRO B O 1
ATOM 2613 N N . GLY B 1 19 ? -12.203 28.406 -3.826 1 78.06 19 GLY B N 1
ATOM 2614 C CA . GLY B 1 19 ? -11.172 29.266 -4.402 1 78.06 19 GLY B CA 1
ATOM 2615 C C . GLY B 1 19 ? -11.047 30.594 -3.699 1 78.06 19 GLY B C 1
ATOM 2616 O O . GLY B 1 19 ? -10.141 31.375 -3.998 1 78.06 19 GLY B O 1
ATOM 2617 N N . CYS B 1 20 ? -11.812 30.891 -2.799 1 91.44 20 CYS B N 1
ATOM 2618 C CA . CYS B 1 20 ? -11.773 32.156 -2.051 1 91.44 20 CYS B CA 1
ATOM 2619 C C . CYS B 1 20 ? -11.305 31.906 -0.62 1 91.44 20 CYS B C 1
ATOM 2621 O O . CYS B 1 20 ? -11.633 30.891 -0.014 1 91.44 20 CYS B O 1
ATOM 2623 N N . LEU B 1 21 ? -10.555 32.906 -0.202 1 95.38 21 LEU B N 1
ATOM 2624 C CA . LEU B 1 21 ? -10.148 32.844 1.198 1 95.38 21 LEU B CA 1
ATOM 2625 C C . LEU B 1 21 ? -11.305 33.25 2.115 1 95.38 21 LEU B C 1
ATOM 2627 O O . LEU B 1 21 ? -11.898 34.312 1.946 1 95.38 21 LEU B O 1
ATOM 2631 N N . GLY B 1 22 ? -11.672 32.375 3.006 1 96.69 22 GLY B N 1
ATOM 2632 C CA . GLY B 1 22 ? -12.812 32.625 3.877 1 96.69 22 GLY B CA 1
ATOM 2633 C C . GLY B 1 22 ? -12.414 32.938 5.309 1 96.69 22 GLY B C 1
ATOM 2634 O O . GLY B 1 22 ? -13.109 32.531 6.246 1 96.69 22 GLY B O 1
ATOM 2635 N N . ILE B 1 23 ? -11.281 33.594 5.5 1 97.88 23 ILE B N 1
ATOM 2636 C CA . ILE B 1 23 ? -10.82 33.875 6.859 1 97.88 23 ILE B CA 1
ATOM 2637 C C . ILE B 1 23 ? -10.867 35.375 7.141 1 97.88 23 ILE B C 1
ATOM 2639 O O . ILE B 1 23 ? -10.641 36.188 6.242 1 97.88 23 ILE B O 1
ATOM 2643 N N . GLU B 1 24 ? -11.117 35.688 8.367 1 97.56 24 GLU B N 1
ATOM 2644 C CA . GLU B 1 24 ? -11.117 37.094 8.828 1 97.56 24 GLU B CA 1
ATOM 2645 C C . GLU B 1 24 ? -10.641 37.188 10.273 1 97.56 24 GLU B C 1
ATOM 2647 O O . GLU B 1 24 ? -10.82 36.25 11.055 1 97.56 24 GLU B O 1
ATOM 2652 N N . ILE B 1 25 ? -10.094 38.344 10.609 1 97.31 25 ILE B N 1
ATOM 2653 C CA . ILE B 1 25 ? -9.688 38.625 11.984 1 97.31 25 ILE B CA 1
ATOM 2654 C C . ILE B 1 25 ? -10.906 39.031 12.812 1 97.31 25 ILE B C 1
ATOM 2656 O O . ILE B 1 25 ? -11.68 39.906 12.406 1 97.31 25 ILE B O 1
ATOM 2660 N N . GLN B 1 26 ? -11.047 38.375 13.945 1 97.06 26 GLN B N 1
ATOM 2661 C CA . GLN B 1 26 ? -12.156 38.688 14.844 1 97.06 26 GLN B CA 1
ATOM 2662 C C . GLN B 1 26 ? -11.68 38.812 16.281 1 97.06 26 GLN B C 1
ATOM 2664 O O . GLN B 1 26 ? -10.641 38.25 16.656 1 97.06 26 GLN B O 1
ATOM 2669 N N . SER B 1 27 ? -12.445 39.625 17 1 96.75 27 SER B N 1
ATOM 2670 C CA . SER B 1 27 ? -12.328 39.594 18.453 1 96.75 27 SER B CA 1
ATOM 2671 C C . SER B 1 27 ? -13.336 38.656 19.078 1 96.75 27 SER B C 1
ATOM 2673 O O . SER B 1 27 ? -14.547 38.812 18.891 1 96.75 27 SER B O 1
ATOM 2675 N N . VAL B 1 28 ? -12.844 37.656 19.734 1 97.38 28 VAL B N 1
ATOM 2676 C CA . VAL B 1 28 ? -13.719 36.656 20.328 1 97.38 28 VAL B CA 1
ATOM 2677 C C . VAL B 1 28 ? -13.344 36.469 21.797 1 97.38 28 VAL B C 1
ATOM 2679 O O . VAL B 1 28 ? -12.234 36.812 22.219 1 97.38 28 VAL B O 1
ATOM 2682 N N . PRO B 1 29 ? -14.195 35.938 22.578 1 97.25 29 PRO B N 1
ATOM 2683 C CA . PRO B 1 29 ? -13.859 35.688 23.984 1 97.25 29 PRO B CA 1
ATOM 2684 C C . PRO B 1 29 ? -12.711 34.688 24.156 1 97.25 29 PRO B C 1
ATOM 2686 O O . PRO B 1 29 ? -12.633 33.719 23.406 1 97.25 29 PRO B O 1
ATOM 2689 N N . ILE B 1 30 ? -11.852 35 25.094 1 97.88 30 ILE B N 1
ATOM 2690 C CA . ILE B 1 30 ? -10.852 34 25.469 1 97.88 30 ILE B CA 1
ATOM 2691 C C . ILE B 1 30 ? -11.547 32.781 26.031 1 97.88 30 ILE B C 1
ATOM 2693 O O . ILE B 1 30 ? -12.375 32.875 26.953 1 97.88 30 ILE B O 1
ATOM 2697 N N . PRO B 1 31 ? -11.219 31.594 25.531 1 97.38 31 PRO B N 1
ATOM 2698 C CA . PRO B 1 31 ? -11.906 30.406 26.047 1 97.38 31 PRO B CA 1
ATOM 2699 C C . PRO B 1 31 ? -11.438 30.016 27.438 1 97.38 31 PRO B C 1
ATOM 2701 O O . PRO B 1 31 ? -10.312 30.344 27.844 1 97.38 31 PRO B O 1
ATOM 2704 N N . GLN B 1 32 ? -12.305 29.359 28.109 1 96.12 32 GLN B N 1
ATOM 2705 C CA . GLN B 1 32 ? -11.992 28.828 29.422 1 96.12 32 GLN B CA 1
ATOM 2706 C C . GLN B 1 32 ? -11.82 27.312 29.391 1 96.12 32 GLN B C 1
ATOM 2708 O O . GLN B 1 32 ? -12.711 26.594 28.922 1 96.12 32 GLN B O 1
ATOM 2713 N N . PRO B 1 33 ? -10.695 26.859 29.891 1 97.06 33 PRO B N 1
ATOM 2714 C CA . PRO B 1 33 ? -10.492 25.406 29.844 1 97.06 33 PRO B CA 1
ATOM 2715 C C . PRO B 1 33 ? -11.406 24.641 30.797 1 97.06 33 PRO B C 1
ATOM 2717 O O . PRO B 1 33 ? -11.664 25.109 31.922 1 97.06 33 PRO B O 1
ATOM 2720 N N . LYS B 1 34 ? -11.898 23.516 30.344 1 96.94 34 LYS B N 1
ATOM 2721 C CA . LYS B 1 34 ? -12.609 22.547 31.188 1 96.94 34 LYS B CA 1
ATOM 2722 C C . LYS B 1 34 ? -11.633 21.594 31.859 1 96.94 34 LYS B C 1
ATOM 2724 O O . LYS B 1 34 ? -10.422 21.703 31.672 1 96.94 34 LYS B O 1
ATOM 2729 N N . ASN B 1 35 ? -12.227 20.734 32.688 1 96.31 35 ASN B N 1
ATOM 2730 C CA . ASN B 1 35 ? -11.391 19.703 33.281 1 96.31 35 ASN B CA 1
ATOM 2731 C C . ASN B 1 35 ? -10.688 18.859 32.188 1 96.31 35 ASN B C 1
ATOM 2733 O O . ASN B 1 35 ? -11.328 18.406 31.25 1 96.31 35 ASN B O 1
ATOM 2737 N N . GLY B 1 36 ? -9.391 18.719 32.375 1 97.94 36 GLY B N 1
ATOM 2738 C CA . GLY B 1 36 ? -8.625 17.922 31.438 1 97.94 36 GLY B CA 1
ATOM 2739 C C . GLY B 1 36 ? -8.133 18.734 30.25 1 97.94 36 GLY B C 1
ATOM 2740 O O . GLY B 1 36 ? -7.504 18.188 29.344 1 97.94 36 GLY B O 1
ATOM 2741 N N . GLU B 1 37 ? -8.383 20.016 30.359 1 98.5 37 GLU B N 1
ATOM 2742 C CA . GLU B 1 37 ? -7.973 20.906 29.266 1 98.5 37 GLU B CA 1
ATOM 2743 C C . GLU B 1 37 ? -6.988 21.953 29.766 1 98.5 37 GLU B C 1
ATOM 2745 O O . GLU B 1 37 ? -6.926 22.25 30.969 1 98.5 37 GLU B O 1
ATOM 2750 N N . LEU B 1 38 ? -6.223 22.5 28.859 1 98.75 38 LEU B N 1
ATOM 2751 C CA . LEU B 1 38 ? -5.262 23.578 29.125 1 98.75 38 LEU B CA 1
ATOM 2752 C C . LEU B 1 38 ? -5.547 24.781 28.234 1 98.75 38 LEU B C 1
ATOM 2754 O O . LEU B 1 38 ? -5.902 24.625 27.062 1 98.75 38 LEU B O 1
ATOM 2758 N N . LEU B 1 39 ? -5.371 25.891 28.797 1 98.69 39 LEU B N 1
ATOM 2759 C CA . LEU B 1 39 ? -5.309 27.109 28 1 98.69 39 LEU B CA 1
ATOM 2760 C C . LEU B 1 39 ? -3.861 27.484 27.688 1 98.69 39 LEU B C 1
ATOM 2762 O O . LEU B 1 39 ? -3.051 27.641 28.609 1 98.69 39 LEU B O 1
ATOM 2766 N N . VAL B 1 40 ? -3.602 27.562 26.5 1 98.81 40 VAL B N 1
ATOM 2767 C CA . VAL B 1 40 ? -2.254 27.922 26.062 1 98.81 40 VAL B CA 1
ATOM 2768 C C . VAL B 1 40 ? -2.25 29.344 25.5 1 98.81 40 VAL B C 1
ATOM 2770 O O . VAL B 1 40 ? -3.066 29.672 24.625 1 98.81 40 VAL B O 1
ATOM 2773 N N . LYS B 1 41 ? -1.425 30.156 26 1 98.75 41 LYS B N 1
ATOM 2774 C CA . LYS B 1 41 ? -1.106 31.422 25.312 1 98.75 41 LYS B CA 1
ATOM 2775 C C . LYS B 1 41 ? -0.183 31.172 24.125 1 98.75 41 LYS B C 1
ATOM 2777 O O . LYS B 1 41 ? 0.989 30.844 24.297 1 98.75 41 LYS B O 1
ATOM 2782 N N . ILE B 1 42 ? -0.687 31.375 22.984 1 98.81 42 ILE B N 1
ATOM 2783 C CA . ILE B 1 42 ? 0.061 31.078 21.766 1 98.81 42 ILE B CA 1
ATOM 2784 C C . ILE B 1 42 ? 1.084 32.188 21.5 1 98.81 42 ILE B C 1
ATOM 2786 O O . ILE B 1 42 ? 0.74 33.375 21.5 1 98.81 42 ILE B O 1
ATOM 2790 N N . GLU B 1 43 ? 2.303 31.766 21.328 1 98.5 43 GLU B N 1
ATOM 2791 C CA . GLU B 1 43 ? 3.361 32.719 20.969 1 98.5 43 GLU B CA 1
ATOM 2792 C C . GLU B 1 43 ? 3.635 32.719 19.469 1 98.5 43 GLU B C 1
ATOM 2794 O O . GLU B 1 43 ? 3.955 33.75 18.891 1 98.5 43 GLU B O 1
ATOM 2799 N N . ALA B 1 44 ? 3.561 31.578 18.891 1 98.38 44 ALA B N 1
ATOM 2800 C CA . ALA B 1 44 ? 3.783 31.406 17.453 1 98.38 44 ALA B CA 1
ATOM 2801 C C . ALA B 1 44 ? 2.924 30.281 16.906 1 98.38 44 ALA B C 1
ATOM 2803 O O . ALA B 1 44 ? 2.672 29.281 17.594 1 98.38 44 ALA B O 1
ATOM 2804 N N . ALA B 1 45 ? 2.432 30.375 15.688 1 98.69 45 ALA B N 1
ATOM 2805 C CA . ALA B 1 45 ? 1.637 29.375 14.977 1 98.69 45 ALA B CA 1
ATOM 2806 C C . ALA B 1 45 ? 1.937 29.406 13.477 1 98.69 45 ALA B C 1
ATOM 2808 O O . ALA B 1 45 ? 1.809 30.453 12.836 1 98.69 45 ALA B O 1
ATOM 2809 N N . ALA B 1 46 ? 2.27 28.297 12.938 1 97.44 46 ALA B N 1
ATOM 2810 C CA . ALA B 1 46 ? 2.682 28.266 11.539 1 97.44 46 ALA B CA 1
ATOM 2811 C C . ALA B 1 46 ? 1.472 28.156 10.617 1 97.44 46 ALA B C 1
ATOM 2813 O O . ALA B 1 46 ? 0.404 27.703 11.031 1 97.44 46 ALA B O 1
ATOM 2814 N N . ILE B 1 47 ? 1.666 28.625 9.391 1 97.56 47 ILE B N 1
ATOM 2815 C CA . ILE B 1 47 ? 0.696 28.406 8.32 1 97.56 47 ILE B CA 1
ATOM 2816 C C . ILE B 1 47 ? 1.179 27.297 7.391 1 97.56 47 ILE B C 1
ATOM 2818 O O . ILE B 1 47 ? 2.193 27.453 6.707 1 97.56 47 ILE B O 1
ATOM 2822 N N . ASN B 1 48 ? 0.475 26.203 7.398 1 96.31 48 ASN B N 1
ATOM 2823 C CA . ASN B 1 48 ? 0.784 25.062 6.535 1 96.31 48 ASN B CA 1
ATOM 2824 C C . ASN B 1 48 ? -0.096 25.062 5.289 1 96.31 48 ASN B C 1
ATOM 2826 O O . ASN B 1 48 ? -1.162 25.672 5.27 1 96.31 48 ASN B O 1
ATOM 2830 N N . PRO B 1 49 ? 0.348 24.312 4.254 1 94.75 49 PRO B N 1
ATOM 2831 C CA . PRO B 1 49 ? -0.523 24.141 3.09 1 94.75 49 PRO B CA 1
ATOM 2832 C C . PRO B 1 49 ? -1.911 23.625 3.459 1 94.75 49 PRO B C 1
ATOM 2834 O O . PRO B 1 49 ? -2.906 24.016 2.846 1 94.75 49 PRO B O 1
ATOM 2837 N N . SER B 1 50 ? -1.999 22.797 4.461 1 95.88 50 SER B N 1
ATOM 2838 C CA . SER B 1 50 ? -3.291 22.297 4.914 1 95.88 50 SER B CA 1
ATOM 2839 C C . SER B 1 50 ? -4.137 23.406 5.531 1 95.88 50 SER B C 1
ATOM 2841 O O . SER B 1 50 ? -5.367 23.359 5.48 1 95.88 50 SER B O 1
ATOM 2843 N N . ASP B 1 51 ? -3.51 24.406 6.117 1 97.44 51 ASP B N 1
ATOM 2844 C CA . ASP B 1 51 ? -4.242 25.562 6.633 1 97.44 51 ASP B CA 1
ATOM 2845 C C . ASP B 1 51 ? -4.875 26.359 5.492 1 97.44 51 ASP B C 1
ATOM 2847 O O . ASP B 1 51 ? -6.031 26.781 5.594 1 97.44 51 ASP B O 1
ATOM 2851 N N . LEU B 1 52 ? -4.074 26.578 4.469 1 96.06 52 LEU B N 1
ATOM 2852 C CA . LEU B 1 52 ? -4.613 27.25 3.295 1 96.06 52 LEU B CA 1
ATOM 2853 C C . LEU B 1 52 ? -5.785 26.469 2.707 1 96.06 52 LEU B C 1
ATOM 2855 O O . LEU B 1 52 ? -6.805 27.062 2.346 1 96.06 52 LEU B O 1
ATOM 2859 N N . MET B 1 53 ? -5.637 25.156 2.623 1 94.31 53 MET B N 1
ATOM 2860 C CA . MET B 1 53 ? -6.715 24.312 2.096 1 94.31 53 MET B CA 1
ATOM 2861 C C . MET B 1 53 ? -7.977 24.453 2.939 1 94.31 53 MET B C 1
ATOM 2863 O O . MET B 1 53 ? -9.078 24.547 2.4 1 94.31 53 MET B O 1
ATOM 2867 N N . ASN B 1 54 ? -7.824 24.484 4.199 1 96.19 54 ASN B N 1
ATOM 2868 C CA . ASN B 1 54 ? -8.984 24.672 5.066 1 96.19 54 ASN B CA 1
ATOM 2869 C C . ASN B 1 54 ? -9.609 26.047 4.879 1 96.19 54 ASN B C 1
ATOM 2871 O O . ASN B 1 54 ? -10.828 26.172 4.77 1 96.19 54 ASN B O 1
ATOM 2875 N N . ALA B 1 55 ? -8.773 27.031 4.77 1 97.19 55 ALA B N 1
ATOM 2876 C CA . ALA B 1 55 ? -9.203 28.422 4.656 1 97.19 55 ALA B CA 1
ATOM 2877 C C . ALA B 1 55 ? -9.945 28.656 3.344 1 97.19 55 ALA B C 1
ATOM 2879 O O . ALA B 1 55 ? -10.602 29.688 3.172 1 97.19 55 ALA B O 1
ATOM 2880 N N . THR B 1 56 ? -9.82 27.719 2.445 1 95.25 56 THR B N 1
ATOM 2881 C CA . THR B 1 56 ? -10.492 27.844 1.158 1 95.25 56 THR B CA 1
ATOM 2882 C C . THR B 1 56 ? -11.586 26.781 1.014 1 95.25 56 THR B C 1
ATOM 2884 O O . THR B 1 56 ? -12.047 26.516 -0.095 1 95.25 56 THR B O 1
ATOM 2887 N N . GLY B 1 57 ? -11.922 26.094 2.045 1 93.75 57 GLY B N 1
ATOM 2888 C CA . GLY B 1 57 ? -13.062 25.188 2.076 1 93.75 57 GLY B CA 1
ATOM 2889 C C . GLY B 1 57 ? -12.727 23.781 1.616 1 93.75 57 GLY B C 1
ATOM 2890 O O . GLY B 1 57 ? -13.602 23.062 1.115 1 93.75 57 GLY B O 1
ATOM 2891 N N . GLY B 1 58 ? -11.523 23.391 1.795 1 91.81 58 GLY B N 1
ATOM 2892 C CA . GLY B 1 58 ? -11.07 22.141 1.203 1 91.81 58 GLY B CA 1
ATOM 2893 C C . GLY B 1 58 ? -11.281 20.938 2.105 1 91.81 58 GLY B C 1
ATOM 2894 O O . GLY B 1 58 ? -10.953 19.812 1.733 1 91.81 58 GLY B O 1
ATOM 2895 N N . PHE B 1 59 ? -11.859 21.125 3.328 1 93.94 59 PHE B N 1
ATOM 2896 C CA . PHE B 1 59 ? -12.125 20.016 4.25 1 93.94 59 PHE B CA 1
ATOM 2897 C C . PHE B 1 59 ? -13.602 19.984 4.641 1 93.94 59 PHE B C 1
ATOM 2899 O O . PHE B 1 59 ? -14.047 20.781 5.469 1 93.94 59 PHE B O 1
ATOM 2906 N N . PRO B 1 60 ? -14.281 18.953 4.16 1 91.19 60 PRO B N 1
ATOM 2907 C CA . PRO B 1 60 ? -15.734 18.922 4.316 1 91.19 60 PRO B CA 1
ATOM 2908 C C . PRO B 1 60 ? -16.172 18.719 5.766 1 91.19 60 PRO B C 1
ATOM 2910 O O . PRO B 1 60 ? -17.312 19.031 6.125 1 91.19 60 PRO B O 1
ATOM 2913 N N . TYR B 1 61 ? -15.367 18.281 6.621 1 93.94 61 TYR B N 1
ATOM 2914 C CA . TYR B 1 61 ? -15.797 17.969 7.98 1 93.94 61 TYR B CA 1
ATOM 2915 C C . TYR B 1 61 ? -15.555 19.141 8.914 1 93.94 61 TYR B C 1
ATOM 2917 O O . TYR B 1 61 ? -15.844 19.078 10.109 1 93.94 61 TYR B O 1
ATOM 2925 N N . THR B 1 62 ? -15.023 20.234 8.359 1 97.31 62 THR B N 1
ATOM 2926 C CA . THR B 1 62 ? -14.836 21.422 9.172 1 97.31 62 THR B CA 1
ATOM 2927 C C . THR B 1 62 ? -16.188 21.969 9.648 1 97.31 62 THR B C 1
ATOM 2929 O O . THR B 1 62 ? -17.125 22.062 8.867 1 97.31 62 THR B O 1
ATOM 2932 N N . VAL B 1 63 ? -16.25 22.297 10.938 1 98.31 63 VAL B N 1
ATOM 2933 C CA . VAL B 1 63 ? -17.438 22.891 11.516 1 98.31 63 VAL B CA 1
ATOM 2934 C C . VAL B 1 63 ? -17.25 24.406 11.648 1 98.31 63 VAL B C 1
ATOM 2936 O O . VAL B 1 63 ? -16.172 24.859 12.047 1 98.31 63 VAL B O 1
ATOM 2939 N N . TYR B 1 64 ? -18.297 25.141 11.359 1 97.5 64 TYR B N 1
ATOM 2940 C CA . TYR B 1 64 ? -18.203 26.609 11.375 1 97.5 64 TYR B CA 1
ATOM 2941 C C . TYR B 1 64 ? -19.078 27.188 12.484 1 97.5 64 TYR B C 1
ATOM 2943 O O . TYR B 1 64 ? -20.109 26.609 12.836 1 97.5 64 TYR B O 1
ATOM 2951 N N . PRO B 1 65 ? -18.797 28.375 13.086 1 98.19 65 PRO B N 1
ATOM 2952 C CA . PRO B 1 65 ? -17.547 29.094 12.844 1 98.19 65 PRO B CA 1
ATOM 2953 C C . PRO B 1 65 ? -16.328 28.391 13.453 1 98.19 65 PRO B C 1
ATOM 2955 O O . PRO B 1 65 ? -16.469 27.625 14.398 1 98.19 65 PRO B O 1
ATOM 2958 N N . ARG B 1 66 ? -15.141 28.656 12.859 1 98.56 66 ARG B N 1
ATOM 2959 C CA . ARG B 1 66 ? -13.953 27.906 13.273 1 98.56 66 ARG B CA 1
ATOM 2960 C C . ARG B 1 66 ? -12.719 28.797 13.242 1 98.56 66 ARG B C 1
ATOM 2962 O O . ARG B 1 66 ? -12.477 29.516 12.258 1 98.56 66 ARG B O 1
ATOM 2969 N N . ILE B 1 67 ? -11.969 28.859 14.352 1 98.81 67 ILE B N 1
ATOM 2970 C CA . ILE B 1 67 ? -10.625 29.406 14.289 1 98.81 67 ILE B CA 1
ATOM 2971 C C . ILE B 1 67 ? -9.695 28.422 13.578 1 98.81 67 ILE B C 1
ATOM 2973 O O . ILE B 1 67 ? -9.672 27.234 13.906 1 98.81 67 ILE B O 1
ATOM 2977 N N . VAL B 1 68 ? -8.898 28.922 12.602 1 98.56 68 VAL B N 1
ATOM 2978 C CA . VAL B 1 68 ? -8.047 28.031 11.812 1 98.56 68 VAL B CA 1
ATOM 2979 C C . VAL B 1 68 ? -6.664 27.938 12.453 1 98.56 68 VAL B C 1
ATOM 2981 O O . VAL B 1 68 ? -6.406 28.547 13.484 1 98.56 68 VAL B O 1
ATOM 2984 N N . GLY B 1 69 ? -5.832 27.047 11.867 1 98.81 69 GLY B N 1
ATOM 2985 C CA . GLY B 1 69 ? -4.461 26.859 12.32 1 98.81 69 GLY B CA 1
ATOM 2986 C C . GLY B 1 69 ? -4.234 25.5 12.961 1 98.81 69 GLY B C 1
ATOM 2987 O O . GLY B 1 69 ? -5.035 25.062 13.789 1 98.81 69 GLY B O 1
ATOM 2988 N N . ARG B 1 70 ? -3.105 24.875 12.625 1 98.88 70 ARG B N 1
ATOM 2989 C CA . ARG B 1 70 ? -2.807 23.531 13.117 1 98.88 70 ARG B CA 1
ATOM 2990 C C . ARG B 1 70 ? -1.621 23.547 14.078 1 98.88 70 ARG B C 1
ATOM 2992 O O . ARG B 1 70 ? -1.733 23.094 15.219 1 98.88 70 ARG B O 1
ATOM 2999 N N . ASP B 1 71 ? -0.52 24.109 13.758 1 98.75 71 ASP B N 1
ATOM 3000 C CA . ASP B 1 71 ? 0.725 24.078 14.516 1 98.75 71 ASP B CA 1
ATOM 3001 C C . ASP B 1 71 ? 0.798 25.219 15.516 1 98.75 71 ASP B C 1
ATOM 3003 O O . ASP B 1 71 ? 0.31 26.328 15.242 1 98.75 71 ASP B O 1
ATOM 3007 N N . TYR B 1 72 ? 1.521 24.922 16.656 1 98.69 72 TYR B N 1
ATOM 3008 C CA . TYR B 1 72 ? 1.581 26 17.656 1 98.69 72 TYR B CA 1
ATOM 3009 C C . TYR B 1 72 ? 2.768 25.797 18.594 1 98.69 72 TYR B C 1
ATOM 3011 O O . TYR B 1 72 ? 3.289 24.688 18.719 1 98.69 72 TYR B O 1
ATOM 3019 N N . ALA B 1 73 ? 3.203 26.859 19.203 1 98.75 73 ALA B N 1
ATOM 3020 C CA . ALA B 1 73 ? 4.078 26.922 20.375 1 98.75 73 ALA B CA 1
ATOM 3021 C C . ALA B 1 73 ? 3.672 28.047 21.312 1 98.75 73 ALA B C 1
ATOM 3023 O O . ALA B 1 73 ? 3.307 29.141 20.859 1 98.75 73 ALA B O 1
ATOM 3024 N N . GLY B 1 74 ? 3.686 27.766 22.562 1 98.62 74 GLY B N 1
ATOM 3025 C CA . GLY B 1 74 ? 3.266 28.75 23.531 1 98.62 74 GLY B CA 1
ATOM 3026 C C . GLY B 1 74 ? 3.463 28.297 24.969 1 98.62 74 GLY B C 1
ATOM 3027 O O . GLY B 1 74 ? 4.273 27.422 25.25 1 98.62 74 GLY B O 1
ATOM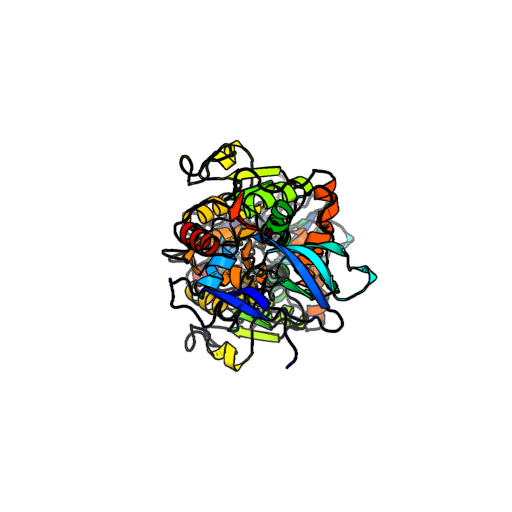 3028 N N . THR B 1 75 ? 2.727 29 25.844 1 98.69 75 THR B N 1
ATOM 3029 C CA . THR B 1 75 ? 2.869 28.734 27.281 1 98.69 75 THR B CA 1
ATOM 3030 C C . THR B 1 75 ? 1.521 28.391 27.906 1 98.69 75 THR B C 1
ATOM 3032 O O . THR B 1 75 ? 0.52 29.062 27.641 1 98.69 75 THR B O 1
ATOM 3035 N N . VAL B 1 76 ? 1.541 27.344 28.688 1 98.81 76 VAL B N 1
ATOM 3036 C CA . VAL B 1 76 ? 0.327 27 29.422 1 98.81 76 VAL B CA 1
ATOM 3037 C C . VAL B 1 76 ? 0.047 28.047 30.484 1 98.81 76 VAL B C 1
ATOM 3039 O O . VAL B 1 76 ? 0.902 28.328 31.328 1 98.81 76 VAL B O 1
ATOM 3042 N N . ILE B 1 77 ? -1.191 28.594 30.516 1 98.31 77 ILE B N 1
ATOM 3043 C CA . ILE B 1 77 ? -1.456 29.672 31.484 1 98.31 77 ILE B CA 1
ATOM 3044 C C . ILE B 1 77 ? -2.605 29.266 32.406 1 98.31 77 ILE B C 1
ATOM 3046 O O . ILE B 1 77 ? -2.842 29.906 33.438 1 98.31 77 ILE B O 1
ATOM 3050 N N . SER B 1 78 ? -3.379 28.266 32.031 1 97.81 78 SER B N 1
ATOM 3051 C CA . SER B 1 78 ? -4.465 27.766 32.875 1 97.81 78 SER B CA 1
ATOM 3052 C C . SER B 1 78 ? -4.703 26.281 32.656 1 97.81 78 SER B C 1
ATOM 3054 O O . SER B 1 78 ? -4.422 25.766 31.562 1 97.81 78 SER B O 1
ATOM 3056 N N . GLY B 1 79 ? -5.305 25.547 33.625 1 97.12 79 GLY B N 1
ATOM 3057 C CA . GLY B 1 79 ? -5.531 24.109 33.656 1 97.12 79 GLY B CA 1
ATOM 3058 C C . GLY B 1 79 ? -4.844 23.406 34.781 1 97.12 79 GLY B C 1
ATOM 3059 O O . GLY B 1 79 ? -4.898 23.875 35.938 1 97.12 79 GLY B O 1
ATOM 3060 N N . ALA B 1 80 ? -4.219 22.234 34.469 1 96.19 80 ALA B N 1
ATOM 3061 C CA . ALA B 1 80 ? -3.508 21.5 35.531 1 96.19 80 ALA B CA 1
ATOM 3062 C C . ALA B 1 80 ? -2.363 22.328 36.094 1 96.19 80 ALA B C 1
ATOM 3064 O O . ALA B 1 80 ? -1.454 22.734 35.375 1 96.19 80 ALA B O 1
ATOM 3065 N N . SER B 1 81 ? -2.307 22.406 37.344 1 96.38 81 SER B N 1
ATOM 3066 C CA . SER B 1 81 ? -1.407 23.328 38.031 1 96.38 81 SER B CA 1
ATOM 3067 C C . SER B 1 81 ? 0.052 23 37.75 1 96.38 81 SER B C 1
ATOM 3069 O O . SER B 1 81 ? 0.878 23.906 37.594 1 96.38 81 SER B O 1
ATOM 3071 N N . HIS B 1 82 ? 0.342 21.797 37.656 1 97 82 HIS B N 1
ATOM 3072 C CA . HIS B 1 82 ? 1.73 21.391 37.469 1 97 82 HIS B CA 1
ATOM 3073 C C . HIS B 1 82 ? 2.23 21.719 36.094 1 97 82 HIS B C 1
ATOM 3075 O O . HIS B 1 82 ? 3.436 21.672 35.812 1 97 82 HIS B O 1
ATOM 3081 N N . LEU B 1 83 ? 1.336 22.094 35.125 1 98.06 83 LEU B N 1
ATOM 3082 C CA . LEU B 1 83 ? 1.731 22.391 33.75 1 98.06 83 LEU B CA 1
ATOM 3083 C C . LEU B 1 83 ? 1.725 23.891 33.5 1 98.06 83 LEU B C 1
ATOM 3085 O O . LEU B 1 83 ? 2.252 24.359 32.5 1 98.06 83 LEU B O 1
ATOM 3089 N N . VAL B 1 84 ? 1.105 24.672 34.375 1 98.25 84 VAL B N 1
ATOM 3090 C CA . VAL B 1 84 ? 1.064 26.109 34.219 1 98.25 84 VAL B CA 1
ATOM 3091 C C . VAL B 1 84 ? 2.484 26.672 34.188 1 98.25 84 VAL B C 1
ATOM 3093 O O . VAL B 1 84 ? 3.311 26.328 35.031 1 98.25 84 VAL B O 1
ATOM 3096 N N . GLY B 1 85 ? 2.777 27.453 33.156 1 98.44 85 GLY B N 1
ATOM 3097 C CA . GLY B 1 85 ? 4.105 28.031 32.969 1 98.44 85 GLY B CA 1
ATOM 3098 C C . GLY B 1 85 ? 4.965 27.234 32 1 98.44 85 GLY B C 1
ATOM 3099 O O . GLY B 1 85 ? 5.992 27.719 31.531 1 98.44 85 GLY B O 1
ATOM 3100 N N . THR B 1 86 ? 4.535 26.016 31.703 1 98.5 86 THR B N 1
ATOM 3101 C CA . THR B 1 86 ? 5.301 25.141 30.812 1 98.5 86 THR B CA 1
ATOM 3102 C C . THR B 1 86 ? 5.199 25.625 29.359 1 98.5 86 THR B C 1
ATOM 3104 O O . THR B 1 86 ? 4.109 25.953 28.891 1 98.5 86 THR B O 1
ATOM 3107 N N . ARG B 1 87 ? 6.344 25.703 28.656 1 98.75 87 ARG B N 1
ATOM 3108 C CA . ARG B 1 87 ? 6.371 25.938 27.219 1 98.75 87 ARG B CA 1
ATOM 3109 C C . ARG B 1 87 ? 6.027 24.672 26.453 1 98.75 87 ARG B C 1
ATOM 3111 O O . ARG B 1 87 ? 6.676 23.641 26.625 1 98.75 87 ARG B O 1
ATOM 3118 N N . VAL B 1 88 ? 5.004 24.734 25.609 1 98.88 88 VAL B N 1
ATOM 3119 C CA . VAL B 1 88 ? 4.531 23.562 24.875 1 98.88 88 VAL B CA 1
ATOM 3120 C C . VAL B 1 88 ? 4.496 23.844 23.375 1 98.88 88 VAL B C 1
ATOM 3122 O O . VAL B 1 88 ? 4.512 25.016 22.969 1 98.88 88 VAL B O 1
ATOM 3125 N N . PHE B 1 89 ? 4.555 22.859 22.594 1 98.88 89 PHE B N 1
ATOM 3126 C CA . PHE B 1 89 ? 4.324 22.922 21.156 1 98.88 89 PHE B CA 1
ATOM 3127 C C . PHE B 1 89 ? 3.543 21.703 20.688 1 98.88 89 PHE B C 1
ATOM 3129 O O . PHE B 1 89 ? 3.389 20.734 21.438 1 98.88 89 PHE B O 1
ATOM 3136 N N . GLY B 1 90 ? 2.982 21.781 19.516 1 98.81 90 GLY B N 1
ATOM 3137 C CA . GLY B 1 90 ? 2.203 20.672 19.016 1 98.81 90 GLY B CA 1
ATOM 3138 C C . GLY B 1 90 ? 1.535 20.969 17.688 1 98.81 90 GLY B C 1
ATOM 3139 O O . GLY B 1 90 ? 1.908 21.906 16.984 1 98.81 90 GLY B O 1
ATOM 3140 N N . THR B 1 91 ? 0.632 20.016 17.281 1 98.81 91 THR B N 1
ATOM 3141 C CA . THR B 1 91 ? -0.15 20.125 16.062 1 98.81 91 THR B CA 1
ATOM 3142 C C . THR B 1 91 ? -1.581 19.641 16.281 1 98.81 91 THR B C 1
ATOM 3144 O O . THR B 1 91 ? -1.938 19.234 17.391 1 98.81 91 THR B O 1
ATOM 3147 N N . SER B 1 92 ? -2.393 19.672 15.328 1 97.94 92 SER B N 1
ATOM 3148 C CA . SER B 1 92 ? -3.846 19.688 15.453 1 97.94 92 SER B CA 1
ATOM 3149 C C . SER B 1 92 ? -4.402 18.266 15.531 1 97.94 92 SER B C 1
ATOM 3151 O O . SER B 1 92 ? -5.473 18.047 16.094 1 97.94 92 SER B O 1
ATOM 3153 N N . GLY B 1 93 ? -3.689 17.312 14.953 1 95.62 93 GLY B N 1
ATOM 3154 C CA . GLY B 1 93 ? -4.426 16.109 14.562 1 95.62 93 GLY B CA 1
ATOM 3155 C C . GLY B 1 93 ? -5.66 16.422 13.734 1 95.62 93 GLY B C 1
ATOM 3156 O O . GLY B 1 93 ? -5.641 17.328 12.898 1 95.62 93 GLY B O 1
ATOM 3157 N N . SER B 1 94 ? -6.691 15.672 14 1 96.56 94 SER B N 1
ATOM 3158 C CA . SER B 1 94 ? -7.918 15.836 13.227 1 96.56 94 SER B CA 1
ATOM 3159 C C . SER B 1 94 ? -8.836 16.875 13.867 1 96.56 94 SER B C 1
ATOM 3161 O O . SER B 1 94 ? -9.945 17.109 13.391 1 96.56 94 SER B O 1
ATOM 3163 N N . GLU B 1 95 ? -8.414 17.562 14.938 1 98.06 95 GLU B N 1
ATOM 3164 C CA . GLU B 1 95 ? -9.367 18.312 15.766 1 98.06 95 GLU B CA 1
ATOM 3165 C C . GLU B 1 95 ? -9.18 19.812 15.609 1 98.06 95 GLU B C 1
ATOM 3167 O O . GLU B 1 95 ? -10.078 20.5 15.133 1 98.06 95 GLU B O 1
ATOM 3172 N N . LEU B 1 96 ? -8.016 20.344 16.047 1 98.44 96 LEU B N 1
ATOM 3173 C CA . LEU B 1 96 ? -7.812 21.781 15.969 1 98.44 96 LEU B CA 1
ATOM 3174 C C . LEU B 1 96 ? -7.922 22.266 14.531 1 98.44 96 LEU B C 1
ATOM 3176 O O . LEU B 1 96 ? -7.418 21.625 13.609 1 98.44 96 LEU B O 1
ATOM 3180 N N . SER B 1 97 ? -8.562 23.469 14.312 1 98.44 97 SER B N 1
ATOM 3181 C CA . SER B 1 97 ? -8.719 24.094 13.008 1 98.44 97 SER B CA 1
ATOM 3182 C C . SER B 1 97 ? -9.93 23.531 12.266 1 98.44 97 SER B C 1
ATOM 3184 O O . SER B 1 97 ? -10.391 24.109 11.281 1 98.44 97 SER B O 1
ATOM 3186 N N . PHE B 1 98 ? -10.508 22.312 12.727 1 98.31 98 PHE B N 1
ATOM 3187 C CA . PHE B 1 98 ? -11.516 21.625 11.938 1 98.31 98 PHE B CA 1
ATOM 3188 C C . PHE B 1 98 ? -12.797 21.438 12.742 1 98.31 98 PHE B C 1
ATOM 3190 O O . PHE B 1 98 ? -13.844 21.969 12.391 1 98.31 98 PHE B O 1
ATOM 3197 N N . THR B 1 99 ? -12.703 20.734 13.898 1 98.25 99 THR B N 1
ATOM 3198 C CA . THR B 1 99 ? -13.883 20.484 14.727 1 98.25 99 THR B CA 1
ATOM 3199 C C . THR B 1 99 ? -13.75 21.188 16.078 1 98.25 99 THR B C 1
ATOM 3201 O O . THR B 1 99 ? -14.719 21.297 16.828 1 98.25 99 THR B O 1
ATOM 3204 N N . LYS B 1 100 ? -12.602 21.625 16.391 1 98.31 100 LYS B N 1
ATOM 3205 C CA . LYS B 1 100 ? -12.289 22.5 17.516 1 98.31 100 LYS B CA 1
ATOM 3206 C C . LYS B 1 100 ? -11.516 23.734 17.062 1 98.31 100 LYS B C 1
ATOM 3208 O O . LYS B 1 100 ? -10.852 23.703 16.016 1 98.31 100 LYS B O 1
ATOM 3213 N N . ASP B 1 101 ? -11.562 24.734 17.781 1 98.75 101 ASP B N 1
ATOM 3214 C CA . ASP B 1 101 ? -10.875 25.969 17.422 1 98.75 101 ASP B CA 1
ATOM 3215 C C . ASP B 1 101 ? -9.359 25.766 17.375 1 98.75 101 ASP B C 1
ATOM 3217 O O . ASP B 1 101 ? -8.797 25.094 18.234 1 98.75 101 ASP B O 1
ATOM 3221 N N . GLY B 1 102 ? -8.75 26.453 16.391 1 98.81 102 GLY B N 1
ATOM 3222 C CA . GLY B 1 102 ? -7.348 26.188 16.094 1 98.81 102 GLY B CA 1
ATOM 3223 C C . GLY B 1 102 ? -6.41 27.203 16.734 1 98.81 102 GLY B C 1
ATOM 3224 O O . GLY B 1 102 ? -6.734 27.781 17.781 1 98.81 102 GLY B O 1
ATOM 3225 N N . THR B 1 103 ? -5.266 27.328 16.141 1 98.88 103 THR B N 1
ATOM 3226 C CA . THR B 1 103 ? -4.137 27.922 16.844 1 98.88 103 THR B CA 1
ATOM 3227 C C . THR B 1 103 ? -3.814 29.297 16.281 1 98.88 103 THR B C 1
ATOM 3229 O O . THR B 1 103 ? -2.936 30 16.797 1 98.88 103 THR B O 1
ATOM 3232 N N . HIS B 1 104 ? -4.445 29.688 15.203 1 98.81 104 HIS B N 1
ATOM 3233 C CA . HIS B 1 104 ? -4.273 31.047 14.719 1 98.81 104 HIS B CA 1
ATOM 3234 C C . HIS B 1 104 ? -5.098 32.031 15.539 1 98.81 104 HIS B C 1
ATOM 3236 O O . HIS B 1 104 ? -5.969 32.719 15 1 98.81 104 HIS B O 1
ATOM 3242 N N . ALA B 1 105 ? -4.758 32.125 16.797 1 98.62 105 ALA B N 1
ATOM 3243 C CA . ALA B 1 105 ? -5.387 32.906 17.844 1 98.62 105 ALA B CA 1
ATOM 3244 C C . ALA B 1 105 ? -4.406 33.188 18.984 1 98.62 105 ALA B C 1
ATOM 3246 O O . ALA B 1 105 ? -3.391 32.5 19.125 1 98.62 105 ALA B O 1
ATOM 3247 N N . GLU B 1 106 ? -4.738 34.156 19.781 1 98.44 106 GLU B N 1
ATOM 3248 C CA . GLU B 1 106 ? -3.85 34.5 20.891 1 98.44 106 GLU B CA 1
ATOM 3249 C C . GLU B 1 106 ? -3.865 33.406 21.969 1 98.44 106 GLU B C 1
ATOM 3251 O O . GLU B 1 106 ? -2.887 33.25 22.688 1 98.44 106 GLU B O 1
ATOM 3256 N N . TYR B 1 107 ? -4.992 32.688 22.047 1 98.44 107 TYR B N 1
ATOM 3257 C CA . TYR B 1 107 ? -5.137 31.578 22.984 1 98.44 107 TYR B CA 1
ATOM 3258 C C . TYR B 1 107 ? -5.812 30.375 22.328 1 98.44 107 TYR B C 1
ATOM 3260 O O . TYR B 1 107 ? -6.641 30.547 21.438 1 98.44 107 TYR B O 1
ATOM 3268 N N . CYS B 1 108 ? -5.5 29.234 22.828 1 98.69 108 CYS B N 1
ATOM 3269 C CA . CYS B 1 108 ? -6.094 28 22.328 1 98.69 108 CYS B CA 1
ATOM 3270 C C . CYS B 1 108 ? -6.223 26.969 23.422 1 98.69 108 CYS B C 1
ATOM 3272 O O . CYS B 1 108 ? -5.352 26.859 24.297 1 98.69 108 CYS B O 1
ATOM 3274 N N . ILE B 1 109 ? -7.285 26.219 23.344 1 98.75 109 ILE B N 1
ATOM 3275 C CA . ILE B 1 109 ? -7.48 25.109 24.281 1 98.75 109 ILE B CA 1
ATOM 3276 C C . ILE B 1 109 ? -6.883 23.828 23.703 1 98.75 109 ILE B C 1
ATOM 3278 O O . ILE B 1 109 ? -7.137 23.484 22.547 1 98.75 109 ILE B O 1
ATOM 3282 N N . ILE B 1 110 ? -6.098 23.078 24.516 1 98.56 110 ILE B N 1
ATOM 3283 C CA . ILE B 1 110 ? -5.668 21.734 24.141 1 98.56 110 ILE B CA 1
ATOM 3284 C C . ILE B 1 110 ? -5.941 20.766 25.281 1 98.56 110 ILE B C 1
ATOM 3286 O O . ILE B 1 110 ? -5.996 21.172 26.453 1 98.56 110 ILE B O 1
ATOM 3290 N N . PRO B 1 111 ? -6.145 19.469 24.922 1 98.44 111 PRO B N 1
ATOM 3291 C CA . PRO B 1 111 ? -6.223 18.484 26.016 1 98.44 111 PRO B CA 1
ATOM 3292 C C . PRO B 1 111 ? -4.922 18.359 26.797 1 98.44 111 PRO B C 1
ATOM 3294 O O . PRO B 1 111 ? -3.836 18.422 26.203 1 98.44 111 PRO B O 1
ATOM 3297 N N . GLU B 1 112 ? -5.082 18.203 28.062 1 98.56 112 GLU B N 1
ATOM 3298 C CA . GLU B 1 112 ? -3.914 18.016 28.906 1 98.56 112 GLU B CA 1
ATOM 3299 C C . GLU B 1 112 ? -3.041 16.859 28.406 1 98.56 112 GLU B C 1
ATOM 3301 O O . GLU B 1 112 ? -1.812 16.953 28.422 1 98.56 112 GLU B O 1
ATOM 3306 N N . LYS B 1 113 ? -3.646 15.805 27.906 1 98.19 113 LYS B N 1
ATOM 3307 C CA . LYS B 1 113 ? -2.957 14.602 27.469 1 98.19 113 LYS B CA 1
ATOM 3308 C C . LYS B 1 113 ? -2.143 14.867 26.203 1 98.19 113 LYS B C 1
ATOM 3310 O O . LYS B 1 113 ? -1.284 14.07 25.828 1 98.19 113 LYS B O 1
ATOM 3315 N N . ALA B 1 114 ? -2.414 16.016 25.578 1 98.31 114 ALA B N 1
ATOM 3316 C CA . ALA B 1 114 ? -1.738 16.328 24.328 1 98.31 114 ALA B CA 1
ATOM 3317 C C . ALA B 1 114 ? -0.569 17.281 24.562 1 98.31 114 ALA B C 1
ATOM 3319 O O . ALA B 1 114 ? 0.142 17.641 23.609 1 98.31 114 ALA B O 1
ATOM 3320 N N . ALA B 1 115 ? -0.344 17.719 25.766 1 98.69 115 ALA B N 1
ATOM 3321 C CA . ALA B 1 115 ? 0.706 18.688 26.062 1 98.69 115 ALA B CA 1
ATOM 3322 C C . ALA B 1 115 ? 2.09 18.078 25.875 1 98.69 115 ALA B C 1
ATOM 3324 O O . ALA B 1 115 ? 2.381 17.016 26.422 1 98.69 115 ALA B O 1
ATOM 3325 N N . VAL B 1 116 ? 2.891 18.656 25.094 1 98.88 116 VAL B N 1
ATOM 3326 C CA . VAL B 1 116 ? 4.281 18.266 24.875 1 98.88 116 VAL B CA 1
ATOM 3327 C C . VAL B 1 116 ? 5.199 19.453 25.188 1 98.88 116 VAL B C 1
ATOM 3329 O O . VAL B 1 116 ? 5.059 20.531 24.594 1 98.88 116 VAL B O 1
ATOM 3332 N N . ARG B 1 117 ? 6.117 19.266 26.047 1 98.69 117 ARG B N 1
ATOM 3333 C CA . ARG B 1 117 ? 7.105 20.312 26.312 1 98.69 117 ARG B CA 1
ATOM 3334 C C . ARG B 1 117 ? 7.953 20.578 25.078 1 98.69 117 ARG B C 1
ATOM 3336 O O . ARG B 1 117 ? 8.43 19.656 24.422 1 98.69 117 ARG B O 1
ATOM 3343 N N . MET B 1 118 ? 8.086 21.797 24.75 1 98 118 MET B N 1
ATOM 3344 C CA . MET B 1 118 ? 8.867 22.094 23.547 1 98 118 MET B CA 1
ATOM 3345 C C . MET B 1 118 ? 10.352 21.891 23.812 1 98 118 MET B C 1
ATOM 3347 O O . MET B 1 118 ? 10.82 22.031 24.938 1 98 118 MET B O 1
ATOM 3351 N N . PRO B 1 119 ? 11.133 21.531 22.828 1 98.5 119 PRO B N 1
ATOM 3352 C CA . PRO B 1 119 ? 12.586 21.438 23 1 98.5 119 PRO B CA 1
ATOM 3353 C C . PRO B 1 119 ? 13.195 22.734 23.547 1 98.5 119 PRO B C 1
ATOM 3355 O O . PRO B 1 119 ? 12.844 23.828 23.094 1 98.5 119 PRO B O 1
ATOM 3358 N N . SER B 1 120 ? 14.117 22.609 24.422 1 97.75 120 SER B N 1
ATOM 3359 C CA . SER B 1 120 ? 14.656 23.75 25.156 1 97.75 120 SER B CA 1
ATOM 3360 C C . SER B 1 120 ? 15.469 24.656 24.234 1 97.75 120 SER B C 1
ATOM 3362 O O . SER B 1 120 ? 15.633 25.844 24.516 1 97.75 120 SER B O 1
ATOM 3364 N N . ASN B 1 121 ? 15.938 24.125 23.172 1 97.38 121 ASN B N 1
ATOM 3365 C CA . ASN B 1 121 ? 16.844 24.891 22.328 1 97.38 121 ASN B CA 1
ATOM 3366 C C . ASN B 1 121 ? 16.109 25.469 21.125 1 97.38 121 ASN B C 1
ATOM 3368 O O . ASN B 1 121 ? 16.734 25.984 20.203 1 97.38 121 ASN B O 1
ATOM 3372 N N . LEU B 1 122 ? 14.82 25.375 21.062 1 97.12 122 LEU B N 1
ATOM 3373 C CA . LEU B 1 122 ? 14.062 25.953 19.953 1 97.12 122 LEU B CA 1
ATOM 3374 C C . LEU B 1 122 ? 13.328 27.219 20.406 1 97.12 122 LEU B C 1
ATOM 3376 O O . LEU B 1 122 ? 12.805 27.266 21.516 1 97.12 122 LEU B O 1
ATOM 3380 N N . SER B 1 123 ? 13.344 28.219 19.484 1 96.5 123 SER B N 1
ATOM 3381 C CA . SER B 1 123 ? 12.461 29.375 19.688 1 96.5 123 SER B CA 1
ATOM 3382 C C . SER B 1 123 ? 11 28.984 19.469 1 96.5 123 SER B C 1
ATOM 3384 O O . SER B 1 123 ? 10.711 27.922 18.906 1 96.5 123 SER B O 1
ATOM 3386 N N . PHE B 1 124 ? 10.086 29.797 19.938 1 97.06 124 PHE B N 1
ATOM 3387 C CA . PHE B 1 124 ? 8.664 29.547 19.703 1 97.06 124 PHE B CA 1
ATOM 3388 C C . PHE B 1 124 ? 8.375 29.438 18.203 1 97.06 124 PHE B C 1
ATOM 3390 O O . PHE B 1 124 ? 7.613 28.562 17.781 1 97.06 124 PHE B O 1
ATOM 3397 N N . THR B 1 125 ? 9.023 30.328 17.422 1 96.31 125 THR B N 1
ATOM 3398 C CA . THR B 1 125 ? 8.82 30.312 15.977 1 96.31 125 THR B CA 1
ATOM 3399 C C . THR B 1 125 ? 9.305 29.016 15.367 1 96.31 125 THR B C 1
ATOM 3401 O O . THR B 1 125 ? 8.609 28.406 14.539 1 96.31 125 THR B O 1
ATOM 3404 N N . GLU B 1 126 ? 10.422 28.562 15.773 1 96.25 126 GLU B N 1
ATOM 3405 C CA . GLU B 1 126 ? 10.945 27.297 15.289 1 96.25 126 GLU B CA 1
ATOM 3406 C C . GLU B 1 126 ? 10.055 26.125 15.711 1 96.25 126 GLU B C 1
ATOM 3408 O O . GLU B 1 126 ? 9.695 25.281 14.891 1 96.25 126 GLU B O 1
ATOM 3413 N N . ALA B 1 127 ? 9.688 26.109 16.969 1 97.56 127 ALA B N 1
ATOM 3414 C CA . ALA B 1 127 ? 8.875 25.016 17.5 1 97.56 127 ALA B CA 1
ATOM 3415 C C . ALA B 1 127 ? 7.523 24.938 16.797 1 97.56 127 ALA B C 1
ATOM 3417 O O . ALA B 1 127 ? 7.027 23.844 16.516 1 97.56 127 ALA B O 1
ATOM 3418 N N . ALA B 1 128 ? 6.957 26.078 16.484 1 97.62 128 ALA B N 1
ATOM 3419 C CA . ALA B 1 128 ? 5.652 26.141 15.828 1 97.62 128 ALA B CA 1
ATOM 3420 C C . ALA B 1 128 ? 5.734 25.609 14.398 1 97.62 128 ALA B C 1
ATOM 3422 O O . ALA B 1 128 ? 4.707 25.344 13.766 1 97.62 128 ALA B O 1
ATOM 3423 N N . SER B 1 129 ? 6.93 25.453 13.891 1 96.69 129 SER B N 1
ATOM 3424 C CA . SER B 1 129 ? 7.109 25.031 12.508 1 96.69 129 SER B CA 1
ATOM 3425 C C . SER B 1 129 ? 7.398 23.531 12.422 1 96.69 129 SER B C 1
ATOM 3427 O O . SER B 1 129 ? 7.652 23 11.336 1 96.69 129 SER B O 1
ATOM 3429 N N . VAL B 1 130 ? 7.277 22.812 13.516 1 97.75 130 VAL B N 1
ATOM 3430 C CA . VAL B 1 130 ? 7.711 21.406 13.586 1 97.75 130 VAL B CA 1
ATOM 3431 C C . VAL B 1 130 ? 6.52 20.484 13.352 1 97.75 130 VAL B C 1
ATOM 3433 O O . VAL B 1 130 ? 6.645 19.453 12.688 1 97.75 130 VAL B O 1
ATOM 3436 N N . GLY B 1 131 ? 5.332 20.766 13.828 1 98.25 131 GLY B N 1
ATOM 3437 C CA . GLY B 1 131 ? 4.191 19.891 14.016 1 98.25 131 GLY B CA 1
ATOM 3438 C C . GLY B 1 131 ? 3.818 19.109 12.766 1 98.25 131 GLY B C 1
ATOM 3439 O O . GLY B 1 131 ? 4.234 17.969 12.602 1 98.25 131 GLY B O 1
ATOM 3440 N N . VAL B 1 132 ? 3.201 19.781 11.836 1 98.19 132 VAL B N 1
ATOM 3441 C CA . VAL B 1 132 ? 2.688 19.141 10.625 1 98.19 132 VAL B CA 1
ATOM 3442 C C . VAL B 1 132 ? 3.842 18.531 9.828 1 98.19 132 VAL B C 1
ATOM 3444 O O . VAL B 1 132 ? 3.805 17.359 9.461 1 98.19 132 VAL B O 1
ATOM 3447 N N . PRO B 1 133 ? 4.961 19.25 9.648 1 97.69 133 PRO B N 1
ATOM 3448 C CA . PRO B 1 133 ? 6.031 18.688 8.812 1 97.69 133 PRO B CA 1
ATOM 3449 C C . PRO B 1 133 ? 6.594 17.391 9.375 1 97.69 133 PRO B C 1
ATOM 3451 O O . PRO B 1 133 ? 6.656 16.375 8.656 1 97.69 133 PRO B O 1
ATOM 3454 N N . PHE B 1 134 ? 6.844 17.297 10.633 1 98.69 134 PHE B N 1
ATOM 3455 C CA . PHE B 1 134 ? 7.547 16.141 11.18 1 98.69 134 PHE B CA 1
ATOM 3456 C C . PHE B 1 134 ? 6.586 14.992 11.438 1 98.69 134 PHE B C 1
ATOM 3458 O O . PHE B 1 134 ? 6.949 13.828 11.281 1 98.69 134 PHE B O 1
ATOM 3465 N N . THR B 1 135 ? 5.328 15.297 11.859 1 98.75 135 THR B N 1
ATOM 3466 C CA . THR B 1 135 ? 4.379 14.203 12.062 1 98.75 135 THR B CA 1
ATOM 3467 C C . THR B 1 135 ? 3.969 13.594 10.727 1 98.75 135 THR B C 1
ATOM 3469 O O . THR B 1 135 ? 3.814 12.375 10.617 1 98.75 135 THR B O 1
ATOM 3472 N N . THR B 1 136 ? 3.822 14.43 9.711 1 98.75 136 THR B N 1
ATOM 3473 C CA . THR B 1 136 ? 3.496 13.938 8.383 1 98.75 136 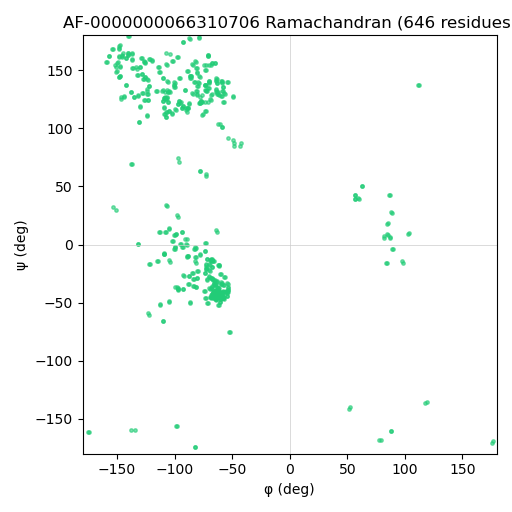THR B CA 1
ATOM 3474 C C . THR B 1 136 ? 4.648 13.117 7.809 1 98.75 136 THR B C 1
ATOM 3476 O O . THR B 1 136 ? 4.434 12.062 7.211 1 98.75 136 THR B O 1
ATOM 3479 N N . ALA B 1 137 ? 5.863 13.609 8.016 1 98.88 137 ALA B N 1
ATOM 3480 C CA . ALA B 1 137 ? 7.047 12.883 7.566 1 98.88 137 ALA B CA 1
ATOM 3481 C C . ALA B 1 137 ? 7.133 11.508 8.227 1 98.88 137 ALA B C 1
ATOM 3483 O O . ALA B 1 137 ? 7.34 10.5 7.551 1 98.88 137 ALA B O 1
ATOM 3484 N N . TYR B 1 138 ? 6.98 11.523 9.539 1 98.94 138 TYR B N 1
ATOM 3485 C CA . TYR B 1 138 ? 7.023 10.266 10.273 1 98.94 138 TYR B CA 1
ATOM 3486 C C . TYR B 1 138 ? 5.965 9.297 9.766 1 98.94 138 TYR B C 1
ATOM 3488 O O . TYR B 1 138 ? 6.242 8.117 9.562 1 98.94 138 TYR B O 1
ATOM 3496 N N . LEU B 1 139 ? 4.785 9.805 9.578 1 98.81 139 LEU B N 1
ATOM 3497 C CA . LEU B 1 139 ? 3.682 8.984 9.102 1 98.81 139 LEU B CA 1
ATOM 3498 C C . LEU B 1 139 ? 4 8.383 7.734 1 98.81 139 LEU B C 1
ATOM 3500 O O . LEU B 1 139 ? 3.777 7.191 7.508 1 98.81 139 LEU B O 1
ATOM 3504 N N . ALA B 1 140 ? 4.488 9.18 6.816 1 98.94 140 ALA B N 1
ATOM 3505 C CA . ALA B 1 140 ? 4.793 8.711 5.465 1 98.94 140 ALA B CA 1
ATOM 3506 C C . ALA B 1 140 ? 5.836 7.598 5.488 1 98.94 140 ALA B C 1
ATOM 3508 O O . ALA B 1 140 ? 5.703 6.598 4.781 1 98.94 140 ALA B O 1
ATOM 3509 N N . LEU B 1 141 ? 6.844 7.762 6.324 1 98.94 141 LEU B N 1
ATOM 3510 C CA . LEU B 1 141 ? 7.891 6.75 6.445 1 98.94 141 LEU B CA 1
ATOM 3511 C C . LEU B 1 141 ? 7.348 5.484 7.094 1 98.94 141 LEU B C 1
ATOM 3513 O O . LEU B 1 141 ? 7.633 4.375 6.637 1 98.94 141 LEU B O 1
ATOM 3517 N N . SER B 1 142 ? 6.598 5.672 8.156 1 98.88 142 SER B N 1
ATOM 3518 C CA . SER B 1 142 ? 6.066 4.527 8.891 1 98.88 142 SER B CA 1
ATOM 3519 C C . SER B 1 142 ? 5.094 3.723 8.039 1 98.88 142 SER B C 1
ATOM 3521 O O . SER B 1 142 ? 5.207 2.498 7.949 1 98.88 142 SER B O 1
ATOM 3523 N N . ARG B 1 143 ? 4.176 4.391 7.367 1 98.81 143 ARG B N 1
ATOM 3524 C CA . ARG B 1 143 ? 3.229 3.693 6.504 1 98.81 143 ARG B CA 1
ATOM 3525 C C . ARG B 1 143 ? 3.938 3.057 5.312 1 98.81 143 ARG B C 1
ATOM 3527 O O . ARG B 1 143 ? 3.508 2.016 4.812 1 98.81 143 ARG B O 1
ATOM 3534 N N . GLY B 1 144 ? 5.016 3.689 4.902 1 98.81 144 GLY B N 1
ATOM 3535 C CA . GLY B 1 144 ? 5.848 3.109 3.861 1 98.81 144 GLY B CA 1
ATOM 3536 C C . GLY B 1 144 ? 6.66 1.922 4.34 1 98.81 144 GLY B C 1
ATOM 3537 O O . GLY B 1 144 ? 7.484 1.388 3.594 1 98.81 144 GLY B O 1
ATOM 3538 N N . GLU B 1 145 ? 6.496 1.546 5.605 1 98.75 145 GLU B N 1
ATOM 3539 C CA . GLU B 1 145 ? 7.203 0.412 6.191 1 98.75 145 GLU B CA 1
ATOM 3540 C C . GLU B 1 145 ? 8.711 0.576 6.059 1 98.75 145 GLU B C 1
ATOM 3542 O O . GLU B 1 145 ? 9.422 -0.381 5.734 1 98.75 145 GLU B O 1
ATOM 3547 N N . THR B 1 146 ? 9.211 1.75 6.223 1 98.88 146 THR B N 1
ATOM 3548 C CA . THR B 1 146 ? 10.617 2.068 6.012 1 98.88 146 THR B CA 1
ATOM 3549 C C . THR B 1 146 ? 11.484 1.447 7.102 1 98.88 146 THR B C 1
ATOM 3551 O O . THR B 1 146 ? 11.141 1.51 8.289 1 98.88 146 THR B O 1
ATOM 3554 N N . LYS B 1 147 ? 12.594 0.839 6.672 1 98.44 147 LYS B N 1
ATOM 3555 C CA . LYS B 1 147 ? 13.578 0.242 7.566 1 98.44 147 LYS B CA 1
ATOM 3556 C C . LYS B 1 147 ? 14.953 0.862 7.359 1 98.44 147 LYS B C 1
ATOM 3558 O O . LYS B 1 147 ? 15.227 1.45 6.312 1 98.44 147 LYS B O 1
ATOM 3563 N N . GLY B 1 148 ? 15.789 0.707 8.359 1 98.31 148 GLY B N 1
ATOM 3564 C CA . GLY B 1 148 ? 17.109 1.316 8.336 1 98.31 148 GLY B CA 1
ATOM 3565 C C . GLY B 1 148 ? 17.938 0.907 7.133 1 98.31 148 GLY B C 1
ATOM 3566 O O . GLY B 1 148 ? 18.766 1.681 6.648 1 98.31 148 GLY B O 1
ATOM 3567 N N . SER B 1 149 ? 17.719 -0.255 6.578 1 97.75 149 SER B N 1
ATOM 3568 C CA . SER B 1 149 ? 18.5 -0.771 5.457 1 97.75 149 SER B CA 1
ATOM 3569 C C . SER B 1 149 ? 18 -0.22 4.129 1 97.75 149 SER B C 1
ATOM 3571 O O . SER B 1 149 ? 18.609 -0.441 3.082 1 97.75 149 SER B O 1
ATOM 3573 N N . ASP B 1 150 ? 16.922 0.553 4.141 1 98.75 150 ASP B N 1
ATOM 3574 C CA . ASP B 1 150 ? 16.266 0.981 2.906 1 98.75 150 ASP B CA 1
ATOM 3575 C C . ASP B 1 150 ? 17 2.166 2.281 1 98.75 150 ASP B C 1
ATOM 3577 O O . ASP B 1 150 ? 17.594 2.979 2.992 1 98.75 150 ASP B O 1
ATOM 3581 N N . ILE B 1 151 ? 16.969 2.219 1.001 1 98.94 151 ILE B N 1
ATOM 3582 C CA . ILE B 1 151 ? 17.281 3.428 0.244 1 98.94 151 ILE B CA 1
ATOM 3583 C C . ILE B 1 151 ? 16 4.211 -0.028 1 98.94 151 ILE B C 1
ATOM 3585 O O . ILE B 1 151 ? 15.086 3.713 -0.692 1 98.94 151 ILE B O 1
ATOM 3589 N N . VAL B 1 152 ? 15.945 5.445 0.476 1 98.94 152 VAL B N 1
ATOM 3590 C CA . VAL B 1 152 ? 14.734 6.262 0.411 1 98.94 152 VAL B CA 1
ATOM 3591 C C . VAL B 1 152 ? 14.938 7.406 -0.579 1 98.94 152 VAL B C 1
ATOM 3593 O O . VAL B 1 152 ? 15.859 8.219 -0.424 1 98.94 152 VAL B O 1
ATOM 3596 N N . LEU B 1 153 ? 14.148 7.438 -1.626 1 98.94 153 LEU B N 1
ATOM 3597 C CA . LEU B 1 153 ? 14.086 8.555 -2.562 1 98.94 153 LEU B CA 1
ATOM 3598 C C . LEU B 1 153 ? 13.047 9.578 -2.117 1 98.94 153 LEU B C 1
ATOM 3600 O O . LEU B 1 153 ? 11.859 9.266 -2.027 1 98.94 153 LEU B O 1
ATOM 3604 N N . VAL B 1 154 ? 13.484 10.773 -1.831 1 98.88 154 VAL B N 1
ATOM 3605 C CA . VAL B 1 154 ? 12.586 11.797 -1.299 1 98.88 154 VAL B CA 1
ATOM 3606 C C . VAL B 1 154 ? 12.312 12.852 -2.367 1 98.88 154 VAL B C 1
ATOM 3608 O O . VAL B 1 154 ? 13.188 13.664 -2.689 1 98.88 154 VAL B O 1
ATOM 3611 N N . VAL B 1 155 ? 11.086 12.867 -2.881 1 98.62 155 VAL B N 1
ATOM 3612 C CA . VAL B 1 155 ? 10.641 13.867 -3.848 1 98.62 155 VAL B CA 1
ATOM 3613 C C . VAL B 1 155 ? 10.102 15.094 -3.111 1 98.62 155 VAL B C 1
ATOM 3615 O O . VAL B 1 155 ? 9.125 14.992 -2.359 1 98.62 155 VAL B O 1
ATOM 3618 N N . GLY B 1 156 ? 10.695 16.25 -3.359 1 96.69 156 GLY B N 1
ATOM 3619 C CA . GLY B 1 156 ? 10.391 17.438 -2.582 1 96.69 156 GLY B CA 1
ATOM 3620 C C . GLY B 1 156 ? 11.234 17.562 -1.328 1 96.69 156 GLY B C 1
ATOM 3621 O O . GLY B 1 156 ? 10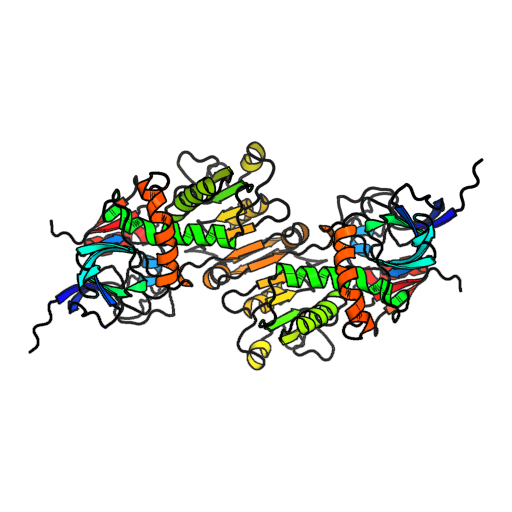.742 18 -0.282 1 96.69 156 GLY B O 1
ATOM 3622 N N . ALA B 1 157 ? 12.508 17.281 -1.423 1 96.88 157 ALA B N 1
ATOM 3623 C CA . ALA B 1 157 ? 13.391 17.062 -0.276 1 96.88 157 ALA B CA 1
ATOM 3624 C C . ALA B 1 157 ? 13.688 18.391 0.439 1 96.88 157 ALA B C 1
ATOM 3626 O O . ALA B 1 157 ? 14.109 18.391 1.598 1 96.88 157 ALA B O 1
ATOM 3627 N N . LEU B 1 158 ? 13.453 19.484 -0.208 1 93.5 158 LEU B N 1
ATOM 3628 C CA . LEU B 1 158 ? 13.836 20.766 0.384 1 93.5 158 LEU B CA 1
ATOM 3629 C C . LEU B 1 158 ? 12.633 21.453 1.021 1 93.5 158 LEU B C 1
ATOM 3631 O O . LEU B 1 158 ? 12.781 22.5 1.655 1 93.5 158 LEU B O 1
ATOM 3635 N N . GLY B 1 159 ? 11.461 20.844 0.865 1 93.62 159 GLY B N 1
ATOM 3636 C CA . GLY B 1 159 ? 10.273 21.406 1.512 1 93.62 159 GLY B CA 1
ATOM 3637 C C . GLY B 1 159 ? 10.195 21.062 2.99 1 93.62 159 GLY B C 1
ATOM 3638 O O . GLY B 1 159 ? 11.055 20.359 3.52 1 93.62 159 GLY B O 1
ATOM 3639 N N . ALA B 1 160 ? 9.164 21.594 3.6 1 94.62 160 ALA B N 1
ATOM 3640 C CA . ALA B 1 160 ? 9.008 21.422 5.039 1 94.62 160 ALA B CA 1
ATOM 3641 C C . ALA B 1 160 ? 8.875 19.938 5.402 1 94.62 160 ALA B C 1
ATOM 3643 O O . ALA B 1 160 ? 9.633 19.422 6.23 1 94.62 160 ALA B O 1
ATOM 3644 N N . VAL B 1 161 ? 7.957 19.25 4.738 1 97.12 161 VAL B N 1
ATOM 3645 C CA . VAL B 1 161 ? 7.762 17.828 5.039 1 97.12 161 VAL B CA 1
ATOM 3646 C C . VAL B 1 161 ? 8.922 17.016 4.465 1 97.12 161 VAL B C 1
ATOM 3648 O O . VAL B 1 161 ? 9.43 16.109 5.121 1 97.12 161 VAL B O 1
ATOM 3651 N N . GLY B 1 162 ? 9.367 17.359 3.275 1 97.12 162 GLY B N 1
ATOM 3652 C CA . GLY B 1 162 ? 10.453 16.641 2.631 1 97.12 162 GLY B CA 1
ATOM 3653 C C . GLY B 1 162 ? 11.742 16.656 3.43 1 97.12 162 GLY B C 1
ATOM 3654 O O . GLY B 1 162 ? 12.398 15.625 3.584 1 97.12 162 GLY B O 1
ATOM 3655 N N . SER B 1 163 ? 12.125 17.812 3.928 1 96.44 163 SER B N 1
ATOM 3656 C CA . SER B 1 163 ? 13.344 17.906 4.723 1 96.44 163 SER B CA 1
ATOM 3657 C C . SER B 1 163 ? 13.219 17.125 6.027 1 96.44 163 SER B C 1
ATOM 3659 O O . SER B 1 163 ? 14.195 16.562 6.508 1 96.44 163 SER B O 1
ATOM 3661 N N . ALA B 1 164 ? 12 17.125 6.594 1 98.19 164 ALA B N 1
ATOM 3662 C CA . ALA B 1 164 ? 11.758 16.312 7.781 1 98.19 164 ALA B CA 1
ATOM 3663 C C . ALA B 1 164 ? 11.891 14.828 7.469 1 98.19 164 ALA B C 1
ATOM 3665 O O . ALA B 1 164 ? 12.469 14.078 8.258 1 98.19 164 ALA B O 1
ATOM 3666 N N . VAL B 1 165 ? 11.406 14.383 6.312 1 98.75 165 VAL B N 1
ATOM 3667 C CA . VAL B 1 165 ? 11.539 12.992 5.875 1 98.75 165 VAL B CA 1
ATOM 3668 C C . VAL B 1 165 ? 13.023 12.617 5.812 1 98.75 165 VAL B C 1
ATOM 3670 O O . VAL B 1 165 ? 13.422 11.562 6.32 1 98.75 165 VAL B O 1
ATOM 3673 N N . CYS B 1 166 ? 13.812 13.5 5.211 1 98.5 166 CYS B N 1
ATOM 3674 C CA . CYS B 1 166 ? 15.242 13.227 5.078 1 98.5 166 CYS B CA 1
ATOM 3675 C C . CYS B 1 166 ? 15.891 13.008 6.441 1 98.5 166 CYS B C 1
ATOM 3677 O O . CYS B 1 166 ? 16.594 12.023 6.645 1 98.5 166 CYS B O 1
ATOM 3679 N N . GLN B 1 167 ? 15.594 13.852 7.371 1 98.69 167 GLN B N 1
ATOM 3680 C CA . GLN B 1 167 ? 16.219 13.797 8.688 1 98.69 167 GLN B CA 1
ATOM 3681 C C . GLN B 1 167 ? 15.781 12.547 9.453 1 98.69 167 GLN B C 1
ATOM 3683 O O . GLN B 1 167 ? 16.609 11.844 10.031 1 98.69 167 GLN B O 1
ATOM 3688 N N . ILE B 1 168 ? 14.492 12.242 9.445 1 98.88 168 ILE B N 1
ATOM 3689 C CA . ILE B 1 168 ? 13.977 11.086 10.164 1 98.88 168 ILE B CA 1
ATOM 3690 C C . ILE B 1 168 ? 14.5 9.805 9.531 1 98.88 168 ILE B C 1
ATOM 3692 O O . ILE B 1 168 ? 14.93 8.883 10.234 1 98.88 168 ILE B O 1
ATOM 3696 N N . ALA B 1 169 ? 14.5 9.719 8.188 1 98.94 169 ALA B N 1
ATOM 3697 C CA . ALA B 1 169 ? 15.008 8.547 7.488 1 98.94 169 ALA B CA 1
ATOM 3698 C C . ALA B 1 169 ? 16.484 8.312 7.812 1 98.94 169 ALA B C 1
ATOM 3700 O O . ALA B 1 169 ? 16.891 7.18 8.078 1 98.94 169 ALA B O 1
ATOM 3701 N N . GLU B 1 170 ? 17.266 9.383 7.789 1 98.75 170 GLU B N 1
ATOM 3702 C CA . GLU B 1 170 ? 18.688 9.266 8.141 1 98.75 170 GLU B CA 1
ATOM 3703 C C . GLU B 1 170 ? 18.844 8.789 9.586 1 98.75 170 GLU B C 1
ATOM 3705 O O . GLU B 1 170 ? 19.703 7.938 9.867 1 98.75 170 GLU B O 1
ATOM 3710 N N . ASP B 1 171 ? 18.062 9.352 10.422 1 98.62 171 ASP B N 1
ATOM 3711 C CA . ASP B 1 171 ? 18.094 8.945 11.828 1 98.62 171 ASP B CA 1
ATOM 3712 C C . ASP B 1 171 ? 17.781 7.461 11.977 1 98.62 171 ASP B C 1
ATOM 3714 O O . ASP B 1 171 ? 18.281 6.797 12.883 1 98.62 171 ASP B O 1
ATOM 3718 N N . TRP B 1 172 ? 16.891 6.922 11.078 1 98.62 172 TRP B N 1
ATOM 3719 C CA . TRP B 1 172 ? 16.5 5.516 11.109 1 98.62 172 TRP B CA 1
ATOM 3720 C C . TRP B 1 172 ? 17.578 4.637 10.492 1 98.62 172 TRP B C 1
ATOM 3722 O O . TRP B 1 172 ? 17.484 3.406 10.516 1 98.62 172 TRP B O 1
ATOM 3732 N N . GLY B 1 173 ? 18.578 5.211 9.891 1 98.69 173 GLY B N 1
ATOM 3733 C CA . GLY B 1 173 ? 19.688 4.469 9.336 1 98.69 173 GLY B CA 1
ATOM 3734 C C . GLY B 1 173 ? 19.625 4.316 7.832 1 98.69 173 GLY B C 1
ATOM 3735 O O . GLY B 1 173 ? 20.453 3.639 7.23 1 98.69 173 GLY B O 1
ATOM 3736 N N . CYS B 1 174 ? 18.734 4.988 7.188 1 98.81 174 CYS B N 1
ATOM 3737 C CA . CYS B 1 174 ? 18.516 4.836 5.754 1 98.81 174 CYS B CA 1
ATOM 3738 C C . CYS B 1 174 ? 19.547 5.637 4.961 1 98.81 174 CYS B C 1
ATOM 3740 O O . CYS B 1 174 ? 20.062 6.648 5.441 1 98.81 174 CYS B O 1
ATOM 3742 N N . LYS B 1 175 ? 19.844 5.176 3.756 1 98.75 175 LYS B N 1
ATOM 3743 C CA . LYS B 1 175 ? 20.438 6.039 2.732 1 98.75 175 LYS B CA 1
ATOM 3744 C C . LYS B 1 175 ? 19.359 6.875 2.037 1 98.75 175 LYS B C 1
ATOM 3746 O O . LYS B 1 175 ? 18.328 6.344 1.605 1 98.75 175 LYS B O 1
ATOM 3751 N N . VAL B 1 176 ? 19.625 8.164 1.928 1 98.81 176 VAL B N 1
ATOM 3752 C CA . VAL B 1 176 ? 18.625 9.07 1.386 1 98.81 176 VAL B CA 1
ATOM 3753 C C . VAL B 1 176 ? 19.125 9.672 0.074 1 98.81 176 VAL B C 1
ATOM 3755 O O . VAL B 1 176 ? 20.266 10.117 -0.015 1 98.81 176 VAL B O 1
ATOM 3758 N N . ILE B 1 177 ? 18.297 9.648 -0.93 1 98.88 177 ILE B N 1
ATOM 3759 C CA . ILE B 1 177 ? 18.5 10.359 -2.188 1 98.88 177 ILE B CA 1
ATOM 3760 C C . ILE B 1 177 ? 17.5 11.5 -2.305 1 98.88 177 ILE B C 1
ATOM 3762 O O . ILE B 1 177 ? 16.281 11.273 -2.318 1 98.88 177 ILE B O 1
ATOM 3766 N N . THR B 1 178 ? 18.016 12.719 -2.479 1 98.56 178 THR B N 1
ATOM 3767 C CA . THR B 1 178 ? 17.156 13.898 -2.436 1 98.56 178 THR B CA 1
ATOM 3768 C C . THR B 1 178 ? 16.812 14.375 -3.844 1 98.56 178 THR B C 1
ATOM 3770 O O . THR B 1 178 ? 17.672 14.367 -4.73 1 98.56 178 THR B O 1
ATOM 3773 N N . VAL B 1 179 ? 15.547 14.695 -4.062 1 98.25 179 VAL B N 1
ATOM 3774 C CA . VAL B 1 179 ? 15.039 15.195 -5.332 1 98.25 179 VAL B CA 1
ATOM 3775 C C . VAL B 1 179 ? 14.352 16.547 -5.113 1 98.25 179 VAL B C 1
ATOM 3777 O O . VAL B 1 179 ? 13.523 16.688 -4.203 1 98.25 179 VAL B O 1
ATOM 3780 N N . SER B 1 180 ? 14.656 17.547 -5.859 1 95.56 180 SER B N 1
ATOM 3781 C CA . SER B 1 180 ? 13.969 18.828 -5.816 1 95.56 180 SER B CA 1
ATOM 3782 C C . SER B 1 180 ? 14.078 19.562 -7.148 1 95.56 180 SER B C 1
ATOM 3784 O O . SER B 1 180 ? 14.742 19.094 -8.07 1 95.56 180 SER B O 1
ATOM 3786 N N . ARG B 1 181 ? 13.297 20.625 -7.32 1 92.56 181 ARG B N 1
ATOM 3787 C CA . ARG B 1 181 ? 13.352 21.469 -8.523 1 92.56 181 ARG B CA 1
ATOM 3788 C C . ARG B 1 181 ? 14.492 22.469 -8.438 1 92.56 181 ARG B C 1
ATOM 3790 O O . ARG B 1 181 ? 14.859 23.078 -9.438 1 92.56 181 ARG B O 1
ATOM 3797 N N . SER B 1 182 ? 15.039 22.688 -7.266 1 83.94 182 SER B N 1
ATOM 3798 C CA . SER B 1 182 ? 16.062 23.703 -7.055 1 83.94 182 SER B CA 1
ATOM 3799 C C . SER B 1 182 ? 17.047 23.266 -5.98 1 83.94 182 SER B C 1
ATOM 3801 O O . SER B 1 182 ? 16.875 22.234 -5.344 1 83.94 182 SER B O 1
ATOM 3803 N N . GLY B 1 183 ? 18.031 24.078 -5.93 1 78.75 183 GLY B N 1
ATOM 3804 C CA . GLY B 1 183 ? 19 23.891 -4.859 1 78.75 183 GLY B CA 1
ATOM 3805 C C . GLY B 1 183 ? 19.969 22.75 -5.129 1 78.75 183 GLY B C 1
ATOM 3806 O O . GLY B 1 183 ? 20.125 22.312 -6.273 1 78.75 183 GLY B O 1
ATOM 3807 N N . SER B 1 184 ? 20.672 22.438 -4.027 1 87.31 184 SER B N 1
ATOM 3808 C CA . SER B 1 184 ? 21.719 21.422 -4.102 1 87.31 184 SER B CA 1
ATOM 3809 C C . SER B 1 184 ? 21.188 20.062 -3.646 1 87.31 184 SER B C 1
ATOM 3811 O O . SER B 1 184 ? 21.328 19.688 -2.48 1 87.31 184 SER B O 1
ATOM 3813 N N . THR B 1 185 ? 20.391 19.375 -4.449 1 95.31 185 THR B N 1
ATOM 3814 C CA . THR B 1 185 ? 19.938 18.016 -4.195 1 95.31 185 THR B CA 1
ATOM 3815 C C . THR B 1 185 ? 20.641 17.031 -5.129 1 95.31 185 THR B C 1
ATOM 3817 O O . THR B 1 185 ? 21.328 17.438 -6.062 1 95.31 185 THR B O 1
ATOM 3820 N N . ASP B 1 186 ? 20.547 15.781 -4.773 1 97.88 186 ASP B N 1
ATOM 3821 C CA . ASP B 1 186 ? 21.172 14.742 -5.594 1 97.88 186 ASP B CA 1
ATOM 3822 C C . ASP B 1 186 ? 20.625 14.781 -7.02 1 97.88 186 ASP B C 1
ATOM 3824 O O . ASP B 1 186 ? 21.359 14.539 -7.977 1 97.88 186 ASP B O 1
ATOM 3828 N N . ILE B 1 187 ? 19.328 15.109 -7.133 1 98.06 187 ILE B N 1
ATOM 3829 C CA . ILE B 1 187 ? 18.688 15.125 -8.445 1 98.06 187 ILE B CA 1
ATOM 3830 C C . ILE B 1 187 ? 17.828 16.391 -8.586 1 98.06 187 ILE B C 1
ATOM 3832 O O . ILE B 1 187 ? 16.984 16.672 -7.734 1 98.06 187 ILE B O 1
ATOM 3836 N N . ASN B 1 188 ? 18.047 17.141 -9.633 1 97.44 188 ASN B N 1
ATOM 3837 C CA . ASN B 1 188 ? 17.266 18.297 -10.016 1 97.44 188 ASN B CA 1
ATOM 3838 C C . ASN B 1 188 ? 16.25 17.953 -11.109 1 97.44 188 ASN B C 1
ATOM 3840 O O . ASN B 1 188 ? 16.625 17.594 -12.219 1 97.44 188 ASN B O 1
ATOM 3844 N N . THR B 1 189 ? 14.992 18.062 -10.82 1 96.38 189 THR B N 1
ATOM 3845 C CA . THR B 1 189 ? 13.945 17.547 -11.695 1 96.38 189 THR B CA 1
ATOM 3846 C C . THR B 1 189 ? 13.805 18.422 -12.938 1 96.38 189 THR B C 1
ATOM 3848 O O . THR B 1 189 ? 13.195 18.016 -13.93 1 96.38 189 THR B O 1
ATOM 3851 N N . VAL B 1 190 ? 14.289 19.703 -12.875 1 95.12 190 VAL B N 1
ATOM 3852 C CA . VAL B 1 190 ? 14.25 20.578 -14.039 1 95.12 190 VAL B CA 1
ATOM 3853 C C . VAL B 1 190 ? 15.133 20 -15.148 1 95.12 190 VAL B C 1
ATOM 3855 O O . VAL B 1 190 ? 14.766 20.047 -16.328 1 95.12 190 VAL B O 1
ATOM 3858 N N . VAL B 1 191 ? 16.219 19.469 -14.758 1 94.94 191 VAL B N 1
ATOM 3859 C CA . VAL B 1 191 ? 17.172 18.922 -15.719 1 94.94 191 VAL B CA 1
ATOM 3860 C C . VAL B 1 191 ? 16.891 17.438 -15.93 1 94.94 191 VAL B C 1
ATOM 3862 O O . VAL B 1 191 ? 17.156 16.891 -17.016 1 94.94 191 VAL B O 1
ATOM 3865 N N . ASP B 1 192 ? 16.297 16.75 -14.938 1 97.06 192 ASP B N 1
ATOM 3866 C CA . ASP B 1 192 ? 16.094 15.312 -14.969 1 97.06 192 ASP B CA 1
ATOM 3867 C C . ASP B 1 192 ? 14.703 14.945 -14.453 1 97.06 192 ASP B C 1
ATOM 3869 O O . ASP B 1 192 ? 14.57 14.281 -13.422 1 97.06 192 ASP B O 1
ATOM 3873 N N . PRO B 1 193 ? 13.688 15.281 -15.203 1 96.81 193 PRO B N 1
ATOM 3874 C CA . PRO B 1 193 ? 12.32 15.016 -14.742 1 96.81 193 PRO B CA 1
ATOM 3875 C C . PRO B 1 193 ? 12 13.523 -14.672 1 96.81 193 PRO B C 1
ATOM 3877 O O . PRO B 1 193 ? 11.055 13.125 -13.992 1 96.81 193 PRO B O 1
ATOM 3880 N N . GLU B 1 194 ? 12.742 12.672 -15.352 1 97.81 194 GLU B N 1
ATOM 3881 C CA . GLU B 1 194 ? 12.492 11.234 -15.352 1 97.81 194 GLU B CA 1
ATOM 3882 C C . GLU B 1 194 ? 13.312 10.531 -14.273 1 97.81 194 GLU B C 1
ATOM 3884 O O . GLU B 1 194 ? 13.211 9.312 -14.102 1 97.81 194 GLU B O 1
ATOM 3889 N N . LEU B 1 195 ? 14.125 11.25 -13.562 1 98.25 195 LEU B N 1
ATOM 3890 C CA . LEU B 1 195 ? 14.938 10.773 -12.445 1 98.25 195 LEU B CA 1
ATOM 3891 C C . LEU B 1 195 ? 15.891 9.672 -12.906 1 98.25 195 LEU B C 1
ATOM 3893 O O . LEU B 1 195 ? 16.078 8.68 -12.203 1 98.25 195 LEU B O 1
ATOM 3897 N N . LYS B 1 196 ? 16.453 9.773 -14.023 1 97.25 196 LYS B N 1
ATOM 3898 C CA . LYS B 1 196 ? 17.375 8.789 -14.594 1 97.25 196 LYS B CA 1
ATOM 3899 C C . LYS B 1 196 ? 18.656 8.68 -13.766 1 97.25 196 LYS B C 1
ATOM 3901 O O . LYS B 1 196 ? 19.266 7.613 -13.68 1 97.25 196 LYS B O 1
ATOM 3906 N N . ARG B 1 197 ? 19.062 9.805 -13.117 1 97.12 197 ARG B N 1
ATOM 3907 C CA . ARG B 1 197 ? 20.297 9.859 -12.344 1 97.12 197 ARG B CA 1
ATOM 3908 C C . ARG B 1 197 ? 20.266 8.875 -11.18 1 97.12 197 ARG B C 1
ATOM 3910 O O . ARG B 1 197 ? 21.312 8.531 -10.617 1 97.12 197 ARG B O 1
ATOM 3917 N N . VAL B 1 198 ? 19.062 8.406 -10.805 1 98.19 198 VAL B N 1
ATOM 3918 C CA . VAL B 1 198 ? 18.938 7.473 -9.688 1 98.19 198 VAL B CA 1
ATOM 3919 C C . VAL B 1 198 ? 19.828 6.254 -9.922 1 98.19 198 VAL B C 1
ATOM 3921 O O . VAL B 1 198 ? 20.516 5.797 -9.016 1 98.19 198 VAL B O 1
ATOM 3924 N N . HIS B 1 199 ? 19.906 5.762 -11.109 1 96.69 199 HIS B N 1
ATOM 3925 C CA . HIS B 1 199 ? 20.609 4.527 -11.43 1 96.69 199 HIS B CA 1
ATOM 3926 C C . HIS B 1 199 ? 22.125 4.723 -11.352 1 96.69 199 HIS B C 1
ATOM 3928 O O . HIS B 1 199 ? 22.875 3.748 -11.281 1 96.69 199 HIS B O 1
ATOM 3934 N N . GLU B 1 200 ? 22.562 5.945 -11.414 1 97.31 200 GLU B N 1
ATOM 3935 C CA . GLU B 1 200 ? 23.984 6.254 -11.234 1 97.31 200 GLU B CA 1
ATOM 3936 C C . GLU B 1 200 ? 24.359 6.277 -9.758 1 97.31 200 GLU B C 1
ATOM 3938 O O . GLU B 1 200 ? 25.531 6.133 -9.406 1 97.31 200 GLU B O 1
ATOM 3943 N N . LEU B 1 201 ? 23.375 6.496 -8.953 1 97.75 201 LEU B N 1
ATOM 3944 C CA . LEU B 1 201 ? 23.641 6.703 -7.535 1 97.75 201 LEU B CA 1
ATOM 3945 C C . LEU B 1 201 ? 23.438 5.406 -6.754 1 97.75 201 LEU B C 1
ATOM 3947 O O . LEU B 1 201 ? 24.141 5.156 -5.77 1 97.75 201 LEU B O 1
ATOM 3951 N N . VAL B 1 202 ? 22.453 4.648 -7.117 1 97.62 202 VAL B N 1
ATOM 3952 C CA . VAL B 1 202 ? 22.109 3.432 -6.391 1 97.62 202 VAL B CA 1
ATOM 3953 C C . VAL B 1 202 ? 21.594 2.373 -7.367 1 97.62 202 VAL B C 1
ATOM 3955 O O . VAL B 1 202 ? 21.141 2.703 -8.469 1 97.62 202 VAL B O 1
ATOM 3958 N N . GLU B 1 203 ? 21.562 1.112 -6.926 1 93.81 203 GLU B N 1
ATOM 3959 C CA . GLU B 1 203 ? 21.094 0 -7.742 1 93.81 203 GLU B CA 1
ATOM 3960 C C . GLU B 1 203 ? 19.562 -0.085 -7.723 1 93.81 203 GLU B C 1
ATOM 3962 O O . GLU B 1 203 ? 18.953 -0.505 -8.703 1 93.81 203 GLU B O 1
ATOM 3967 N N . LYS B 1 204 ? 19.047 0.218 -6.586 1 92.56 204 LYS B N 1
ATOM 3968 C CA . LYS B 1 204 ? 17.609 0.143 -6.43 1 92.56 204 LYS B CA 1
ATOM 3969 C C . LYS B 1 204 ? 17.109 1.138 -5.383 1 92.56 204 LYS B C 1
ATOM 3971 O O . LYS B 1 204 ? 17.875 1.573 -4.523 1 92.56 204 LYS B O 1
ATOM 3976 N N . VAL B 1 205 ? 15.883 1.564 -5.523 1 98.75 205 VAL B N 1
ATOM 3977 C CA . VAL B 1 205 ? 15.156 2.342 -4.523 1 98.75 205 VAL B CA 1
ATOM 3978 C C . VAL B 1 205 ? 14.148 1.451 -3.809 1 98.75 205 VAL B C 1
ATOM 3980 O O . VAL B 1 205 ? 13.422 0.687 -4.449 1 98.75 205 VAL B O 1
ATOM 3983 N N . ASP B 1 206 ? 14.148 1.502 -2.498 1 98.88 206 ASP B N 1
ATOM 3984 C CA . ASP B 1 206 ? 13.227 0.672 -1.724 1 98.88 206 ASP B CA 1
ATOM 3985 C C . ASP B 1 206 ? 11.938 1.427 -1.406 1 98.88 206 ASP B C 1
ATOM 3987 O O . ASP B 1 206 ? 10.859 0.834 -1.379 1 98.88 206 ASP B O 1
ATOM 3991 N N . VAL B 1 207 ? 12.094 2.697 -1.128 1 98.94 207 VAL B N 1
ATOM 3992 C CA . VAL B 1 207 ? 10.961 3.512 -0.715 1 98.94 207 VAL B CA 1
ATOM 3993 C C . VAL B 1 207 ? 11.016 4.871 -1.41 1 98.94 207 VAL B C 1
ATOM 3995 O O . VAL B 1 207 ? 12.07 5.496 -1.479 1 98.94 207 VAL B O 1
ATOM 3998 N N . VAL B 1 208 ? 9.945 5.281 -1.972 1 99 208 VAL B N 1
ATOM 3999 C CA . VAL B 1 208 ? 9.75 6.645 -2.451 1 99 208 VAL B CA 1
ATOM 4000 C C . VAL B 1 208 ? 8.805 7.391 -1.514 1 99 208 VAL B C 1
ATOM 4002 O O . VAL B 1 208 ? 7.715 6.898 -1.201 1 99 208 VAL B O 1
ATOM 4005 N N . ILE B 1 209 ? 9.242 8.477 -0.983 1 98.94 209 ILE B N 1
ATOM 4006 C CA . ILE B 1 209 ? 8.352 9.414 -0.296 1 98.94 209 ILE B CA 1
ATOM 4007 C C . ILE B 1 209 ? 8.109 10.641 -1.176 1 98.94 209 ILE B C 1
ATOM 4009 O O . ILE B 1 209 ? 9.039 11.398 -1.454 1 98.94 209 ILE B O 1
ATOM 4013 N N . ASP B 1 210 ? 6.906 10.836 -1.607 1 98.94 210 ASP B N 1
ATOM 4014 C CA . ASP B 1 210 ? 6.566 11.953 -2.482 1 98.94 210 ASP B CA 1
ATOM 4015 C C . ASP B 1 210 ? 5.773 13.016 -1.728 1 98.94 210 ASP B C 1
ATOM 4017 O O . ASP B 1 210 ? 4.621 12.789 -1.351 1 98.94 210 ASP B O 1
ATOM 4021 N N . THR B 1 211 ? 6.363 14.172 -1.566 1 97.81 211 THR B N 1
ATOM 4022 C CA . THR B 1 211 ? 5.699 15.25 -0.845 1 97.81 211 THR B CA 1
ATOM 4023 C C . THR B 1 211 ? 5.258 16.359 -1.805 1 97.81 211 THR B C 1
ATOM 4025 O O . THR B 1 211 ? 4.836 17.422 -1.373 1 97.81 211 THR B O 1
ATOM 4028 N N . VAL B 1 212 ? 5.324 16.125 -3.102 1 95.94 212 VAL B N 1
ATOM 4029 C CA . VAL B 1 212 ? 5.02 17.125 -4.109 1 95.94 212 VAL B CA 1
ATOM 4030 C C . VAL B 1 212 ? 3.652 16.844 -4.73 1 95.94 212 VAL B C 1
ATOM 4032 O O . VAL B 1 212 ? 2.824 17.75 -4.867 1 95.94 212 VAL B O 1
ATOM 4035 N N . GLY B 1 213 ? 3.447 15.602 -5.141 1 96.94 213 GLY B N 1
ATOM 4036 C CA . GLY B 1 213 ? 2.148 15.203 -5.664 1 96.94 213 GLY B CA 1
ATOM 4037 C C . GLY B 1 213 ? 1.982 15.508 -7.141 1 96.94 213 GLY B C 1
ATOM 4038 O O . GLY B 1 213 ? 0.858 15.641 -7.633 1 96.94 213 GLY B O 1
ATOM 4039 N N . ASP B 1 214 ? 3.047 15.727 -7.852 1 96.62 214 ASP B N 1
ATOM 4040 C CA . ASP B 1 214 ? 2.984 15.836 -9.305 1 96.62 214 ASP B CA 1
ATOM 4041 C C . ASP B 1 214 ? 2.893 14.461 -9.953 1 96.62 214 ASP B C 1
ATOM 4043 O O . ASP B 1 214 ? 3.799 13.633 -9.805 1 96.62 214 ASP B O 1
ATOM 4047 N N . PRO B 1 215 ? 1.799 14.227 -10.758 1 97.88 215 PRO B N 1
ATOM 4048 C CA . PRO B 1 215 ? 1.576 12.867 -11.258 1 97.88 215 PRO B CA 1
ATOM 4049 C C . PRO B 1 215 ? 2.719 12.367 -12.141 1 97.88 215 PRO B C 1
ATOM 4051 O O . PRO B 1 215 ? 3.09 11.195 -12.07 1 97.88 215 PRO B O 1
ATOM 4054 N N . LEU B 1 216 ? 3.264 13.219 -12.977 1 97.06 216 LEU B N 1
ATOM 4055 C CA . LEU B 1 216 ? 4.344 12.797 -13.867 1 97.06 216 LEU B CA 1
ATOM 4056 C C . LEU B 1 216 ? 5.609 12.492 -13.07 1 97.06 216 LEU B C 1
ATOM 4058 O O . LEU B 1 216 ? 6.285 11.492 -13.336 1 97.06 216 LEU B O 1
ATOM 4062 N N . LEU B 1 217 ? 5.914 13.352 -12.18 1 97.69 217 LEU B N 1
ATOM 4063 C CA . LEU B 1 217 ? 7.086 13.141 -11.336 1 97.69 217 LEU B CA 1
ATOM 4064 C C . LEU B 1 217 ? 6.91 11.906 -10.461 1 97.69 217 LEU B C 1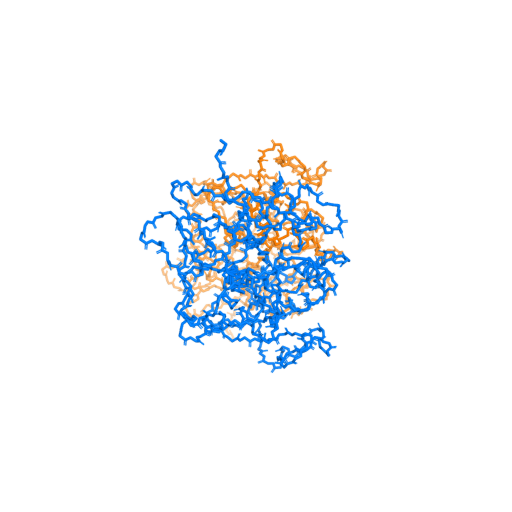
ATOM 4066 O O . LEU B 1 217 ? 7.852 11.133 -10.273 1 97.69 217 LEU B O 1
ATOM 4070 N N . MET B 1 218 ? 5.73 11.719 -9.93 1 98.5 218 MET B N 1
ATOM 4071 C CA . MET B 1 218 ? 5.445 10.547 -9.109 1 98.5 218 MET B CA 1
ATOM 4072 C C . MET B 1 218 ? 5.613 9.258 -9.914 1 98.5 218 MET B C 1
ATOM 4074 O O . MET B 1 218 ? 6.121 8.266 -9.398 1 98.5 218 MET B O 1
ATOM 4078 N N . LYS B 1 219 ? 5.152 9.281 -11.133 1 98.5 219 LYS B N 1
ATOM 4079 C CA . LYS B 1 219 ? 5.332 8.125 -12.008 1 98.5 219 LYS B CA 1
ATOM 4080 C C . LYS B 1 219 ? 6.812 7.832 -12.234 1 98.5 219 LYS B C 1
ATOM 4082 O O . LYS B 1 219 ? 7.234 6.676 -12.203 1 98.5 219 LYS B O 1
ATOM 4087 N N . SER B 1 220 ? 7.586 8.906 -12.508 1 98.5 220 SER B N 1
ATOM 4088 C CA . SER B 1 220 ? 9.031 8.734 -12.664 1 98.5 220 SER B CA 1
ATOM 4089 C C . SER B 1 220 ? 9.656 8.117 -11.422 1 98.5 220 SER B C 1
ATOM 4091 O O . SER B 1 220 ? 10.531 7.25 -11.531 1 98.5 220 SER B O 1
ATOM 4093 N N . ALA B 1 221 ? 9.211 8.547 -10.258 1 98.75 221 ALA B N 1
ATOM 4094 C CA . ALA B 1 221 ? 9.719 8.008 -9 1 98.75 221 ALA B CA 1
ATOM 4095 C C . ALA B 1 221 ? 9.297 6.551 -8.82 1 98.75 221 ALA B C 1
ATOM 4097 O O . ALA B 1 221 ? 10.094 5.711 -8.398 1 98.75 221 ALA B O 1
ATOM 4098 N N . LEU B 1 222 ? 8.07 6.254 -9.133 1 98.75 222 LEU B N 1
ATOM 4099 C CA . LEU B 1 222 ? 7.543 4.895 -9.078 1 98.75 222 LEU B CA 1
ATOM 4100 C C . LEU B 1 222 ? 8.406 3.943 -9.898 1 98.75 222 LEU B C 1
ATOM 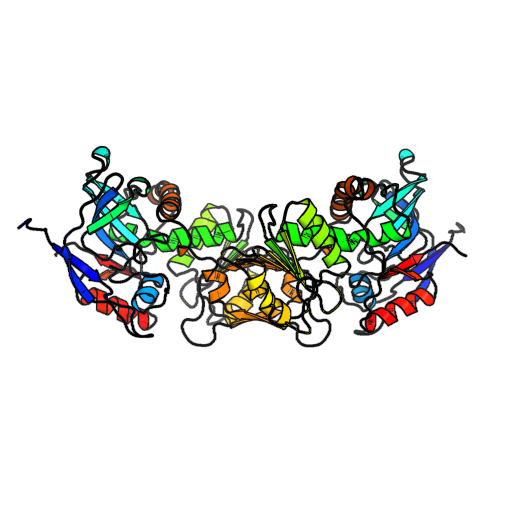4102 O O . LEU B 1 222 ? 8.695 2.828 -9.461 1 98.75 222 LEU B O 1
ATOM 4106 N N . ASN B 1 223 ? 8.797 4.41 -11.008 1 98.25 223 ASN B N 1
ATOM 4107 C CA . ASN B 1 223 ? 9.562 3.596 -11.938 1 98.25 223 ASN B CA 1
ATOM 4108 C C . ASN B 1 223 ? 10.953 3.273 -11.398 1 98.25 223 ASN B C 1
ATOM 4110 O O . ASN B 1 223 ? 11.641 2.398 -11.922 1 98.25 223 ASN B O 1
ATOM 4114 N N . GLN B 1 224 ? 11.383 3.951 -10.336 1 98.5 224 GLN B N 1
ATOM 4115 C CA . GLN B 1 224 ? 12.711 3.723 -9.773 1 98.5 224 GLN B CA 1
ATOM 4116 C C . GLN B 1 224 ? 12.68 2.605 -8.734 1 98.5 224 GLN B C 1
ATOM 4118 O O . GLN B 1 224 ? 13.734 2.113 -8.32 1 98.5 224 GLN B O 1
ATOM 4123 N N . LEU B 1 225 ? 11.523 2.162 -8.344 1 98.75 225 LEU B N 1
ATOM 4124 C CA . LEU B 1 225 ? 11.383 1.199 -7.258 1 98.75 225 LEU B CA 1
ATOM 4125 C C . LEU B 1 225 ? 11.82 -0.192 -7.707 1 98.75 225 LEU B C 1
ATOM 4127 O O . LEU B 1 225 ? 11.523 -0.611 -8.828 1 98.75 225 LEU B O 1
ATOM 4131 N N . GLY B 1 226 ? 12.562 -0.873 -6.832 1 98.25 226 GLY B N 1
ATOM 4132 C CA . GLY B 1 226 ? 12.844 -2.287 -7.016 1 98.25 226 GLY B CA 1
ATOM 4133 C C . GLY B 1 226 ? 11.727 -3.188 -6.527 1 98.25 226 GLY B C 1
ATOM 4134 O O . GLY B 1 226 ? 10.664 -2.705 -6.121 1 98.25 226 GLY B O 1
ATOM 4135 N N . ILE B 1 227 ? 11.93 -4.5 -6.539 1 98 227 ILE B N 1
ATOM 4136 C CA . ILE B 1 227 ? 10.969 -5.492 -6.07 1 98 227 ILE B CA 1
ATOM 4137 C C . ILE B 1 227 ? 10.633 -5.23 -4.605 1 98 227 ILE B C 1
ATOM 4139 O O . ILE B 1 227 ? 11.523 -4.98 -3.791 1 98 227 ILE B O 1
ATOM 4143 N N . GLY B 1 228 ? 9.375 -5.223 -4.277 1 98.38 228 GLY B N 1
ATOM 4144 C CA . GLY B 1 228 ? 8.938 -4.996 -2.912 1 98.38 228 GLY B CA 1
ATOM 4145 C C . GLY B 1 228 ? 8.898 -3.527 -2.535 1 98.38 228 GLY B C 1
ATOM 4146 O O . GLY B 1 228 ? 8.703 -3.186 -1.367 1 98.38 228 GLY B O 1
ATOM 4147 N N . GLY B 1 229 ? 9.141 -2.615 -3.521 1 98.81 229 GLY B N 1
ATOM 4148 C CA . GLY B 1 229 ? 9.203 -1.183 -3.273 1 98.81 229 GLY B CA 1
ATOM 4149 C C . GLY B 1 229 ? 7.879 -0.601 -2.809 1 98.81 229 GLY B C 1
ATOM 4150 O O . GLY B 1 229 ? 6.82 -1.182 -3.051 1 98.81 229 GLY B O 1
ATOM 4151 N N . ARG B 1 230 ? 7.934 0.529 -2.102 1 98.94 230 ARG B N 1
ATOM 4152 C CA . ARG B 1 230 ? 6.773 1.253 -1.595 1 98.94 230 ARG B CA 1
ATOM 4153 C C . ARG B 1 230 ? 6.82 2.721 -2.004 1 98.94 230 ARG B C 1
ATOM 4155 O O . ARG B 1 230 ? 7.867 3.367 -1.892 1 98.94 230 ARG B O 1
ATOM 4162 N N . LEU B 1 231 ? 5.77 3.188 -2.533 1 98.94 231 LEU B N 1
ATOM 4163 C CA . LEU B 1 231 ? 5.578 4.609 -2.791 1 98.94 231 LEU B CA 1
ATOM 4164 C C . LEU B 1 231 ? 4.555 5.203 -1.826 1 98.94 231 LEU B C 1
ATOM 4166 O O . LEU B 1 231 ? 3.373 4.863 -1.88 1 98.94 231 LEU B O 1
ATOM 4170 N N . SER B 1 232 ? 4.969 6.047 -0.954 1 98.94 232 SER B N 1
ATOM 4171 C CA . SER B 1 232 ? 4.117 6.773 -0.016 1 98.94 232 SER B CA 1
ATOM 4172 C C . SER B 1 232 ? 4.012 8.25 -0.394 1 98.94 232 SER B C 1
ATOM 4174 O O . SER B 1 232 ? 5.023 8.891 -0.675 1 98.94 232 SER B O 1
ATOM 4176 N N . TYR B 1 233 ? 2.811 8.781 -0.438 1 98.88 233 TYR B N 1
ATOM 4177 C CA . TYR B 1 233 ? 2.701 10.18 -0.853 1 98.88 233 TYR B CA 1
ATOM 4178 C C . TYR B 1 233 ? 1.63 10.906 -0.049 1 98.88 233 TYR B C 1
ATOM 4180 O O . TYR B 1 233 ? 0.757 10.266 0.548 1 98.88 233 TYR B O 1
ATOM 4188 N N . ILE B 1 234 ? 1.695 12.242 -0.038 1 98.56 234 ILE B N 1
ATOM 4189 C CA . ILE B 1 234 ? 0.896 13.016 0.91 1 98.56 234 ILE B CA 1
ATOM 4190 C C . ILE B 1 234 ? 0.175 14.141 0.179 1 98.56 234 ILE B C 1
ATOM 4192 O O . ILE B 1 234 ? -0.482 14.977 0.807 1 98.56 234 ILE B O 1
ATOM 4196 N N . SER B 1 235 ? 0.319 14.289 -1.11 1 97.06 235 SER B N 1
ATOM 4197 C CA . SER B 1 235 ? -0.195 15.469 -1.809 1 97.06 235 SER B CA 1
ATOM 4198 C C . SER B 1 235 ? -0.674 15.109 -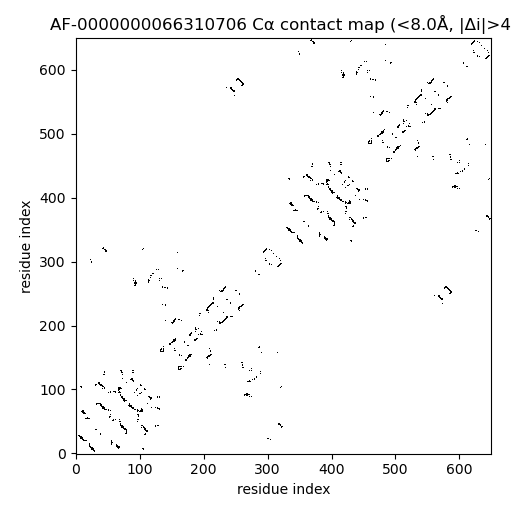3.211 1 97.06 235 SER B C 1
ATOM 4200 O O . SER B 1 235 ? -0.399 14.016 -3.707 1 97.06 235 SER B O 1
ATOM 4202 N N . ALA B 1 236 ? -1.464 15.938 -3.803 1 96.62 236 ALA B N 1
ATOM 4203 C CA . ALA B 1 236 ? -1.985 15.883 -5.164 1 96.62 236 ALA B CA 1
ATOM 4204 C C . ALA B 1 236 ? -2.01 17.266 -5.805 1 96.62 236 ALA B C 1
ATOM 4206 O O . ALA B 1 236 ? -1.852 18.281 -5.113 1 96.62 236 ALA B O 1
ATOM 4207 N N . PRO B 1 237 ? -2.154 17.266 -7.082 1 93 237 PRO B N 1
ATOM 4208 C CA . PRO B 1 237 ? -2.178 18.578 -7.738 1 93 237 PRO B CA 1
ATOM 4209 C C . PRO B 1 237 ? -3.293 19.484 -7.215 1 93 237 PRO B C 1
ATOM 4211 O O . PRO B 1 237 ? -4.398 19 -6.941 1 93 237 PRO B O 1
ATOM 4214 N N . LYS B 1 238 ? -2.865 20.734 -7.074 1 82.94 238 LYS B N 1
ATOM 4215 C CA . LYS B 1 238 ? -3.844 21.734 -6.656 1 82.94 238 LYS B CA 1
ATOM 4216 C C . LYS B 1 238 ? -4.648 22.25 -7.848 1 82.94 238 LYS B C 1
ATOM 4218 O O . LYS B 1 238 ? -5.781 22.703 -7.688 1 82.94 238 LYS B O 1
ATOM 4223 N N . GLN B 1 239 ? -3.998 22.234 -8.961 1 82 239 GLN B N 1
ATOM 4224 C CA . GLN B 1 239 ? -4.617 22.625 -10.227 1 82 239 GLN B CA 1
ATOM 4225 C C . GLN B 1 239 ? -4.402 21.547 -11.289 1 82 239 GLN B C 1
ATOM 4227 O O . GLN B 1 239 ? -3.406 20.828 -11.258 1 82 239 GLN B O 1
ATOM 4232 N N . GLY B 1 240 ? -5.324 21.422 -12.094 1 87.38 240 GLY B N 1
ATOM 4233 C CA . GLY B 1 240 ? -5.211 20.438 -13.156 1 87.38 240 GLY B CA 1
ATOM 4234 C C . GLY B 1 240 ? -5.711 19.062 -12.75 1 87.38 240 GLY B C 1
ATOM 4235 O O . GLY B 1 240 ? -6.516 18.938 -11.828 1 87.38 240 GLY B O 1
ATOM 4236 N N . SER B 1 241 ? -5.262 18.031 -13.508 1 91.81 241 SER B N 1
ATOM 4237 C CA . SER B 1 241 ? -5.742 16.688 -13.266 1 91.81 241 SER B CA 1
ATOM 4238 C C . SER B 1 241 ? -5.141 16.109 -11.992 1 91.81 241 SER B C 1
ATOM 4240 O O . SER B 1 241 ? -3.936 16.219 -11.758 1 91.81 241 SER B O 1
ATOM 4242 N N . ILE B 1 242 ? -5.945 15.469 -11.242 1 94.69 242 ILE B N 1
ATOM 4243 C CA . ILE B 1 242 ? -5.504 14.82 -10.016 1 94.69 242 ILE B CA 1
ATOM 4244 C C . ILE B 1 242 ? -5.438 13.305 -10.227 1 94.69 242 ILE B C 1
ATOM 4246 O O . ILE B 1 242 ? -5.344 12.539 -9.266 1 94.69 242 ILE B O 1
ATOM 4250 N N . GLU B 1 243 ? -5.492 12.875 -11.484 1 97.06 243 GLU B N 1
ATOM 4251 C CA . GLU B 1 243 ? -5.453 11.453 -11.82 1 97.06 243 GLU B CA 1
ATOM 4252 C C . GLU B 1 243 ? -4.016 10.945 -11.898 1 97.06 243 GLU B C 1
ATOM 4254 O O . GLU B 1 243 ? -3.17 11.555 -12.555 1 97.06 243 GLU B O 1
ATOM 4259 N N . PHE B 1 244 ? -3.762 9.883 -11.242 1 98.56 244 PHE B N 1
ATOM 4260 C CA . PHE B 1 244 ? -2.49 9.18 -11.359 1 98.56 244 PHE B CA 1
ATOM 4261 C C . PHE B 1 244 ? -2.676 7.84 -12.062 1 98.56 244 PHE B C 1
ATOM 4263 O O . PHE B 1 244 ? -3.59 7.082 -11.734 1 98.56 244 PHE B O 1
ATOM 4270 N N . SER B 1 245 ? -1.834 7.555 -13.031 1 97.94 245 SER B N 1
ATOM 4271 C CA . SER B 1 245 ? -1.934 6.32 -13.797 1 97.94 245 SER B CA 1
ATOM 4272 C C . SER B 1 245 ? -0.621 5.543 -13.773 1 97.94 245 SER B C 1
ATOM 4274 O O . SER B 1 245 ? 0.458 6.137 -13.773 1 97.94 245 SER B O 1
ATOM 4276 N N . TYR B 1 246 ? -0.706 4.27 -13.75 1 98.38 246 TYR B N 1
ATOM 4277 C CA . TYR B 1 246 ? 0.467 3.404 -13.773 1 98.38 246 TYR B CA 1
ATOM 4278 C C . TYR B 1 246 ? 0.164 2.092 -14.484 1 98.38 246 TYR B C 1
ATOM 4280 O O . TYR B 1 246 ? -0.999 1.771 -14.742 1 98.38 246 TYR B O 1
ATOM 4288 N N . ASP B 1 247 ? 1.158 1.374 -14.898 1 97.81 247 ASP B N 1
ATOM 4289 C CA . ASP B 1 247 ? 1.096 0.037 -15.484 1 97.81 247 ASP B CA 1
ATOM 4290 C C . ASP B 1 247 ? 0.785 -1.013 -14.414 1 97.81 247 ASP B C 1
ATOM 4292 O O . ASP B 1 247 ? 1.615 -1.289 -13.547 1 97.81 247 ASP B O 1
ATOM 4296 N N . MET B 1 248 ? -0.362 -1.659 -14.508 1 98.38 248 MET B N 1
ATOM 4297 C CA . MET B 1 248 ? -0.8 -2.623 -13.508 1 98.38 248 MET B CA 1
ATOM 4298 C C . MET B 1 248 ? 0.196 -3.771 -13.383 1 98.38 248 MET B C 1
ATOM 4300 O O . MET B 1 248 ? 0.393 -4.312 -12.297 1 98.38 248 MET B O 1
ATOM 4304 N N . LYS B 1 249 ? 0.82 -4.172 -14.406 1 96.69 249 LYS B N 1
ATOM 4305 C CA . LYS B 1 249 ? 1.761 -5.289 -14.406 1 96.69 249 LYS B CA 1
ATOM 4306 C C . LYS B 1 249 ? 3.01 -4.949 -13.594 1 96.69 249 LYS B C 1
ATOM 4308 O O . LYS B 1 249 ? 3.551 -5.805 -12.891 1 96.69 249 LYS B O 1
ATOM 4313 N N . GLN B 1 250 ? 3.406 -3.713 -13.68 1 96.88 250 GLN B N 1
ATOM 4314 C CA . GLN B 1 250 ? 4.582 -3.297 -12.93 1 96.88 250 GLN B CA 1
ATOM 4315 C C . GLN B 1 250 ? 4.363 -3.461 -11.43 1 96.88 250 GLN B C 1
ATOM 4317 O O . GLN B 1 250 ? 5.242 -3.949 -10.711 1 96.88 250 GLN B O 1
ATOM 4322 N N . ILE B 1 251 ? 3.156 -3.107 -10.977 1 98.5 251 ILE B N 1
ATOM 4323 C CA . ILE B 1 251 ? 2.865 -3.08 -9.547 1 98.5 251 ILE B CA 1
ATOM 4324 C C . ILE B 1 251 ? 2.785 -4.508 -9.008 1 98.5 251 ILE B C 1
ATOM 4326 O O . ILE B 1 251 ? 3.482 -4.855 -8.047 1 98.5 251 ILE B O 1
ATOM 4330 N N . TYR B 1 252 ? 2.027 -5.402 -9.625 1 97.62 252 TYR B N 1
ATOM 4331 C CA . TYR B 1 252 ? 1.874 -6.707 -8.984 1 97.62 252 TYR B CA 1
ATOM 4332 C C . TYR B 1 252 ? 3.08 -7.594 -9.266 1 97.62 252 TYR B C 1
ATOM 4334 O O . TYR B 1 252 ? 3.473 -8.406 -8.422 1 97.62 252 TYR B O 1
ATOM 4342 N N . ARG B 1 253 ? 3.795 -7.41 -10.461 1 97.19 253 ARG B N 1
ATOM 4343 C CA . ARG B 1 253 ? 4.957 -8.242 -10.742 1 97.19 253 ARG B CA 1
ATOM 4344 C C . ARG B 1 253 ? 6.102 -7.938 -9.789 1 97.19 253 ARG B C 1
ATOM 4346 O O . ARG B 1 253 ? 6.883 -8.828 -9.438 1 97.19 253 ARG B O 1
ATOM 4353 N N . LYS B 1 254 ? 6.137 -6.688 -9.32 1 98 254 LYS B N 1
ATOM 4354 C CA . LYS B 1 254 ? 7.23 -6.277 -8.445 1 98 254 LYS B CA 1
ATOM 4355 C C . LYS B 1 254 ? 6.785 -6.242 -6.984 1 98 254 LYS B C 1
ATOM 4357 O O . LYS B 1 254 ? 7.543 -5.824 -6.105 1 98 254 LYS B O 1
ATOM 4362 N N . ASN B 1 255 ? 5.543 -6.637 -6.719 1 98.62 255 ASN B N 1
ATOM 4363 C CA . ASN B 1 255 ? 5.027 -6.566 -5.355 1 98.62 255 ASN B CA 1
ATOM 4364 C C . ASN B 1 255 ? 5.121 -5.148 -4.793 1 98.62 255 ASN B C 1
ATOM 4366 O O . ASN B 1 255 ? 5.543 -4.953 -3.654 1 98.62 255 ASN B O 1
ATOM 4370 N N . LEU B 1 256 ? 4.785 -4.156 -5.582 1 98.88 256 LEU B N 1
ATOM 4371 C CA . LEU B 1 256 ? 4.867 -2.773 -5.125 1 98.88 256 LEU B CA 1
ATOM 4372 C C . LEU B 1 256 ? 3.637 -2.396 -4.305 1 98.88 256 LEU B C 1
ATOM 4374 O O . LEU B 1 256 ? 2.607 -3.07 -4.383 1 98.88 256 LEU B O 1
ATOM 4378 N N . LYS B 1 257 ? 3.783 -1.389 -3.467 1 98.94 257 LYS B N 1
ATOM 4379 C CA . LYS B 1 257 ? 2.674 -0.743 -2.77 1 98.94 257 LYS B CA 1
ATOM 4380 C C . LYS B 1 257 ? 2.621 0.75 -3.084 1 98.94 257 LYS B C 1
ATOM 4382 O O . LYS B 1 257 ? 3.66 1.409 -3.166 1 98.94 257 LYS B O 1
ATOM 4387 N N . ILE B 1 258 ? 1.473 1.239 -3.318 1 98.94 258 ILE B N 1
ATOM 4388 C CA . ILE B 1 258 ? 1.188 2.67 -3.355 1 98.94 258 ILE B CA 1
ATOM 4389 C C . ILE B 1 258 ? 0.351 3.061 -2.139 1 98.94 258 ILE B C 1
ATOM 4391 O O . ILE B 1 258 ? -0.728 2.506 -1.916 1 98.94 258 ILE B O 1
ATOM 4395 N N . ILE B 1 259 ? 0.86 4.07 -1.396 1 98.94 259 ILE B N 1
ATOM 4396 C CA . ILE B 1 259 ? 0.34 4.332 -0.058 1 98.94 259 ILE B CA 1
ATOM 4397 C C . ILE B 1 259 ? -0.001 5.812 0.082 1 98.94 259 ILE B C 1
ATOM 4399 O O . ILE B 1 259 ? 0.874 6.672 -0.051 1 98.94 259 ILE B O 1
ATOM 4403 N N . GLY B 1 260 ? -1.255 6.043 0.344 1 98.88 260 GLY B N 1
ATOM 4404 C CA . GLY B 1 260 ? -1.658 7.395 0.703 1 98.88 260 GLY B CA 1
ATOM 4405 C C . GLY B 1 260 ? -1.506 7.688 2.184 1 98.88 260 GLY B C 1
ATOM 4406 O O . GLY B 1 260 ? -1.761 6.824 3.023 1 98.88 260 GLY B O 1
ATOM 4407 N N . CYS B 1 261 ? -1.146 8.938 2.49 1 98.75 261 CYS B N 1
ATOM 4408 C CA . CYS B 1 261 ? -0.906 9.32 3.879 1 98.75 261 CYS B CA 1
ATOM 4409 C C . CYS B 1 261 ? -1.628 10.617 4.223 1 98.75 261 CYS B C 1
ATOM 4411 O O . CYS B 1 261 ? -1.474 11.617 3.523 1 98.75 261 CYS B O 1
ATOM 4413 N N . ASN B 1 262 ? -2.361 10.555 5.289 1 98.06 262 ASN B N 1
ATOM 4414 C CA . ASN B 1 262 ? -3.092 11.711 5.789 1 98.06 262 ASN B CA 1
ATOM 4415 C C . ASN B 1 262 ? -2.854 11.922 7.281 1 98.06 262 ASN B C 1
ATOM 4417 O O . ASN B 1 262 ? -3.457 11.242 8.109 1 98.06 262 ASN B O 1
ATOM 4421 N N . SER B 1 263 ? -2.08 12.906 7.578 1 97.38 263 SER B N 1
ATOM 4422 C CA . SER B 1 263 ? -1.77 13.164 8.977 1 97.38 263 SER B CA 1
ATOM 4423 C C . SER B 1 263 ? -3.006 13.633 9.742 1 97.38 263 SER B C 1
ATOM 4425 O O . SER B 1 263 ? -3.021 13.617 10.977 1 97.38 263 SER B O 1
ATOM 4427 N N . LEU B 1 264 ? -4.062 13.992 9.055 1 97.5 264 LEU B N 1
ATOM 4428 C CA . LEU B 1 264 ? -5.27 14.5 9.695 1 97.5 264 LEU B CA 1
ATOM 4429 C C . LEU B 1 264 ? -6.148 13.352 10.188 1 97.5 264 LEU B C 1
ATOM 4431 O O . LEU B 1 264 ? -7.18 13.586 10.828 1 97.5 264 LEU B O 1
ATOM 4435 N N . LEU B 1 265 ? -5.742 12.188 9.953 1 97.44 265 LEU B N 1
ATOM 4436 C CA . LEU B 1 265 ? -6.48 11.047 10.492 1 97.44 265 LEU B CA 1
ATOM 4437 C C . LEU B 1 265 ? -5.965 10.664 11.875 1 97.44 265 LEU B C 1
ATOM 4439 O O . LEU B 1 265 ? -6.594 9.875 12.578 1 97.44 265 LEU B O 1
ATOM 4443 N N . LEU B 1 266 ? -4.863 11.211 12.305 1 97.88 266 LEU B N 1
ATOM 4444 C CA . LEU B 1 266 ? -4.402 11.078 13.68 1 97.88 266 LEU B CA 1
ATOM 4445 C C . LEU B 1 266 ? -5.168 12.016 14.609 1 97.88 266 LEU B C 1
ATOM 4447 O O . LEU B 1 266 ? -5.473 13.148 14.234 1 97.88 266 LEU B O 1
ATOM 4451 N N . SER B 1 267 ? -5.395 11.523 15.789 1 98.19 267 SER B N 1
ATOM 4452 C CA . SER B 1 267 ? -5.914 12.43 16.812 1 98.19 267 SER B CA 1
ATOM 4453 C C . SER B 1 267 ? -4.852 13.422 17.266 1 98.19 267 SER B C 1
ATOM 4455 O O . SER B 1 267 ? -3.662 13.227 17 1 98.19 267 SER B O 1
ATOM 4457 N N . LEU B 1 268 ? -5.34 14.461 17.875 1 98.38 268 LEU B N 1
ATOM 4458 C CA . LEU B 1 268 ? -4.434 15.445 18.453 1 98.38 268 LEU B CA 1
ATOM 4459 C C . LEU B 1 268 ? -3.447 14.789 19.406 1 98.38 268 LEU B C 1
ATOM 4461 O O . LEU B 1 268 ? -2.244 15.047 19.328 1 98.38 268 LEU B O 1
ATOM 4465 N N . VAL B 1 269 ? -3.932 13.922 20.219 1 98.62 269 VAL B N 1
ATOM 4466 C CA . VAL B 1 269 ? -3.102 13.25 21.219 1 98.62 269 VAL B CA 1
ATOM 4467 C C . VAL B 1 269 ? -2.094 12.344 20.516 1 98.62 269 VAL B C 1
ATOM 4469 O O . VAL B 1 269 ? -0.916 12.312 20.891 1 98.62 269 VAL B O 1
ATOM 4472 N N . GLU B 1 270 ? -2.492 11.617 19.469 1 98.62 270 GLU B N 1
ATOM 4473 C CA . GLU B 1 270 ? -1.596 10.742 18.719 1 98.62 270 GLU B CA 1
ATOM 4474 C C . GLU B 1 270 ? -0.504 11.547 18.016 1 98.62 270 GLU B C 1
ATOM 4476 O O . GLU B 1 270 ? 0.668 11.164 18.047 1 98.62 270 GLU B O 1
ATOM 4481 N N . SER B 1 271 ? -0.934 12.609 17.391 1 98.69 271 SER B N 1
ATOM 4482 C CA . SER B 1 271 ? 0.028 13.453 16.688 1 98.69 271 SER B CA 1
ATOM 4483 C C . SER B 1 271 ? 1.066 14.023 17.656 1 98.69 271 SER B C 1
ATOM 4485 O O . SER B 1 271 ? 2.266 13.984 17.375 1 98.69 271 SER B O 1
ATOM 4487 N N . ASN B 1 272 ? 0.623 14.5 18.766 1 98.75 272 ASN B N 1
ATOM 4488 C CA . ASN B 1 272 ? 1.546 15.117 19.703 1 98.75 272 ASN B CA 1
ATOM 4489 C C . ASN B 1 272 ? 2.402 14.07 20.422 1 98.75 272 ASN B C 1
ATOM 4491 O O . ASN B 1 272 ? 3.527 14.359 20.828 1 98.75 272 ASN B O 1
ATOM 4495 N N . SER B 1 273 ? 1.905 12.867 20.516 1 98.69 273 SER B N 1
ATOM 4496 C CA . SER B 1 273 ? 2.744 11.789 21.031 1 98.69 273 SER B CA 1
ATOM 4497 C C . SER B 1 273 ? 3.945 11.539 20.125 1 98.69 273 SER B C 1
ATOM 4499 O O . SER B 1 273 ? 5.043 11.25 20.609 1 98.69 273 SER B O 1
ATOM 4501 N N . LEU B 1 274 ? 3.729 11.602 18.859 1 98.75 274 LEU B N 1
ATOM 4502 C CA . LEU B 1 274 ? 4.848 11.492 17.922 1 98.75 274 LEU B CA 1
ATOM 4503 C C . LEU B 1 274 ? 5.871 12.594 18.172 1 98.75 274 LEU B C 1
ATOM 4505 O O . LEU B 1 274 ? 7.078 12.336 18.188 1 98.75 274 LEU B O 1
ATOM 4509 N N . LEU B 1 275 ? 5.414 13.797 18.375 1 98.81 275 LEU B N 1
ATOM 4510 C CA . LEU B 1 275 ? 6.301 14.93 18.609 1 98.81 275 LEU B CA 1
ATOM 4511 C C . LEU B 1 275 ? 7.066 14.75 19.922 1 98.81 275 LEU B C 1
ATOM 4513 O O . LEU B 1 275 ? 8.25 15.078 20 1 98.81 275 LEU B O 1
ATOM 4517 N N . LYS B 1 276 ? 6.355 14.266 20.922 1 98.75 276 LYS B N 1
ATOM 4518 C CA . LYS B 1 276 ? 6.992 14.023 22.203 1 98.75 276 LYS B CA 1
ATOM 4519 C C . LYS B 1 276 ? 8.219 13.133 22.047 1 98.75 276 LYS B C 1
ATOM 4521 O O . LYS B 1 276 ? 9.266 13.391 22.656 1 98.75 276 LYS B O 1
ATOM 4526 N N . ASN B 1 277 ? 8.094 12.156 21.172 1 98.31 277 ASN B N 1
ATOM 4527 C CA . ASN B 1 277 ? 9.164 11.195 20.953 1 98.31 277 ASN B CA 1
ATOM 4528 C C . ASN B 1 277 ? 10.32 11.805 20.172 1 98.31 277 ASN B C 1
ATOM 4530 O O . ASN B 1 277 ? 11.391 11.203 20.062 1 98.31 277 ASN B O 1
ATOM 4534 N N . MET B 1 278 ? 10.141 13.062 19.719 1 98.56 278 MET B N 1
ATOM 4535 C CA . MET B 1 278 ? 11.164 13.688 18.891 1 98.56 278 MET B CA 1
ATOM 4536 C C . MET B 1 278 ? 11.883 14.797 19.656 1 98.56 278 MET B C 1
ATOM 4538 O O . MET B 1 278 ? 12.891 15.328 19.188 1 98.56 278 MET B O 1
ATOM 4542 N N . VAL B 1 279 ? 11.43 15.164 20.812 1 98.75 279 VAL B N 1
ATOM 4543 C CA . VAL B 1 279 ? 11.93 16.297 21.578 1 98.75 279 VAL B CA 1
ATOM 4544 C C . VAL B 1 279 ? 13.422 16.141 21.828 1 98.75 279 VAL B C 1
ATOM 4546 O O . VAL B 1 279 ? 14.211 17.047 21.562 1 98.75 279 VAL B O 1
ATOM 4549 N N . ALA B 1 280 ? 13.812 14.984 22.25 1 98.56 280 ALA B N 1
ATOM 4550 C CA . ALA B 1 280 ? 15.211 14.742 22.594 1 98.56 280 ALA B CA 1
ATOM 4551 C C . ALA B 1 280 ? 16.109 14.875 21.375 1 98.56 280 ALA B C 1
ATOM 4553 O O . ALA B 1 280 ? 17.266 15.305 21.484 1 98.56 280 ALA B O 1
ATOM 4554 N N . LYS B 1 281 ? 15.594 14.5 20.234 1 98.56 281 LYS B N 1
ATOM 4555 C CA . LYS B 1 281 ? 16.359 14.594 19 1 98.56 281 LYS B CA 1
ATOM 4556 C C . LYS B 1 281 ? 16.609 16.047 18.609 1 98.56 281 LYS B C 1
ATOM 4558 O O . LYS B 1 281 ? 17.688 16.391 18.109 1 98.56 281 LYS B O 1
ATOM 4563 N N . PHE B 1 282 ? 15.625 16.828 18.828 1 98.44 282 PHE B N 1
ATOM 4564 C CA . PHE B 1 282 ? 15.812 18.266 18.594 1 98.44 282 PHE B CA 1
ATOM 4565 C C . PHE B 1 282 ? 16.812 18.859 19.578 1 98.44 282 PHE B C 1
ATOM 4567 O O . PHE B 1 282 ? 17.703 19.609 19.188 1 98.44 282 PHE B O 1
ATOM 4574 N N . GLU B 1 283 ? 16.688 18.516 20.797 1 98.38 283 GLU B N 1
ATOM 4575 C CA . GLU B 1 283 ? 17.562 19.047 21.828 1 98.38 283 GLU B CA 1
ATOM 4576 C C . GLU B 1 283 ? 19.016 18.641 21.594 1 98.38 283 GLU B C 1
ATOM 4578 O O . GLU B 1 283 ? 19.938 19.391 21.891 1 98.38 283 GLU B O 1
ATOM 4583 N N . ALA B 1 284 ? 19.188 17.469 21.031 1 97.94 284 ALA B N 1
ATOM 4584 C CA . ALA B 1 284 ? 20.516 16.953 20.75 1 97.94 284 ALA B CA 1
ATOM 4585 C C . ALA B 1 284 ? 21.062 17.547 19.438 1 97.94 284 ALA B C 1
ATOM 4587 O O . ALA B 1 284 ? 22.219 17.281 19.078 1 97.94 284 ALA B O 1
ATOM 4588 N N . GLY B 1 285 ? 20.25 18.203 18.703 1 96.5 285 GLY B N 1
ATOM 4589 C CA . GLY B 1 285 ? 20.672 18.812 17.438 1 96.5 285 GLY B CA 1
ATOM 4590 C C . GLY B 1 285 ? 20.609 17.844 16.266 1 96.5 285 GLY B C 1
ATOM 4591 O O . GLY B 1 285 ? 21.078 18.172 15.172 1 96.5 285 GLY B O 1
ATOM 4592 N N . LYS B 1 286 ? 20.047 16.734 16.531 1 97.31 286 LYS B N 1
ATOM 4593 C CA . LYS B 1 286 ? 19.938 15.742 15.469 1 97.31 286 LYS B CA 1
ATOM 4594 C C . LYS B 1 286 ? 18.875 16.141 14.453 1 97.31 286 LYS B C 1
ATOM 4596 O O . LYS B 1 286 ? 19.047 15.93 13.25 1 97.31 286 LYS B O 1
ATOM 4601 N N . TYR B 1 287 ? 17.75 16.547 14.953 1 98 287 TYR B N 1
ATOM 4602 C CA . TYR B 1 287 ? 16.719 17.125 14.094 1 98 287 TYR B CA 1
ATOM 4603 C C . TYR B 1 287 ? 16.812 18.656 14.094 1 98 287 TYR B C 1
ATOM 4605 O O . TYR B 1 287 ? 17.125 19.266 15.117 1 98 287 TYR B O 1
ATOM 4613 N N . LYS B 1 288 ? 16.531 19.219 12.898 1 95.5 288 LYS B N 1
ATOM 4614 C CA . LYS B 1 288 ? 16.562 20.672 12.727 1 95.5 288 LYS B CA 1
ATOM 4615 C C . LYS B 1 288 ? 15.32 21.172 11.992 1 95.5 288 LYS B C 1
ATOM 4617 O O . LYS B 1 288 ? 14.781 20.469 11.133 1 95.5 288 LYS B O 1
ATOM 4622 N N . VAL B 1 289 ? 14.906 22.344 12.367 1 92.12 289 VAL B N 1
ATOM 4623 C CA . VAL B 1 289 ? 13.805 23 11.672 1 92.12 289 VAL B CA 1
ATOM 4624 C C . VAL B 1 289 ? 14.312 23.641 10.383 1 92.12 289 VAL B C 1
ATOM 4626 O O . VAL B 1 289 ? 15.438 24.141 10.328 1 92.12 289 VAL B O 1
ATOM 4629 N N . LEU B 1 290 ? 13.492 23.516 9.312 1 77 290 LEU B N 1
ATOM 4630 C CA . LEU B 1 290 ? 13.852 24.203 8.07 1 77 290 LEU B CA 1
ATOM 4631 C C . LEU B 1 290 ? 13.977 25.703 8.297 1 77 290 LEU B C 1
ATOM 4633 O O . LEU B 1 290 ? 13.047 26.344 8.805 1 77 290 LEU B O 1
ATOM 4637 N N . ASN B 1 291 ? 15.07 26.344 8.43 1 63.94 291 ASN B N 1
ATOM 4638 C CA . ASN B 1 291 ? 15.266 27.719 8.844 1 63.94 291 ASN B CA 1
ATOM 4639 C C . ASN B 1 291 ? 15.188 28.688 7.664 1 63.94 291 ASN B C 1
ATOM 4641 O O . ASN B 1 291 ? 14.617 29.766 7.785 1 63.94 291 ASN B O 1
ATOM 4645 N N . LYS B 1 292 ? 15.906 28.469 6.559 1 61.88 292 LYS B N 1
ATOM 4646 C CA . LYS B 1 292 ? 16.188 29.531 5.598 1 61.88 292 LYS B CA 1
ATOM 4647 C C . LYS B 1 292 ? 14.898 30.062 4.961 1 61.88 292 LYS B C 1
ATOM 4649 O O . LYS B 1 292 ? 14.891 31.125 4.352 1 61.88 292 LYS B O 1
ATOM 4654 N N . LYS B 1 293 ? 13.758 29.641 5.531 1 74.31 293 LYS B N 1
ATOM 4655 C CA . LYS B 1 293 ? 12.648 30.125 4.719 1 74.31 293 LYS B CA 1
ATOM 4656 C C . LYS B 1 293 ? 11.406 30.344 5.57 1 74.31 293 LYS B C 1
ATOM 4658 O O . LYS B 1 293 ? 10.281 30.344 5.055 1 74.31 293 LYS B O 1
ATOM 4663 N N . ILE B 1 294 ? 11.766 30.703 6.922 1 88.19 294 ILE B N 1
ATOM 4664 C CA . ILE B 1 294 ? 10.617 31.031 7.758 1 88.19 294 ILE B CA 1
ATOM 4665 C C . ILE B 1 294 ? 10.383 32.531 7.762 1 88.19 294 ILE B C 1
ATOM 4667 O O . ILE B 1 294 ? 11.289 33.312 8.078 1 88.19 294 ILE B O 1
ATOM 4671 N N . ALA B 1 295 ? 9.281 32.969 7.398 1 92.88 295 ALA B N 1
ATOM 4672 C CA . ALA B 1 295 ? 8.859 34.375 7.441 1 92.88 295 ALA B CA 1
ATOM 4673 C C . ALA B 1 295 ? 7.824 34.594 8.539 1 92.88 295 ALA B C 1
ATOM 4675 O O . ALA B 1 295 ? 6.785 33.938 8.57 1 92.88 295 ALA B O 1
ATOM 4676 N N . GLU B 1 296 ? 8.141 35.562 9.375 1 94.56 296 GLU B N 1
ATOM 4677 C CA . GLU B 1 296 ? 7.203 35.875 10.445 1 94.56 296 GLU B CA 1
ATOM 4678 C C . GLU B 1 296 ? 6.133 36.875 9.977 1 94.56 296 GLU B C 1
ATOM 4680 O O . GLU B 1 296 ? 6.41 37.75 9.156 1 94.56 296 GLU B O 1
ATOM 4685 N N . THR B 1 297 ? 4.969 36.688 10.438 1 95.75 297 THR B N 1
ATOM 4686 C CA . THR B 1 297 ? 3.84 37.562 10.203 1 95.75 297 THR B CA 1
ATOM 4687 C C . THR B 1 297 ? 3.031 37.781 11.484 1 95.75 297 THR B C 1
ATOM 4689 O O . THR B 1 297 ? 3.248 37.062 12.469 1 95.75 297 THR B O 1
ATOM 4692 N N . SER B 1 298 ? 2.135 38.844 11.516 1 96.75 298 SER B N 1
ATOM 4693 C CA . SER B 1 298 ? 1.352 39.156 12.711 1 96.75 298 SER B CA 1
ATOM 4694 C C . SER B 1 298 ? -0.111 38.75 12.523 1 96.75 298 SER B C 1
ATOM 4696 O O . SER B 1 298 ? -0.584 38.625 11.391 1 96.75 298 SER B O 1
ATOM 4698 N N . LEU B 1 299 ? -0.743 38.5 13.672 1 97.31 299 LEU B N 1
ATOM 4699 C CA . LEU B 1 299 ? -2.162 38.156 13.648 1 97.31 299 LEU B CA 1
ATOM 4700 C C . LEU B 1 299 ? -3.012 39.375 13.336 1 97.31 299 LEU B C 1
ATOM 4702 O O . LEU B 1 299 ? -3.818 39.812 14.164 1 97.31 299 LEU B O 1
ATOM 4706 N N . THR B 1 300 ? -2.828 39.969 12.219 1 95.69 300 THR B N 1
ATOM 4707 C CA . THR B 1 300 ? -3.508 41.125 11.594 1 95.69 300 THR B CA 1
ATOM 4708 C C . THR B 1 300 ? -3.736 40.844 10.109 1 95.69 300 THR B C 1
ATOM 4710 O O . THR B 1 300 ? -3.73 39.688 9.664 1 95.69 300 THR B O 1
ATOM 4713 N N . ASP B 1 301 ? -3.924 41.844 9.375 1 95.56 301 ASP B N 1
ATOM 4714 C CA . ASP B 1 301 ? -4.082 41.688 7.938 1 95.56 301 ASP B CA 1
ATOM 4715 C C . ASP B 1 301 ? -2.82 41.094 7.305 1 95.56 301 ASP B C 1
ATOM 4717 O O . ASP B 1 301 ? -2.873 40.531 6.215 1 95.56 301 ASP B O 1
ATOM 4721 N N . GLU B 1 302 ? -1.8 41.188 8.039 1 96.19 302 GLU B N 1
ATOM 4722 C CA . GLU B 1 302 ? -0.536 40.656 7.527 1 96.19 302 GLU B CA 1
ATOM 4723 C C . GLU B 1 302 ? -0.601 39.156 7.324 1 96.19 302 GLU B C 1
ATOM 4725 O O . GLU B 1 302 ? -0.088 38.625 6.332 1 96.19 302 GLU B O 1
ATOM 4730 N N . CYS B 1 303 ? -1.197 38.469 8.266 1 96.75 303 CYS B N 1
ATOM 4731 C CA . CYS B 1 303 ? -1.264 37 8.094 1 96.75 303 CYS B CA 1
ATOM 4732 C C . CYS B 1 303 ? -2.256 36.625 7 1 96.75 303 CYS B C 1
ATOM 4734 O O . CYS B 1 303 ? -2.08 35.625 6.32 1 96.75 303 CYS B O 1
ATOM 4736 N N . ILE B 1 304 ? -3.266 37.406 6.801 1 97.19 304 ILE B N 1
ATOM 4737 C CA . ILE B 1 304 ? -4.18 37.188 5.688 1 97.19 304 ILE B CA 1
ATOM 4738 C C . ILE B 1 304 ? -3.428 37.312 4.363 1 97.19 304 ILE B C 1
ATOM 4740 O O . ILE B 1 304 ? -3.613 36.531 3.447 1 97.19 304 ILE B O 1
ATOM 4744 N N . ASN B 1 305 ? -2.57 38.312 4.301 1 96.12 305 ASN B N 1
ATOM 4745 C CA . ASN B 1 305 ? -1.726 38.469 3.125 1 96.12 305 ASN B CA 1
ATOM 4746 C C . ASN B 1 305 ? -0.787 37.281 2.926 1 96.12 305 ASN B C 1
ATOM 4748 O O . ASN B 1 305 ? -0.499 36.906 1.791 1 96.12 305 ASN B O 1
ATOM 4752 N N . SER B 1 306 ? -0.27 36.781 4.016 1 96.5 306 SER B N 1
ATOM 4753 C CA . SER B 1 306 ? 0.57 35.594 3.93 1 96.5 306 SER B CA 1
ATOM 4754 C C . SER B 1 306 ? -0.196 34.438 3.332 1 96.5 306 SER B C 1
ATOM 4756 O O . SER B 1 306 ? 0.339 33.688 2.5 1 96.5 306 SER B O 1
ATOM 4758 N N . TYR B 1 307 ? -1.472 34.219 3.736 1 96.75 307 TYR B N 1
ATOM 4759 C CA . TYR B 1 307 ? -2.32 33.188 3.121 1 96.75 307 TYR B CA 1
ATOM 4760 C C . TYR B 1 307 ? -2.465 33.438 1.623 1 96.75 307 TYR B C 1
ATOM 4762 O O . TYR B 1 307 ? -2.385 32.5 0.824 1 96.75 307 TYR B O 1
ATOM 4770 N N . ARG B 1 308 ? -2.611 34.656 1.19 1 95.19 308 ARG B N 1
ATOM 4771 C CA . ARG B 1 308 ? -2.762 35 -0.219 1 95.19 308 ARG B CA 1
ATOM 4772 C C . ARG B 1 308 ? -1.489 34.688 -0.999 1 95.19 308 ARG B C 1
ATOM 4774 O O . ARG B 1 308 ? -1.554 34.219 -2.137 1 95.19 308 ARG B O 1
ATOM 4781 N N . LYS B 1 309 ? -0.4 34.969 -0.391 1 93.69 309 LYS B N 1
ATOM 4782 C CA . LYS B 1 309 ? 0.872 34.656 -1.034 1 93.69 309 LYS B CA 1
ATOM 4783 C C . LYS B 1 309 ? 1.012 33.156 -1.265 1 93.69 309 LYS B C 1
ATOM 4785 O O . LYS B 1 309 ? 1.52 32.719 -2.303 1 93.69 309 LYS B O 1
ATOM 4790 N N . LEU B 1 310 ? 0.575 32.375 -0.298 1 91.94 310 LEU B N 1
ATOM 4791 C CA . LEU B 1 310 ? 0.649 30.906 -0.419 1 91.94 310 LEU B CA 1
ATOM 4792 C C . LEU B 1 310 ? -0.259 30.406 -1.537 1 91.94 310 LEU B C 1
ATOM 4794 O O . LEU B 1 310 ? 0.05 29.406 -2.195 1 91.94 310 LEU B O 1
ATOM 4798 N N . MET B 1 311 ? -1.352 31.047 -1.735 1 88.75 311 MET B N 1
ATOM 4799 C CA . MET B 1 311 ? -2.264 30.688 -2.818 1 88.75 311 MET B CA 1
ATOM 4800 C C . MET B 1 311 ? -1.573 30.812 -4.172 1 88.75 311 MET B C 1
ATOM 4802 O O . MET B 1 311 ? -1.916 30.094 -5.117 1 88.75 311 MET B O 1
ATOM 4806 N N . ASN B 1 312 ? -0.528 31.672 -4.25 1 81.5 312 ASN B N 1
ATOM 4807 C CA . ASN B 1 312 ? 0.215 31.875 -5.488 1 81.5 312 ASN B CA 1
ATOM 4808 C C . ASN B 1 312 ? 1.489 31.047 -5.527 1 81.5 312 ASN B C 1
ATOM 4810 O O . ASN B 1 312 ? 2.479 31.438 -6.145 1 81.5 312 ASN B O 1
ATOM 4814 N N . GLU B 1 313 ? 1.536 30.016 -4.844 1 71.94 313 GLU B N 1
ATOM 4815 C CA . GLU B 1 313 ? 2.543 28.969 -4.859 1 71.94 313 GLU B CA 1
ATOM 4816 C C . GLU B 1 313 ? 3.912 29.5 -4.453 1 71.94 313 GLU B C 1
ATOM 4818 O O . GLU B 1 313 ? 4.922 29.203 -5.098 1 71.94 313 GLU B O 1
ATOM 4823 N N . CYS B 1 314 ? 3.889 30.141 -3.41 1 72.5 314 CYS B N 1
ATOM 4824 C CA . CYS B 1 314 ? 5.148 30.547 -2.797 1 72.5 314 CYS B CA 1
ATOM 4825 C C . CYS B 1 314 ? 5.688 29.453 -1.88 1 72.5 314 CYS B C 1
ATOM 4827 O O . CYS B 1 314 ? 4.914 28.75 -1.23 1 72.5 314 CYS B O 1
ATOM 4829 N N . SER B 1 315 ? 6.988 29.266 -1.798 1 78.69 315 SER B N 1
ATOM 4830 C CA . SER B 1 315 ? 7.629 28.203 -1.025 1 78.69 315 SER B CA 1
ATOM 4831 C C . SER B 1 315 ? 8.008 28.688 0.372 1 78.69 315 SER B C 1
ATOM 4833 O O . SER B 1 315 ? 8.578 27.938 1.162 1 78.69 315 SER B O 1
ATOM 4835 N N . THR B 1 316 ? 7.523 29.828 0.717 1 86.19 316 THR B N 1
ATOM 4836 C CA . THR B 1 316 ? 7.875 30.422 2.006 1 86.19 316 THR B CA 1
ATOM 4837 C C . THR B 1 316 ? 7.051 29.797 3.127 1 86.19 316 THR B C 1
ATOM 4839 O O . THR B 1 316 ? 5.852 29.562 2.967 1 86.19 316 THR B O 1
ATOM 4842 N N . LYS B 1 317 ? 7.719 29.5 4.211 1 92.31 317 LYS B N 1
ATOM 4843 C CA . LYS B 1 317 ? 7.027 29.094 5.434 1 92.31 317 LYS B CA 1
ATOM 4844 C C . LYS B 1 317 ? 6.668 30.312 6.285 1 92.31 317 LYS B C 1
ATOM 4846 O O . LYS B 1 317 ? 7.555 31.031 6.75 1 92.31 317 LYS B O 1
ATOM 4851 N N . PHE B 1 318 ? 5.422 30.547 6.504 1 95.62 318 PHE B N 1
ATOM 4852 C CA . PHE B 1 318 ? 4.98 31.672 7.312 1 95.62 318 PHE B CA 1
ATOM 4853 C C . PHE B 1 318 ? 4.613 31.219 8.719 1 95.62 318 PHE B C 1
ATOM 4855 O O . PHE B 1 318 ? 3.992 30.172 8.898 1 95.62 318 PHE B O 1
ATOM 4862 N N . VAL B 1 319 ? 5.043 32 9.695 1 97.25 319 VAL B N 1
ATOM 4863 C CA . VAL B 1 319 ? 4.691 31.781 11.094 1 97.25 319 VAL B CA 1
ATOM 4864 C C . VAL B 1 319 ? 4.078 33.062 11.688 1 97.25 319 VAL B C 1
ATOM 4866 O O . VAL B 1 319 ? 4.676 34.125 11.625 1 97.25 319 VAL B O 1
ATOM 4869 N N . ILE B 1 320 ? 2.893 32.938 12.227 1 98.38 320 ILE B N 1
ATOM 4870 C CA . ILE B 1 320 ? 2.234 34.031 12.922 1 98.38 320 ILE B CA 1
ATOM 4871 C C . ILE B 1 320 ? 2.82 34.188 14.32 1 98.38 320 ILE B C 1
ATOM 4873 O O . ILE B 1 320 ? 2.791 33.25 15.117 1 98.38 320 ILE B O 1
ATOM 4877 N N . THR B 1 321 ? 3.332 35.312 14.648 1 97.75 321 THR B N 1
ATOM 4878 C CA . THR B 1 321 ? 3.811 35.625 15.984 1 97.75 321 THR B CA 1
ATOM 4879 C C . THR B 1 321 ? 2.838 36.562 16.703 1 97.75 321 THR B C 1
ATOM 4881 O O . THR B 1 321 ? 2.289 37.469 16.109 1 97.75 321 THR B O 1
ATOM 4884 N N . MET B 1 322 ? 2.488 36.219 17.938 1 94.12 322 MET B N 1
ATOM 4885 C CA . MET B 1 322 ? 1.485 36.969 18.688 1 94.12 322 MET B CA 1
ATOM 4886 C C . MET B 1 322 ? 2.113 38.188 19.391 1 94.12 322 MET B C 1
ATOM 4888 O O . MET B 1 322 ? 1.406 39.094 19.812 1 94.12 322 MET B O 1
ATOM 4892 N N . SER B 1 323 ? 3.457 38.25 19.734 1 74 323 SER B N 1
ATOM 4893 C CA . SER B 1 323 ? 4.078 39.312 20.5 1 74 323 SER B CA 1
ATOM 4894 C C . SER B 1 323 ? 3.943 40.656 19.797 1 74 323 SER B C 1
ATOM 4896 O O . SER B 1 323 ? 4.023 40.719 18.562 1 74 323 SER B O 1
ATOM 4898 N N . THR B 1 324 ? 2.947 41.562 20.344 1 51.88 324 THR B N 1
ATOM 4899 C CA . THR B 1 324 ? 2.875 42.969 20.016 1 51.88 324 THR B CA 1
ATOM 4900 C C . THR B 1 324 ? 4.266 43.594 20.016 1 51.88 324 THR B C 1
ATOM 4902 O O . THR B 1 324 ? 5.012 43.469 20.984 1 51.88 324 THR B O 1
ATOM 4905 N N . ASN B 1 325 ? 4.996 43.5 18.906 1 38.28 325 ASN B N 1
ATOM 4906 C CA . ASN B 1 325 ? 5.961 44.594 19.016 1 38.28 325 ASN B CA 1
ATOM 4907 C C . ASN B 1 325 ? 5.301 45.875 19.484 1 38.28 325 ASN B C 1
ATOM 4909 O O . ASN B 1 325 ? 4.168 46.188 19.094 1 38.28 325 ASN B O 1
#

InterPro domains:
  IPR011032 GroES-like superfamily [SSF50129] (2-154)
  IPR013149 Alcohol dehydrogenase-like, C-terminal [PF00107] (160-262)
  IPR013154 Alcohol dehydrogenase-like, N-terminal [PF08240] (35-119)
  IPR020843 Enoylreductase domain [SM00829] (19-320)
  IPR036291 NAD(P)-binding domain superfamily [SSF51735] (122-288)
  IPR052585 Lipid raft-associated zinc-type alcohol dehydrogenase [PTHR43482] (9-320)

Nearest PDB structures (foldseek):
  3fbg-assembly1_A  TM=8.319E-01  e=1.262E-23  Staphylococcus haemolyticus JCSC1435
  5yat-assembly1_B  TM=8.422E-01  e=6.419E-21  Komagataella phaffii GS115
  3tqh-assembly1_A  TM=7.730E-01  e=4.760E-22  Coxiella burnetii
  8j6e-assembly1_A  TM=8.157E-01  e=9.732E-19  Leishmania donovani
  3goh-assembly1_A  TM=8.209E-01  e=1.235E-17  Shewanella oneidensis MR-1

Solvent-accessible surface area (backbone atoms only — not comparable to full-atom values): 32513 Å² total; per-residue (Å²): 126,87,81,68,58,67,33,55,31,37,29,23,70,51,83,30,56,83,87,33,79,29,64,44,81,41,80,41,67,58,81,77,57,53,92,67,19,23,27,27,42,33,44,11,19,24,59,48,73,68,41,52,38,48,38,23,46,68,47,87,77,48,45,69,65,23,28,32,25,40,13,22,9,30,30,26,73,42,56,61,72,92,47,47,70,41,49,30,30,31,35,19,27,49,32,32,36,25,71,38,55,15,32,41,27,46,54,32,69,44,51,52,85,30,68,22,71,46,41,84,80,50,53,45,64,50,42,6,60,40,26,62,26,43,48,38,21,50,48,36,40,55,75,41,65,66,50,35,89,33,30,36,38,30,36,33,26,82,40,65,37,23,38,36,33,52,48,54,41,44,72,53,52,25,48,75,44,36,24,24,77,57,83,94,44,83,37,45,39,77,86,37,55,61,50,66,66,51,68,78,74,40,94,56,28,40,30,36,43,33,59,59,28,47,52,68,50,48,45,30,53,57,69,49,44,38,75,61,11,24,39,16,32,60,45,43,46,91,66,78,76,41,59,38,65,47,55,40,57,60,32,13,72,28,32,23,35,40,33,24,34,40,61,52,76,32,45,31,46,57,40,18,49,54,50,53,73,40,30,63,38,42,56,71,61,71,44,78,69,84,60,97,42,63,41,80,33,38,90,51,70,53,38,56,49,51,51,54,45,47,75,68,71,50,88,66,38,40,30,35,36,54,74,77,124,127,87,82,69,58,67,33,54,31,36,31,24,70,51,84,28,55,84,86,34,79,30,64,44,82,41,79,40,67,58,81,76,58,53,93,67,18,23,26,26,41,35,41,12,19,24,60,47,74,67,40,53,38,48,38,23,46,68,48,88,77,48,45,67,64,25,28,33,26,41,14,22,9,28,31,27,72,42,58,62,70,91,47,48,71,41,49,31,30,33,36,19,29,49,32,32,34,25,71,37,55,14,32,42,25,45,55,32,69,44,50,50,86,32,67,24,70,47,41,86,79,50,52,46,64,51,40,6,60,40,27,64,25,43,48,37,21,49,47,36,41,55,77,41,66,65,51,36,88,31,32,36,38,30,37,32,27,81,41,67,36,22,39,34,34,52,47,52,40,45,74,52,52,24,50,75,46,36,25,23,77,60,83,96,45,81,36,44,37,78,84,36,55,62,52,67,66,50,66,80,75,39,94,56,28,40,31,35,42,34,58,59,28,46,52,66,50,50,45,29,53,57,71,48,43,38,75,61,10,24,38,16,33,60,45,42,44,90,66,78,74,42,60,38,66,47,54,40,58,62,32,13,71,29,32,22,34,41,34,24,35,42,60,53,76,32,45,33,46,58,41,19,51,55,50,53,76,40,29,64,39,41,57,72,61,70,44,78,70,85,59,98,42,62,42,80,35,38,90,52,72,52,38,56,49,51,52,54,44,47,74,69,70,50,88,66,38,38,30,34,36,54,72,77,124

Organism: Schizosaccharomyces pombe (strain 972 / ATCC 24843) (NCBI:txid284812)

Foldseek 3Di:
DPPFDWWWFWWQADQADAPDFRIDIDIGGQDDDDAQKWKWQFFKFWDDPVQLCVRRRNDPQADPGEGAGFWTWTATCDYDPVRHGAIFIETAQQPDRGPHHHDRIRMGMDGPLLTAGAFPPDDRHLRRLCQCQQLQLVQLCVQQVHALDFEEEFAPCLAQNNVNNVLVNVVRNYHYFYEYCDDDGNYHCVVPVLPPCLVVVDPAGAEYEYEDADQSSLQSVVVRHAANHEYEYEDHDPDDDRDHDDDPCSCVVRVYYYHYTDSNNDHSSRSSVSVNVCSVCVNVVSDGGSPPAEAEFESHVGVVVVSVVVSVPDRHIYMYGHDDD/DPPFDWWWFWWQADQAAAPDQRIDIDIDGQDDDDAQKWKWQFFKFWDDPVQLCVRRRNDPQADPGEGAGFWTWTATCDYDPVRHGAIFIETAQQPDRGPHHHRRIRMGMDGPLLTAGAFPPDDRHLRRLCQCQQLQLVQLCVQQVHALDFEEEFAPCLAQNNVNNVLVSVVRNYHYFYEYCDDDGNYHCVVPVLPPCLVVVDPAGAEYEYEDADQSSLQSVVVRHAANHEYEYEDHDPDDDRDHDDDPCSCVVRVYYYHYTDSNNDHSSRSSVSVNVCSVCVNVVSDGGSPPAEAEFESHVGVVVVSVVVSVPDRHIYMYGHDDD

Secondary structure (DSSP, 8-state):
---PPEEEEEEE-SPPPTTS---EEEEEEPP---TTEEEEEEEEEEE-HHHHHHHTT--TT--SSEE----EEEEEEESSGGGTT-EEEE--TTTBTTTB--SSBSEEEEEGGG--BPPTTS-HHHHTTTHHHHHHHHHHHHHTT--TT-EEEEETTTSHHHHHHHHHHHHTT-EEEEEESSSS-SEETTT-TT-TTHHHH-S-EEEEEESS--HHHHHHHHTTEEEEEEEEE----SSS--EEEEEHHHHHHTT-EEEE--GGGS-HHHHHHHHHTTHHHHHTTSS----TTEEEEETTHHHHHHHHHHHTT--PEEEEE----/---PPEEEEEEE-SPPPTTS---EEEEEEPP---TTEEEEEEEEEEE-HHHHHHHTT--TT--SSEE----EEEEEEESSGGGTT-EEEE--TTTBTTTB--SSBSEEEEEGGG--BPPTTS-HHHHTTTHHHHHHHHHHHHHTT--TT-EEEEETTTSHHHHHHHHHHHHTT-EEEEEESSSS-SEETTT-TT-TTHHHH-S-EEEEEESS--HHHHHHHHTTEEEEEEEEE----SSS--EEEEEHHHHHHTT-EEEE--GGGS-HHHHHHHHHTTHHHHHTTSS----TTEEEEETTHHHHHHHHHHHTT--PEEEEE----

Sequence (650 aa):
MQYYQMMKALRMLKKPKPGCLGIEIQSVPIPQPKNGELLVKIEAAAINPSDLMNATGGFPYTVYPRIVGRDYAGTVISGASHLVGTRVFGTSGSELSFTKDGTHAEYCIIPEKAAVRMPSNLSFTEAASVGVPFTTAYLALSRGETKGSDIVLVVGALGAVGSAVCQIAEDWGCKVITVSRSGSTDINTVVDPELKRVHELVEKVDVVIDTVGDPLLMKSALNQLGIGGRLSYISAPKQGSIEFSYDMKQIYRKNLKIIGCNSLLLSLVESNSLLKNMVAKFEAGKYKVLNKKIAETSLTDECINSYRKLMNECSTKFVITMSTNMQYYQMMKALRMLKKPKPGCLGIEIQSVPIPQPKNGELLVKIEAAAINPSDLMNATGGFPYTVYPRIVGRDYAGTVISGASHLVGTRVFGTSGSELSFTKDGTHAEYCIIPEKAAVRMPSNLSFTEAASVGVPFTTAYLALSRGETKGSDIVLVVGALGAVGSAVCQIAEDWGCKVITVSRSGSTDINTVVDPELKRVHELVEKVDVVIDTVGDPLLMKSALNQLGIGGRLSYISAPKQGSIEFSYDMKQIYRKNLKIIGCNSLLLSLVESNSLLKNMVAKFEAGKYKVLNKKIAETSLTDECINSYRKLMNECSTKFVITMSTN

Radius of gyration: 29.68 Å; Cα contacts (8 Å, |Δi|>4): 1624; chains: 2; bounding box: 53×91×68 Å

pLDDT: mean 95.47, std 8.05, range [38.22, 99.0]

=== Feature glossary ===
A reading guide for the features in this record.

Start from the sequence.

  · Sequence gives the chain of amino acids in standard one-letter code (A=alanine, C=cysteine, …, Y=tyrosine), read N→C. It is the only feature that is directly encoded by the gene; all structural features are derived from the folded form of this sequence.

Fold it, and you get atomic coordinates and the backbone conformation that goes with them.

  · Structure coordinates are given as an mmCIF _atom_site loop: one row per atom with element, residue name, chain id, sequence number, and x/y/z position in Å. Only the four main-chain atoms per residue are included here; side chains are omitted to keep the record compact.

  · Backbone dihedral angles. Every residue except chain termini has a φ (preceding-C → N → Cα → C) and a ψ (N → Cα → C → next-N). They are reported in degrees following the IUPAC sign convention. Secondary structure is essentially a statement about which (φ, ψ) basin each residue occupies.

  · Eight-state secondary structure (DSSP): H is the canonical α-helix, G the tighter 3₁₀-helix, I the wider π-helix; E/B are β-structure, T and S are turns and bends, and '-' is everything else. DSSP derives these from the pattern of main-chain N–H···O=C hydrogen bonds, not from the sequence.

  · SS3 is a coarse helix/strand/coil call (letters a/b/c) made by the P-SEA algorithm from inter-Cα distances and dihedrals. It is less detailed than DSSP but needs only Cα positions.

Summarize the fold with a handful of shape descriptors and a per-residue structural alphabet.

  · Radius of gyration (Rg) is the root-mean-square distance of Cα atoms from their centroid — a single number for overall size and compactness. A globular domain of N residues has Rg ≈ 2.2·N^0.38 Å; an extended or disordered chain has a much larger Rg. The Cα contact count is the number of residue pairs whose Cα atoms are within 8 Å and are more than four positions apart in sequence — a standard proxy for tertiary packing density. The bounding box is the smallest axis-aligned box enclosing all Cα atoms.

  · 3Di is Foldseek's structural alphabet. Each residue is assigned one of twenty discrete states based on how its Cα sits relative to its spatial (not sequential) neighbors. Aligning 3Di strings finds structural homologs roughly as well as full 3D superposition, but orders of magnitude faster.

  · Solvent-accessible surface area (SASA) is the area in Å² traced out by the centre of a 1.4 Å probe sphere (a water molecule) rolled over the protein's van der Waals surface (Shrake–Rupley / Lee–Richards construction). Buried residues have near-zero SASA; fully exposed residues can exceed 200 Å². The total SASA scales roughly with the number of surface residues.

Ask how reliable the model is.

  · For AlphaFold models, the B-factor field carries pLDDT — the model's own estimate of local accuracy on a 0–100 scale. Regions with pLDDT<50 should be treated as essentially unmodeled; they often correspond to intrinsically disordered segments.

  · For experimental (PDB) structures, the B-factor (temperature factor) quantifies the positional spread of each atom in the crystal — a combination of thermal vibration and static disorder — in units of Å². High B-factors mark flexible loops or poorly resolved regions; low B-factors mark the rigid, well-ordered core.

  · Predicted Aligned Error (PAE) is an AlphaFold confidence matrix: entry (i, j) is the expected error in the position of residue j, in ångströms, when the prediction is superimposed on the true structure at residue i. Low PAE within a block of residues means that block is internally rigid and well-predicted; high PAE between two blocks means their relative placement is uncertain even if each block individually is confident.

Place it in context: what it resembles, what it is annotated as, and how it looks.

  · Structural nearest neighbors (via Foldseek easy-search vs the PDB). Reported per hit: target PDB id, E-value, and alignment TM-score. A TM-score above ~0.5 is the conventional threshold for 'same fold'.

  · Functional annotations link the protein to curated databases. InterPro entries identify conserved domains and families by matching the sequence against member-database signatures (Pfam, PROSITE, CDD, …). Gene Ontology (GO) terms describe molecular function, biological process, and cellular component in a controlled vocabulary. CATH places the structure in a hierarchical fold classification (Class/Architecture/Topology/Homologous-superfamily). The organism is the source species.

  · The contact map is a binary N×N matrix image: pixel (i, j) is dark where Cα_i and Cα_j are within 8 Å and |i−j|>4. Because the |i−j|>4 filter removes local helical contacts, off-diagonal stripes parallel to the main diagonal indicate parallel β-sheets; stripes perpendicular to it indicate antiparallel β-sheets. The Ramachandran plot scatters every residue's (φ, ψ) pair against the sterically allowed regions. The PAE heatmap renders the predicted-aligned-error matrix.

  · Six rendered views show the 3D structure from the faces of a cube — i.e. along ±x, ±y, ±z. Rendering representation is drawn randomly per protein from cartoon (secondary-structure ribbons), sticks (backbone bonds), or molecular surface; coloring is either N→C rainbow (blue at the N-terminus through red at the C-terminus) or one color per chain.